Protein AF-A0A086JTG7-F1 (afdb_monomer)

Solvent-accessible surface area (backbone atoms only — not comparable to full-atom values): 36433 Å² total; per-residue (Å²): 134,82,84,85,88,71,62,67,66,54,52,52,53,52,57,54,49,62,58,49,62,59,42,75,80,42,77,40,38,69,36,23,27,42,53,63,54,64,74,43,79,42,69,66,64,71,34,28,75,41,59,69,34,26,29,51,53,18,59,78,34,79,70,22,32,24,32,29,22,28,72,93,74,23,34,16,34,27,10,25,84,63,18,76,82,29,63,42,84,30,88,63,20,37,18,35,51,37,64,76,70,81,84,90,61,68,58,41,73,36,23,30,42,54,62,54,66,72,42,79,44,72,83,54,84,39,86,49,61,70,52,39,31,51,53,16,59,74,31,92,69,29,40,24,34,28,24,34,68,97,64,19,28,29,35,25,9,23,66,63,15,66,77,28,62,39,84,29,64,65,18,36,17,33,50,34,64,70,79,88,62,82,62,88,84,80,67,64,84,58,62,41,72,33,21,32,40,52,61,53,65,75,45,77,45,77,80,52,61,38,87,44,58,59,52,34,49,43,41,20,70,73,38,88,73,32,37,20,35,32,21,34,68,92,58,15,26,24,35,24,11,28,84,61,16,75,83,28,61,40,86,33,84,70,22,36,16,32,60,56,70,61,72,94,77,83,78,79,75,89,77,76,79,82,84,87,81,88,87,83,90,81,83,86,80,82,80,94,72,86,85,86,86,89,82,80,90,77,93,76,86,84,77,76,81,84,77,68,58,61,37,76,35,22,32,44,83,45,46,69,74,46,78,35,45,22,64,47,44,61,61,34,38,53,50,18,59,72,37,84,72,31,40,25,34,28,22,30,68,59,69,25,38,19,33,27,11,26,85,69,14,75,79,59,67,40,86,31,88,57,16,40,19,32,44,34,76,58,92,66,81,70,58,78,94,54,44,79,85,72,89,75,70,83,82,81,80,84,85,87,86,85,85,86,85,83,89,86,91,83,76,79,84,72,81,78,76,79,74,90,84,51,63,52,96,66,47,39,77,36,22,31,49,56,47,72,70,57,36,42,40,75,31,95,40,46,39,53,25,29,48,54,19,54,32,18,62,72,30,43,20,32,25,22,29,70,88,73,34,33,18,40,26,13,57,51,64,56,50,80,40,85,33,86,58,17,35,17,32,53,38,67,56,94,83,81,73,86,87,76,80,95,71,80,92,66,75,55,39,75,35,24,33,66,38,64,76,60,77,44,76,45,83,28,94,42,53,68,53,29,25,52,54,22,56,73,34,93,68,32,44,30,32,25,23,32,68,89,76,30,41,19,35,26,16,59,60,69,82,47,70,44,85,38,96,55,18,36,16,35,49,29,62,63,86,69,72,73,81,49,91,53,44,41,74,4,34,45,26,21,39,72,54,45,78,44,75,80,38,92,42,56,68,54,36,28,50,52,20,56,70,41,50,91,45,35,53,20,32,28,23,35,66,89,76,22,33,24,38,28,16,52,42,73,80,46,75,47,81,39,90,61,26,35,18,34,46,28,62,67,78,77,81,131

Sequence (654 aa):
MKLECFGLAALSAALFAGKAEAVATNCFKADTDYFGYDVDKIFVGAATESAEKCQEACRNREDCFYFTYIPERKQCYLKDNQAPNGTVTNPLAISGPKFCYPTGTCFEYMTDYVGYDVQKIEDQSVSQADDCQRLCASNDQCFFWTFIPSKHNCYLKHNGATVGRTPHSEAISGPKSCTGGSPNDQGVPCYEPDTDYFGYDIKIFDNNLVGTAAECYGLCLSFAECKFWTWVPALRNCYLKSEYAPLGRVHAPGTISGPRDCNGSNLPPFVPPPPIYPPTHPHPPPSPYPPYPGHTSTTTPATPPAESCYKAHVDFPTGTLKQIVTDDAYACQKLCQAEAACFFFTYKADILECALKGSFAANAPIPRRHALSGSKYCADKMPPEFQPLHNHVPTPPLPPHHAIPPAYPGPNPMPVPPTPGLEPSCAELNVEYVSDILSVLGADSPKECQTLCKLTASCNFFTYRSDLYRCYLSKSKGTPSSRLNAVAGPKECPGEGSAVPPTASTCFLQNKMFVGTPLSSIEAKSAEQCQAKCAGDPQCYYFSFQVMSSNCHLFRQVNGAKEEGTCVSGPKTCADKPTDPCFKEGFYFGQVLKRHNAVASAKECQTLCATFPHSCVGFTYESASQKCFLMSQTDGLELSDGFVSGLRQCPATP

Secondary structure (DSSP, 8-state):
----SSHHHHHHHHHHHHHHHTTSSSS-EEEEEE-S-EEEEE-SSGGGS-HHHHHHHHHT-TT--EEEEEGGGTEEEEE-TTGGGGEEEEEEEEEEESS---TT-S-EEEEEE-S-EEEEE-SS---SHHHHHHHHHH-TT-SEEEEEGGGTEEEEE-TTGGGGEEEEEEEEEEES-------SS-SSTT-EEEEEE-S-EEEEE-SS---SHHHHHHHHHHSTT--EEEEETTTTEEEEE-TTGGGGEEEEEEEEEEES---SS------PPPP--------PPPPS------------PPPPPPPPSEEEEEE--S-EEEEEEESSHHHHHHHHHH-TT-SEEEEETTTTEEEEE-TTGGGS-EEEEEEEEEESS--SPPPGGGS--------PPPP-----------PPPPPPPPPTT-S-TT-EEEEEEES-EEEEEE-SSHHHHHHHHHHBTT--EEEEETTTTEEEEESS--EEEEEEEEEEEESS-TT-SS----------EEEEEE-S--SEEEE-SSHHHHHHHHHH-TT--EEEEETTT-EEEEESS-S-EEEEEEEEEEESS---S--STTEEESEEEEEEEEEESS---HHHHHHHHHHS-TT--EEEEETTTTEEEEEEEEEEEE--TTEEEEESSPPPP-

Structure (mmCIF, N/CA/C/O backbone):
data_AF-A0A086JTG7-F1
#
_entry.id   AF-A0A086JTG7-F1
#
loop_
_atom_site.group_PDB
_atom_site.id
_atom_site.type_symbol
_atom_site.label_atom_id
_atom_site.label_alt_id
_atom_site.label_comp_id
_atom_site.label_asym_id
_atom_site.label_entity_id
_atom_site.label_seq_id
_atom_site.pdbx_PDB_ins_code
_atom_site.Cartn_x
_atom_site.Cartn_y
_atom_site.Cartn_z
_atom_site.occupancy
_atom_site.B_iso_or_equiv
_atom_site.auth_seq_id
_atom_site.auth_comp_id
_atom_site.auth_asym_id
_atom_site.auth_atom_id
_atom_site.pdbx_PDB_model_num
ATOM 1 N N . MET A 1 1 ? 57.786 -18.667 -54.874 1.00 37.84 1 MET A N 1
ATOM 2 C CA . MET A 1 1 ? 57.128 -17.715 -53.949 1.00 37.84 1 MET A CA 1
ATOM 3 C C . MET A 1 1 ? 55.893 -17.211 -54.684 1.00 37.84 1 MET A C 1
ATOM 5 O O . MET A 1 1 ? 56.058 -16.562 -55.702 1.00 37.84 1 MET A O 1
ATOM 9 N N . LYS A 1 2 ? 54.732 -17.854 -54.471 1.00 32.88 2 LYS A N 1
ATOM 10 C CA . LYS A 1 2 ? 53.692 -17.443 -53.494 1.00 32.88 2 LYS A CA 1
ATOM 11 C C . LYS A 1 2 ? 53.252 -16.012 -53.820 1.00 32.88 2 LYS A C 1
ATOM 13 O O . LYS A 1 2 ? 53.974 -15.087 -53.480 1.00 32.88 2 LYS A O 1
ATOM 18 N N . LEU A 1 3 ? 52.280 -15.800 -54.707 1.00 37.78 3 LEU A N 1
ATOM 19 C CA . LEU A 1 3 ? 50.842 -16.081 -54.569 1.00 37.78 3 LEU A CA 1
ATOM 20 C C . LEU A 1 3 ? 50.267 -15.619 -53.217 1.00 37.78 3 LEU A C 1
ATOM 22 O O . LEU A 1 3 ? 50.627 -16.155 -52.173 1.00 37.78 3 LEU A O 1
ATOM 26 N N . GLU A 1 4 ? 49.339 -14.666 -53.345 1.00 42.69 4 GLU A N 1
ATOM 27 C CA . GLU A 1 4 ? 48.263 -14.268 -52.426 1.00 42.69 4 GLU A CA 1
ATOM 28 C C . GLU A 1 4 ? 48.563 -13.246 -51.320 1.00 42.69 4 GLU A C 1
ATOM 30 O O . GLU A 1 4 ? 48.846 -13.577 -50.175 1.00 42.69 4 GLU A O 1
ATOM 35 N N . CYS A 1 5 ? 48.354 -11.969 -51.664 1.00 38.88 5 CYS A N 1
ATOM 36 C CA . CYS A 1 5 ? 48.086 -10.886 -50.709 1.00 38.88 5 CYS A CA 1
ATOM 37 C C . CYS A 1 5 ? 46.713 -10.213 -50.951 1.00 38.88 5 CYS A C 1
ATOM 39 O O . CYS A 1 5 ? 46.447 -9.140 -50.421 1.00 38.88 5 CYS A O 1
ATOM 41 N N . PHE A 1 6 ? 45.829 -10.839 -51.744 1.00 42.09 6 PHE A N 1
ATOM 42 C CA . PHE A 1 6 ? 44.493 -10.316 -52.077 1.00 42.09 6 PHE A CA 1
ATOM 43 C C . PHE A 1 6 ? 43.354 -10.871 -51.191 1.00 42.09 6 PHE A C 1
ATOM 45 O O . PHE A 1 6 ? 42.209 -10.459 -51.348 1.00 42.09 6 PHE A O 1
ATOM 52 N N . GLY A 1 7 ? 43.641 -11.761 -50.230 1.00 44.78 7 GLY A N 1
ATOM 53 C CA . GLY A 1 7 ? 42.608 -12.448 -49.437 1.00 44.78 7 GLY A CA 1
ATOM 54 C C . GLY A 1 7 ? 42.025 -11.665 -48.248 1.00 44.78 7 GLY A C 1
ATOM 55 O O . GLY A 1 7 ? 40.842 -11.787 -47.960 1.00 44.78 7 GLY A O 1
ATOM 56 N N . LEU A 1 8 ? 42.804 -10.831 -47.550 1.00 46.94 8 LEU A N 1
ATOM 57 C CA . LEU A 1 8 ? 42.377 -10.281 -46.246 1.00 46.94 8 LEU A CA 1
ATOM 58 C C . LEU A 1 8 ? 41.438 -9.066 -46.342 1.00 46.94 8 LEU A C 1
ATOM 60 O O . LEU A 1 8 ? 40.514 -8.938 -45.541 1.00 46.94 8 LEU A O 1
ATOM 64 N N . ALA A 1 9 ? 41.625 -8.196 -47.338 1.00 41.91 9 ALA A N 1
ATOM 65 C CA . ALA A 1 9 ? 40.745 -7.042 -47.544 1.00 41.91 9 ALA A CA 1
ATOM 66 C C . ALA A 1 9 ? 39.380 -7.451 -48.130 1.00 41.91 9 ALA A C 1
ATOM 68 O O . ALA A 1 9 ? 38.354 -6.889 -47.753 1.00 41.91 9 ALA A O 1
ATOM 69 N N . ALA A 1 10 ? 39.359 -8.472 -48.996 1.00 40.94 10 ALA A N 1
ATOM 70 C CA . ALA A 1 10 ? 38.134 -9.016 -49.576 1.00 40.94 10 ALA A CA 1
ATOM 71 C C . ALA A 1 10 ? 37.287 -9.787 -48.544 1.00 40.94 10 ALA A C 1
ATOM 73 O O . ALA A 1 10 ? 36.065 -9.652 -48.552 1.00 40.94 10 ALA A O 1
ATOM 74 N N . LEU A 1 11 ? 37.916 -10.521 -47.610 1.00 44.88 11 LEU A N 1
ATOM 75 C CA . LEU A 1 11 ? 37.206 -11.163 -46.494 1.00 44.88 11 LEU A CA 1
ATOM 76 C C . LEU A 1 11 ? 36.562 -10.134 -45.552 1.00 44.88 11 LEU A C 1
ATOM 78 O O . LEU A 1 11 ? 35.406 -10.301 -45.177 1.00 44.88 11 LEU A O 1
ATOM 82 N N . SER A 1 12 ? 37.276 -9.053 -45.214 1.00 46.09 12 SER A N 1
ATOM 83 C CA . SER A 1 12 ? 36.746 -7.967 -44.375 1.00 46.09 12 SER A CA 1
ATOM 84 C C . SER A 1 12 ? 35.565 -7.251 -45.050 1.00 46.09 12 SER A C 1
ATOM 86 O O . SER A 1 12 ? 34.516 -7.072 -44.439 1.00 46.09 12 SER A O 1
ATOM 88 N N . ALA A 1 13 ? 35.665 -6.938 -46.346 1.00 42.41 13 ALA A N 1
ATOM 89 C CA . ALA A 1 13 ? 34.575 -6.311 -47.098 1.00 42.41 13 ALA A CA 1
ATOM 90 C C . ALA A 1 13 ? 33.328 -7.212 -47.240 1.00 42.41 13 ALA A C 1
ATOM 92 O O . ALA A 1 13 ? 32.208 -6.714 -47.145 1.00 42.41 13 ALA A O 1
ATOM 93 N N . ALA A 1 14 ? 33.498 -8.530 -47.399 1.00 45.56 14 ALA A N 1
ATOM 94 C CA . ALA A 1 14 ? 32.389 -9.490 -47.421 1.00 45.56 14 ALA A CA 1
ATOM 95 C C . ALA A 1 14 ? 31.710 -9.657 -46.042 1.00 45.56 14 ALA A C 1
ATOM 97 O O . ALA A 1 14 ? 30.491 -9.814 -45.973 1.00 45.56 14 ALA A O 1
ATOM 98 N N . LEU A 1 15 ? 32.478 -9.556 -44.946 1.00 46.78 15 LEU A N 1
ATOM 99 C CA . LEU A 1 15 ? 31.986 -9.558 -43.558 1.00 46.78 15 LEU A CA 1
ATOM 100 C C . LEU A 1 15 ? 31.110 -8.331 -43.243 1.00 46.78 15 LEU A C 1
ATOM 102 O O . LEU A 1 15 ? 30.081 -8.466 -42.581 1.00 46.78 15 LEU A O 1
ATOM 106 N N . PHE A 1 16 ? 31.474 -7.146 -43.749 1.00 45.12 16 PHE A N 1
ATOM 107 C CA . PHE A 1 16 ? 30.649 -5.938 -43.617 1.00 45.12 16 PHE A CA 1
ATOM 108 C C . PHE A 1 16 ? 29.432 -5.938 -44.554 1.00 45.12 16 PHE A C 1
ATOM 110 O O . PHE A 1 16 ? 28.397 -5.386 -44.186 1.00 45.12 16 PHE A O 1
ATOM 117 N N . ALA A 1 17 ? 29.516 -6.590 -45.719 1.00 44.03 17 ALA A N 1
ATOM 118 C CA . ALA A 1 17 ? 28.404 -6.691 -46.665 1.00 44.03 17 ALA A CA 1
ATOM 119 C C . ALA A 1 17 ? 27.244 -7.549 -46.118 1.00 44.03 17 ALA A C 1
ATOM 121 O O . ALA A 1 17 ? 26.114 -7.070 -46.076 1.00 44.03 17 ALA A O 1
ATOM 122 N N . GLY A 1 18 ? 27.516 -8.755 -45.598 1.00 47.50 18 GLY A N 1
ATOM 123 C CA . GLY A 1 18 ? 26.469 -9.636 -45.048 1.00 47.50 18 GLY A CA 1
ATOM 124 C C . GLY A 1 18 ? 25.838 -9.120 -43.745 1.00 47.50 18 GLY A C 1
ATOM 125 O O . GLY A 1 18 ? 24.658 -9.346 -43.482 1.00 47.50 18 GLY A O 1
ATOM 126 N N . LYS A 1 19 ? 26.606 -8.369 -42.941 1.00 48.97 19 LYS A N 1
ATOM 127 C CA . LYS A 1 19 ? 26.115 -7.704 -41.722 1.00 48.97 19 LYS A CA 1
ATOM 128 C C . LYS A 1 19 ? 25.241 -6.485 -42.034 1.00 48.97 19 LYS A C 1
ATOM 130 O O . LYS A 1 19 ? 24.288 -6.234 -41.308 1.00 48.97 19 LYS A O 1
ATOM 135 N N . ALA A 1 20 ? 25.534 -5.745 -43.105 1.00 45.44 20 ALA A N 1
ATOM 136 C CA . ALA A 1 20 ? 24.715 -4.617 -43.548 1.00 45.44 20 ALA A CA 1
ATOM 137 C C . ALA A 1 20 ? 23.408 -5.068 -44.231 1.00 45.44 20 ALA A C 1
ATOM 139 O O . ALA A 1 20 ? 22.374 -4.424 -44.062 1.00 45.44 20 ALA A O 1
ATOM 140 N N . GLU A 1 21 ? 23.433 -6.193 -44.951 1.00 41.84 21 GLU A N 1
ATOM 141 C CA . GLU A 1 21 ? 22.277 -6.720 -45.690 1.00 41.84 21 GLU A CA 1
ATOM 142 C C . GLU A 1 21 ? 21.167 -7.251 -44.757 1.00 41.84 21 GLU A C 1
ATOM 144 O O . GLU A 1 21 ? 19.990 -6.988 -44.996 1.00 41.84 21 GLU A O 1
ATOM 149 N N . ALA A 1 22 ? 21.531 -7.866 -43.621 1.00 48.25 22 ALA A N 1
ATOM 150 C CA . ALA A 1 22 ? 20.587 -8.312 -42.585 1.00 48.25 22 ALA A CA 1
ATOM 151 C C . ALA A 1 22 ? 19.967 -7.167 -41.749 1.00 48.25 22 ALA A C 1
ATOM 153 O O . ALA A 1 22 ? 18.933 -7.354 -41.111 1.00 48.25 22 ALA A O 1
ATOM 154 N N . VAL A 1 23 ? 20.591 -5.981 -41.724 1.00 52.53 23 VAL A N 1
ATOM 155 C CA . VAL A 1 23 ? 20.209 -4.842 -40.857 1.00 52.53 23 VAL A CA 1
ATOM 156 C C . VAL A 1 23 ? 19.354 -3.808 -41.596 1.00 52.53 23 VAL A C 1
ATOM 158 O O . VAL A 1 23 ? 18.564 -3.104 -40.977 1.00 52.53 23 VAL A O 1
ATOM 161 N N . ALA A 1 24 ? 19.476 -3.712 -42.922 1.00 47.22 24 ALA A N 1
ATOM 162 C CA . ALA A 1 24 ? 18.815 -2.665 -43.707 1.00 47.22 24 ALA A CA 1
ATOM 163 C C . ALA A 1 24 ? 17.337 -2.953 -44.052 1.00 47.22 24 ALA A C 1
ATOM 165 O O . ALA A 1 24 ? 16.629 -2.047 -44.488 1.00 47.22 24 ALA A O 1
ATOM 166 N N . THR A 1 25 ? 16.857 -4.186 -43.857 1.00 50.41 25 THR A N 1
ATOM 167 C CA . THR A 1 25 ? 15.466 -4.598 -44.153 1.00 50.41 25 THR A CA 1
ATOM 168 C C . THR A 1 25 ? 14.729 -5.223 -42.970 1.00 50.41 25 THR A C 1
ATOM 170 O O . THR A 1 25 ? 13.506 -5.341 -43.013 1.00 50.41 25 THR A O 1
ATOM 173 N N . ASN A 1 26 ? 15.440 -5.562 -41.893 1.00 66.25 26 ASN A N 1
ATOM 174 C CA . ASN A 1 26 ? 14.869 -6.202 -40.715 1.00 66.25 26 ASN A CA 1
ATOM 175 C C . ASN A 1 26 ? 15.007 -5.298 -39.491 1.00 66.25 26 ASN A C 1
ATOM 177 O O . ASN A 1 26 ? 15.947 -4.523 -39.357 1.00 66.25 26 ASN A O 1
ATOM 181 N N . CYS A 1 27 ? 14.082 -5.445 -38.549 1.00 83.62 27 CYS A N 1
ATOM 182 C CA . CYS A 1 27 ? 14.050 -4.750 -37.260 1.00 83.62 27 CYS A CA 1
ATOM 183 C C . CYS A 1 27 ? 15.211 -5.123 -36.302 1.00 83.62 27 CYS A C 1
ATOM 185 O O . CYS A 1 27 ? 15.101 -4.955 -35.084 1.00 83.62 27 CYS A O 1
ATOM 187 N N . PHE A 1 28 ? 16.288 -5.705 -36.828 1.00 91.19 28 PHE A N 1
ATOM 188 C CA . PHE A 1 28 ? 17.399 -6.258 -36.071 1.00 91.19 28 PHE A CA 1
ATOM 189 C C . PHE A 1 28 ? 18.374 -5.169 -35.645 1.00 91.19 28 PHE A C 1
ATOM 191 O O . PHE A 1 28 ? 18.626 -4.192 -36.348 1.00 91.19 28 PHE A O 1
ATOM 198 N N . LYS A 1 29 ? 18.954 -5.367 -34.467 1.00 88.06 29 LYS A N 1
ATOM 199 C CA . LYS A 1 29 ? 19.952 -4.493 -33.869 1.00 88.06 29 LYS A CA 1
ATOM 200 C C . LYS A 1 29 ? 21.317 -5.145 -34.024 1.00 88.06 29 LYS A C 1
ATOM 202 O O . LYS A 1 29 ? 21.628 -6.115 -33.333 1.00 88.06 29 LYS A O 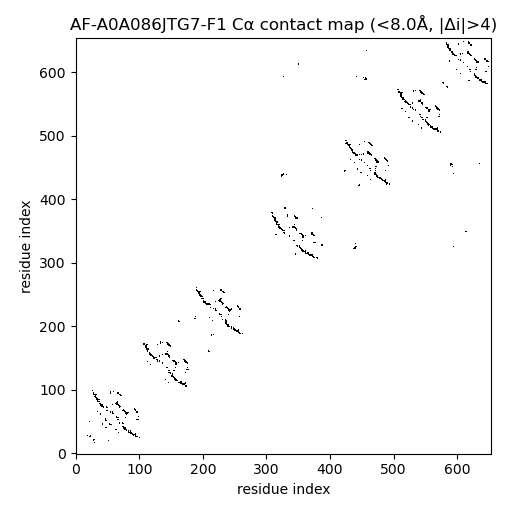1
ATOM 207 N N . ALA A 1 30 ? 22.122 -4.613 -34.937 1.00 87.62 30 ALA A N 1
ATOM 208 C CA . ALA A 1 30 ? 23.538 -4.948 -34.994 1.00 87.62 30 ALA A CA 1
ATOM 209 C C . ALA A 1 30 ? 24.270 -4.455 -33.742 1.00 87.62 30 ALA A C 1
ATOM 211 O O . ALA A 1 30 ? 23.799 -3.568 -33.027 1.00 87.62 30 ALA A O 1
ATOM 212 N N . ASP A 1 31 ? 25.433 -5.048 -33.493 1.00 89.62 31 ASP A N 1
ATOM 213 C CA . ASP A 1 31 ? 26.342 -4.698 -32.401 1.00 89.62 31 ASP A CA 1
ATOM 214 C C . ASP A 1 31 ? 25.707 -4.791 -31.007 1.00 89.62 31 ASP A C 1
ATOM 216 O O . ASP A 1 31 ? 26.150 -4.147 -30.055 1.00 89.62 31 ASP A O 1
ATOM 220 N N . THR A 1 32 ? 24.653 -5.595 -30.886 1.00 90.25 32 THR A N 1
ATOM 221 C CA . THR A 1 32 ? 23.805 -5.667 -29.699 1.00 90.25 32 THR A CA 1
ATOM 222 C C . THR A 1 32 ? 23.663 -7.113 -29.267 1.00 90.25 32 THR A C 1
ATOM 224 O O . THR A 1 32 ? 23.264 -7.957 -30.069 1.00 90.25 32 THR A O 1
ATOM 227 N N . ASP A 1 33 ? 23.940 -7.386 -27.996 1.00 90.81 33 ASP A N 1
ATOM 228 C CA . ASP A 1 33 ? 23.678 -8.665 -27.342 1.00 90.81 33 ASP A CA 1
ATOM 229 C C . ASP A 1 33 ? 22.700 -8.463 -26.184 1.00 90.81 33 ASP A C 1
ATOM 231 O O . ASP A 1 33 ? 22.922 -7.640 -25.298 1.00 90.81 33 ASP A O 1
ATOM 235 N N . TYR A 1 34 ? 21.613 -9.225 -26.178 1.00 91.62 34 TYR A N 1
ATOM 236 C CA . TYR A 1 34 ? 20.777 -9.389 -24.997 1.00 91.62 34 TYR A CA 1
ATOM 237 C C . TYR A 1 34 ? 21.418 -10.406 -24.044 1.00 91.62 34 TYR A C 1
ATOM 239 O O . TYR A 1 34 ? 21.106 -11.593 -24.070 1.00 91.62 34 TYR A O 1
ATOM 247 N N . PHE A 1 35 ? 22.345 -9.958 -23.203 1.00 87.56 35 PHE A N 1
ATOM 248 C CA . PHE A 1 35 ? 23.100 -10.831 -22.310 1.00 87.56 35 PHE A CA 1
ATOM 249 C C . PHE A 1 35 ? 22.200 -11.515 -21.267 1.00 87.56 35 PHE A C 1
ATOM 251 O O . PHE A 1 35 ? 21.444 -10.863 -20.546 1.00 87.56 35 PHE A O 1
ATOM 258 N N . GLY A 1 36 ? 22.320 -12.841 -21.148 1.00 87.75 36 GLY A N 1
ATOM 259 C CA . GLY A 1 36 ? 21.485 -13.655 -20.260 1.00 87.75 36 GLY A CA 1
ATOM 260 C C . GLY A 1 36 ? 20.098 -13.956 -20.837 1.00 87.75 36 GLY A C 1
ATOM 261 O O . GLY A 1 36 ? 19.908 -13.918 -22.054 1.00 87.75 36 GLY A O 1
ATOM 262 N N . TYR A 1 37 ? 19.155 -14.292 -19.946 1.00 89.94 37 TYR A N 1
ATOM 263 C CA . TYR A 1 37 ? 17.740 -14.558 -20.264 1.00 89.94 37 TYR A CA 1
ATOM 264 C C . TYR A 1 37 ? 17.521 -15.623 -21.351 1.00 89.94 37 TYR A C 1
ATOM 266 O O . TYR A 1 37 ? 16.542 -15.588 -22.090 1.00 89.94 37 TYR A O 1
ATOM 274 N N . ASP A 1 38 ? 18.471 -16.555 -21.473 1.00 91.81 38 ASP A N 1
ATOM 275 C CA . ASP A 1 38 ? 18.448 -17.610 -22.480 1.00 91.81 38 ASP A CA 1
ATOM 276 C C . ASP A 1 38 ? 17.389 -18.661 -22.122 1.00 91.81 38 ASP A C 1
ATOM 278 O O . ASP A 1 38 ? 17.525 -19.352 -21.111 1.00 91.81 38 ASP A O 1
ATOM 282 N N . VAL A 1 39 ? 16.385 -18.832 -22.980 1.00 92.06 39 VAL A N 1
ATOM 283 C CA . VAL A 1 39 ? 15.467 -19.983 -22.931 1.00 92.06 39 VAL A CA 1
ATOM 284 C C . VAL A 1 39 ? 16.018 -21.175 -23.710 1.00 92.06 39 VAL A C 1
ATOM 286 O O . VAL A 1 39 ? 15.667 -22.317 -23.418 1.00 92.06 39 VAL A O 1
ATOM 289 N N . ASP A 1 40 ? 16.901 -20.932 -24.687 1.00 94.44 40 ASP A N 1
ATOM 290 C CA . ASP A 1 40 ? 17.601 -21.988 -25.419 1.00 94.44 40 ASP A CA 1
ATOM 291 C C . ASP A 1 40 ? 18.896 -21.499 -26.082 1.00 94.44 40 ASP A C 1
ATOM 293 O O . ASP A 1 40 ? 19.074 -20.310 -26.361 1.00 94.44 40 ASP A O 1
ATOM 297 N N . LYS A 1 41 ? 19.802 -22.439 -26.367 1.00 94.62 41 LYS A N 1
ATOM 298 C CA . LYS A 1 41 ? 21.104 -22.200 -26.998 1.00 94.62 41 LYS A CA 1
ATOM 299 C C . LYS A 1 41 ? 21.321 -23.191 -28.133 1.00 94.62 41 LYS A C 1
ATOM 301 O O . LYS A 1 41 ? 21.628 -24.359 -27.904 1.00 94.62 41 LYS A O 1
ATOM 306 N N . ILE A 1 42 ? 21.212 -22.709 -29.365 1.00 93.25 42 ILE A N 1
ATOM 307 C CA . ILE A 1 42 ? 21.311 -23.520 -30.575 1.00 93.25 42 ILE A CA 1
ATOM 308 C C . ILE A 1 42 ? 22.653 -23.245 -31.257 1.00 93.25 42 ILE A C 1
ATOM 310 O O . ILE A 1 42 ? 22.920 -22.137 -31.724 1.00 93.25 42 ILE A O 1
ATOM 314 N N . PHE A 1 43 ? 23.510 -24.266 -31.312 1.00 93.69 43 PHE A N 1
ATOM 315 C CA . PHE A 1 43 ? 24.869 -24.177 -31.875 1.00 93.69 43 PHE A CA 1
ATOM 316 C C . PHE A 1 43 ? 25.075 -25.032 -33.134 1.00 93.69 43 PHE A C 1
ATOM 318 O O . PHE A 1 43 ? 26.151 -25.022 -33.726 1.00 93.69 43 PHE A O 1
ATOM 325 N N . VAL A 1 44 ? 24.042 -25.755 -33.570 1.00 87.56 44 VAL A N 1
ATOM 326 C CA . VAL A 1 44 ? 24.046 -26.586 -34.780 1.00 87.56 44 VAL A CA 1
ATOM 327 C C . VAL A 1 44 ? 22.690 -26.510 -35.486 1.00 87.56 44 VAL A C 1
ATOM 329 O O .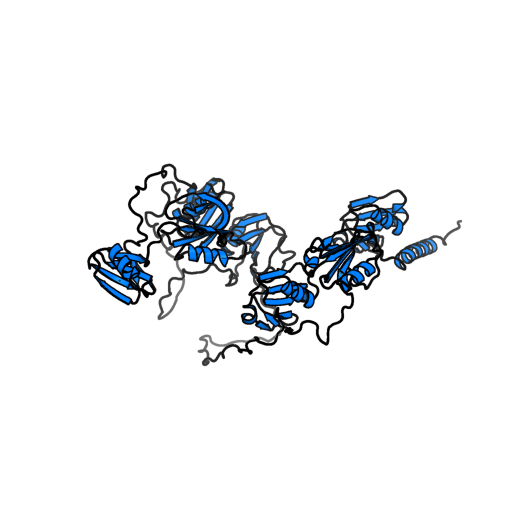 VAL A 1 44 ? 21.671 -26.261 -34.845 1.00 87.56 44 VAL A O 1
ATOM 332 N N . GLY A 1 45 ? 22.668 -26.770 -36.795 1.00 87.62 45 GLY A N 1
ATOM 333 C CA . GLY A 1 45 ? 21.443 -26.802 -37.602 1.00 87.62 45 GLY A CA 1
ATOM 334 C C . GLY A 1 45 ? 21.058 -25.452 -38.214 1.00 87.62 45 GLY A C 1
ATOM 335 O O . GLY A 1 45 ? 21.783 -24.472 -38.088 1.00 87.62 45 GLY A O 1
ATOM 336 N N . ALA A 1 46 ? 19.903 -25.408 -38.885 1.00 86.06 46 ALA A N 1
ATOM 337 C CA . ALA A 1 46 ? 19.495 -24.265 -39.710 1.00 86.06 46 ALA A CA 1
ATOM 338 C C . ALA A 1 46 ? 19.463 -22.929 -38.945 1.00 86.06 46 ALA A C 1
ATOM 340 O O . ALA A 1 46 ? 19.809 -21.892 -39.500 1.00 86.06 46 ALA A O 1
ATOM 341 N N . ALA A 1 47 ? 19.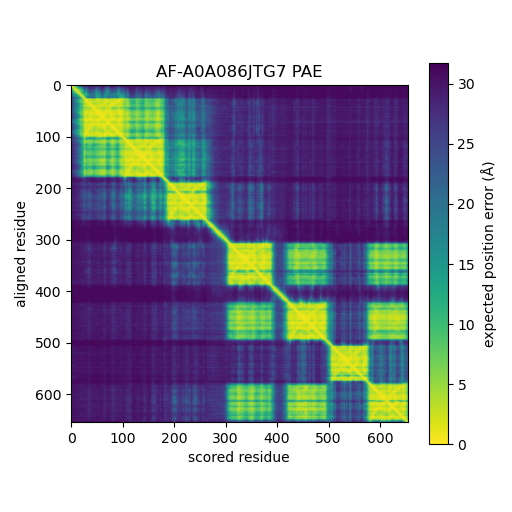123 -22.950 -37.650 1.00 86.69 47 ALA A N 1
ATOM 342 C CA . ALA A 1 47 ? 19.071 -21.761 -36.793 1.00 86.69 47 ALA A CA 1
ATOM 343 C C . ALA A 1 47 ? 20.422 -21.035 -36.638 1.00 86.69 47 ALA A C 1
ATOM 345 O O . ALA A 1 47 ? 20.448 -19.896 -36.177 1.00 86.69 47 ALA A O 1
ATOM 346 N N . THR A 1 48 ? 21.538 -21.675 -37.001 1.00 91.12 48 THR A N 1
ATOM 347 C CA . THR A 1 48 ? 22.886 -21.102 -36.891 1.00 91.12 48 THR A CA 1
ATOM 348 C C . THR A 1 48 ? 23.458 -20.582 -38.205 1.00 91.12 48 THR A C 1
ATOM 350 O O . THR A 1 48 ? 24.625 -20.196 -38.256 1.00 91.12 48 THR A O 1
ATOM 353 N N . GLU A 1 49 ? 22.650 -20.570 -39.266 1.00 89.06 49 GLU A N 1
ATOM 354 C CA . GLU A 1 49 ? 23.050 -20.094 -40.591 1.00 89.06 49 GLU A CA 1
ATOM 355 C C . GLU A 1 49 ? 22.950 -18.568 -40.710 1.00 89.06 49 GLU A C 1
ATOM 357 O O . GLU A 1 49 ? 23.796 -17.946 -41.353 1.00 89.06 49 GLU A O 1
ATOM 362 N N . SER A 1 50 ? 21.950 -17.950 -40.072 1.00 91.69 50 SER A N 1
ATOM 363 C CA . SER A 1 50 ? 21.740 -16.500 -40.120 1.00 91.69 50 SER A CA 1
ATOM 364 C C . SER A 1 50 ? 20.886 -15.978 -38.956 1.00 91.69 50 SER A C 1
ATOM 366 O O . SER A 1 50 ? 20.253 -16.750 -38.230 1.00 91.69 50 SER A O 1
ATOM 368 N N . ALA A 1 51 ? 20.833 -14.650 -38.796 1.00 91.31 51 ALA A N 1
ATOM 369 C CA . ALA A 1 51 ? 19.973 -13.997 -37.807 1.00 91.31 51 ALA A CA 1
ATOM 370 C C . ALA A 1 51 ? 18.485 -14.273 -38.086 1.00 91.31 51 ALA A C 1
ATOM 372 O O . ALA A 1 51 ? 17.712 -14.509 -37.163 1.00 91.31 51 ALA A O 1
ATOM 373 N N . GLU A 1 52 ? 18.092 -14.332 -39.358 1.00 92.94 52 GLU A N 1
ATOM 374 C CA . GLU A 1 52 ? 16.732 -14.642 -39.808 1.00 92.94 52 GLU A CA 1
ATOM 375 C C . GLU A 1 52 ? 16.339 -16.076 -39.448 1.00 92.94 52 GLU A C 1
ATOM 377 O O . GLU A 1 52 ? 15.206 -16.326 -39.031 1.00 92.94 52 GLU A O 1
ATOM 382 N N . LYS A 1 53 ? 17.280 -17.020 -39.563 1.00 94.12 53 LYS A N 1
ATOM 383 C CA . LYS A 1 53 ? 17.069 -18.408 -39.142 1.00 94.12 53 LYS A CA 1
ATOM 384 C C . LYS A 1 53 ? 17.031 -18.563 -37.629 1.00 94.12 53 LYS A C 1
ATOM 386 O O . LYS A 1 53 ? 16.242 -19.357 -37.119 1.00 94.12 53 LYS A O 1
ATOM 391 N N . CYS A 1 54 ? 17.811 -17.769 -36.903 1.00 94.81 54 CYS A N 1
ATOM 392 C CA . CYS A 1 54 ? 17.712 -17.703 -35.450 1.00 94.81 54 CYS A CA 1
ATOM 393 C C . CYS A 1 54 ? 16.358 -17.118 -35.001 1.00 94.81 54 CYS A C 1
ATOM 395 O O . CYS A 1 54 ? 15.707 -17.656 -34.106 1.00 94.81 54 CYS A O 1
ATOM 397 N N . GLN A 1 55 ? 15.862 -16.088 -35.693 1.00 94.81 55 GLN A N 1
ATOM 398 C CA . GLN A 1 55 ? 14.513 -15.561 -35.492 1.00 94.81 55 GLN A CA 1
ATOM 399 C C . GLN A 1 55 ? 13.431 -16.602 -35.828 1.00 94.81 55 GLN A C 1
ATOM 401 O O . GLN A 1 55 ? 12.444 -16.709 -35.109 1.00 94.81 55 GLN A O 1
ATOM 406 N N . GLU A 1 56 ? 13.601 -17.393 -36.892 1.00 93.38 56 GLU A N 1
ATOM 407 C CA . GLU A 1 56 ? 12.691 -18.494 -37.245 1.00 93.38 56 GLU A CA 1
ATOM 408 C C . GLU A 1 56 ? 12.628 -19.554 -36.139 1.00 93.38 56 GLU A C 1
ATOM 410 O O . GLU A 1 56 ? 11.544 -19.993 -35.761 1.00 93.38 56 GLU A O 1
ATOM 415 N N . ALA A 1 57 ? 13.772 -19.901 -35.547 1.00 93.75 57 ALA A N 1
ATOM 416 C CA . ALA A 1 57 ? 13.815 -20.780 -34.385 1.00 93.75 57 ALA A CA 1
ATOM 417 C C . ALA A 1 57 ? 13.095 -20.168 -33.170 1.00 93.75 57 ALA A C 1
ATOM 419 O O . ALA A 1 57 ? 12.361 -20.875 -32.481 1.00 93.75 57 ALA A O 1
ATOM 420 N N . CYS A 1 58 ? 13.226 -18.854 -32.953 1.00 94.50 58 CYS A N 1
ATOM 421 C CA . CYS A 1 58 ? 12.457 -18.141 -31.932 1.00 94.50 58 CYS A CA 1
ATOM 422 C C . CYS A 1 58 ? 10.947 -18.175 -32.212 1.00 94.50 58 CYS A C 1
ATOM 424 O O . CYS A 1 58 ? 10.151 -18.371 -31.296 1.00 94.50 58 CYS A O 1
ATOM 426 N N . ARG A 1 59 ? 10.531 -18.039 -33.480 1.00 91.75 59 ARG A N 1
ATOM 427 C CA . ARG A 1 59 ? 9.114 -18.112 -33.877 1.00 91.75 59 ARG A CA 1
ATOM 428 C C . ARG A 1 59 ? 8.468 -19.444 -33.507 1.00 91.75 59 ARG A C 1
ATOM 430 O O . ARG A 1 59 ? 7.316 -19.454 -33.094 1.00 91.75 59 ARG A O 1
ATOM 437 N N . ASN A 1 60 ? 9.228 -20.532 -33.587 1.00 90.50 60 ASN A N 1
ATOM 438 C CA . ASN A 1 60 ? 8.749 -21.884 -33.300 1.00 90.50 60 ASN A CA 1
ATOM 439 C C . ASN A 1 60 ? 8.669 -22.222 -31.800 1.00 90.50 60 ASN A C 1
ATOM 441 O O . ASN A 1 60 ? 8.322 -23.350 -31.455 1.00 90.50 60 ASN A O 1
ATOM 445 N N . ARG A 1 61 ? 8.990 -21.278 -30.905 1.00 89.69 61 ARG A N 1
ATOM 446 C CA . ARG A 1 61 ? 8.917 -21.459 -29.450 1.00 89.69 61 ARG A CA 1
ATOM 447 C C . ARG A 1 61 ? 7.964 -20.457 -28.806 1.00 89.69 61 ARG A C 1
ATOM 449 O O . ARG A 1 61 ? 8.032 -19.256 -29.065 1.00 89.69 61 ARG A O 1
ATOM 456 N N . GLU A 1 62 ? 7.085 -20.942 -27.934 1.00 86.00 62 GLU A N 1
ATOM 457 C CA . GLU A 1 62 ? 6.123 -20.091 -27.218 1.00 86.00 62 GLU A CA 1
ATOM 458 C C . GLU A 1 62 ? 6.795 -19.190 -26.172 1.00 86.00 62 GLU A C 1
ATOM 460 O O . GLU A 1 62 ? 6.374 -18.047 -25.996 1.00 86.00 62 GLU A O 1
ATOM 465 N N . ASP A 1 63 ? 7.862 -19.683 -25.538 1.00 89.94 63 ASP A N 1
ATOM 466 C CA . ASP A 1 63 ? 8.632 -19.014 -24.482 1.00 89.94 63 ASP A CA 1
ATOM 467 C C . ASP A 1 63 ? 9.732 -18.075 -25.009 1.00 89.94 63 ASP A C 1
ATOM 469 O O . ASP A 1 63 ? 10.377 -17.380 -24.225 1.00 89.94 63 ASP A O 1
ATOM 473 N N . CYS A 1 64 ? 9.932 -18.014 -26.330 1.00 94.25 64 CYS A N 1
ATOM 474 C CA . CYS A 1 64 ? 10.871 -17.089 -26.954 1.00 94.25 64 CYS A CA 1
ATOM 475 C C . CYS A 1 64 ? 10.187 -15.762 -27.309 1.00 94.25 64 CYS A C 1
ATOM 477 O O . CYS A 1 64 ? 9.110 -15.736 -27.899 1.00 94.25 64 CYS A O 1
ATOM 479 N N . PHE A 1 65 ? 10.834 -14.650 -26.972 1.00 92.88 65 PHE A N 1
ATOM 480 C CA . PHE A 1 65 ? 10.395 -13.286 -27.288 1.00 92.88 65 PHE A CA 1
ATOM 481 C C . PHE A 1 65 ? 11.467 -12.528 -28.074 1.00 92.88 65 PHE A C 1
ATOM 483 O O . PHE A 1 65 ? 11.148 -11.711 -28.940 1.00 92.88 65 PHE A O 1
ATOM 490 N N . TYR A 1 66 ? 12.739 -12.831 -27.816 1.00 94.25 66 TYR A N 1
ATOM 491 C CA . TYR A 1 66 ? 13.885 -12.203 -28.462 1.00 94.25 66 TYR A CA 1
ATOM 492 C C . TYR A 1 66 ? 14.953 -13.238 -28.799 1.00 94.25 66 TYR A C 1
ATOM 494 O O . TYR A 1 66 ? 14.967 -14.343 -28.262 1.00 94.25 66 TYR A O 1
ATOM 502 N N . PHE A 1 67 ? 15.887 -12.868 -29.665 1.00 95.88 67 PHE A N 1
ATOM 503 C CA . PHE A 1 67 ? 17.055 -13.680 -29.966 1.00 95.88 67 PHE A CA 1
ATOM 504 C C . PHE A 1 67 ? 18.326 -12.826 -30.010 1.00 95.88 67 PHE A C 1
ATOM 506 O O . PHE A 1 67 ? 18.264 -11.642 -30.343 1.00 95.88 67 PHE A O 1
ATOM 513 N N . THR A 1 68 ? 19.470 -13.451 -29.721 1.00 95.88 68 THR A N 1
ATOM 514 C CA . THR A 1 68 ? 20.800 -12.964 -30.118 1.00 95.88 68 THR A CA 1
ATOM 515 C C . THR A 1 68 ? 21.425 -13.996 -31.053 1.00 95.88 68 THR A C 1
ATOM 517 O O . THR A 1 68 ? 21.550 -15.165 -30.695 1.00 95.88 68 THR A O 1
ATOM 520 N N . TYR A 1 69 ? 21.883 -13.573 -32.225 1.00 96.50 69 TYR A N 1
ATOM 521 C CA . TYR A 1 69 ? 22.696 -14.373 -33.135 1.00 96.50 69 TYR A CA 1
ATOM 522 C C . TYR A 1 69 ? 24.131 -13.840 -33.182 1.00 96.50 69 TYR A C 1
ATOM 524 O O . TYR A 1 69 ? 24.349 -12.640 -33.337 1.00 96.50 69 TYR A O 1
ATOM 532 N N . ILE A 1 70 ? 25.115 -14.733 -33.069 1.00 93.25 70 ILE A N 1
ATOM 533 C CA . ILE A 1 70 ? 26.543 -14.419 -33.199 1.00 93.25 70 ILE A CA 1
ATOM 534 C C . ILE A 1 70 ? 27.066 -15.098 -34.475 1.00 93.25 70 ILE A C 1
ATOM 536 O O . ILE A 1 70 ? 27.366 -16.300 -34.434 1.00 93.25 70 ILE A O 1
ATOM 540 N N . PRO A 1 71 ? 27.205 -14.366 -35.602 1.00 88.50 71 PRO A N 1
ATOM 541 C CA . PRO A 1 71 ? 27.568 -14.947 -36.894 1.00 88.50 71 PRO A CA 1
ATOM 542 C C . PRO A 1 71 ? 28.922 -15.657 -36.887 1.00 88.50 71 PRO A C 1
ATOM 544 O O . PRO A 1 71 ? 29.039 -16.769 -37.396 1.00 88.50 71 PRO A O 1
ATOM 547 N N . GLU A 1 72 ? 29.937 -15.060 -36.255 1.00 86.25 72 GLU A N 1
ATOM 548 C CA . GLU A 1 72 ? 31.301 -15.612 -36.241 1.00 86.25 72 GLU A CA 1
ATOM 549 C C . GLU A 1 72 ? 31.384 -16.985 -35.578 1.00 86.25 72 GLU A C 1
ATOM 551 O O . GLU A 1 72 ? 32.215 -17.816 -35.940 1.00 86.25 72 GLU A O 1
ATOM 556 N N . ARG A 1 73 ? 30.513 -17.227 -34.596 1.00 87.19 73 ARG A N 1
ATOM 557 C CA . ARG A 1 73 ? 30.487 -18.473 -33.832 1.00 87.19 73 ARG A CA 1
ATOM 558 C C . ARG A 1 73 ? 29.393 -19.425 -34.296 1.00 87.19 73 ARG A C 1
ATOM 560 O O . ARG A 1 73 ? 29.351 -20.546 -33.799 1.00 87.19 73 ARG A O 1
ATOM 567 N N . LYS A 1 74 ? 28.523 -18.995 -35.220 1.00 90.88 74 LYS A N 1
ATOM 568 C CA . LYS A 1 74 ? 27.301 -19.713 -35.608 1.00 90.88 74 LYS A CA 1
ATOM 569 C C . LYS A 1 74 ? 26.486 -20.110 -34.373 1.00 90.88 74 LYS A C 1
ATOM 571 O O . LYS A 1 74 ? 26.154 -21.275 -34.170 1.00 90.88 74 LYS A O 1
ATOM 576 N N . GLN A 1 75 ? 26.226 -19.142 -33.496 1.00 95.25 75 GLN A N 1
ATOM 577 C CA . GLN A 1 75 ? 25.500 -19.373 -32.246 1.00 95.25 75 GLN A CA 1
ATOM 578 C C . GLN A 1 75 ? 24.200 -18.582 -32.242 1.00 95.25 75 GLN A C 1
ATOM 580 O O . GLN A 1 75 ? 24.218 -17.366 -32.416 1.00 95.25 75 GLN A O 1
ATOM 585 N N . CYS A 1 76 ? 23.090 -19.278 -32.022 1.00 96.69 76 CYS A N 1
ATOM 586 C CA . CYS A 1 76 ? 21.769 -18.698 -31.858 1.00 96.69 76 CYS A CA 1
ATOM 587 C C . CYS A 1 76 ? 21.316 -18.863 -30.405 1.00 96.69 76 CYS A C 1
ATOM 589 O O . CYS A 1 76 ? 21.274 -19.972 -29.876 1.00 96.69 76 CYS A O 1
ATOM 591 N N . TYR A 1 77 ? 20.986 -17.752 -29.761 1.00 96.88 77 TYR A N 1
ATOM 592 C CA . TYR A 1 77 ? 20.497 -17.696 -28.391 1.00 96.88 77 TYR A CA 1
ATOM 593 C C . TYR A 1 77 ? 19.048 -17.235 -28.423 1.00 96.88 77 TYR A C 1
ATOM 595 O O . TYR A 1 77 ? 18.775 -16.108 -28.836 1.00 96.88 77 TYR A O 1
ATOM 603 N N . LEU A 1 78 ? 18.132 -18.100 -28.002 1.00 96.81 78 LEU A N 1
ATOM 604 C CA . LEU A 1 78 ? 16.712 -17.787 -27.873 1.00 96.81 78 LEU A CA 1
ATOM 605 C C . LEU A 1 78 ? 16.450 -17.287 -26.461 1.00 96.81 78 LEU A C 1
ATOM 607 O O . LEU A 1 78 ? 16.999 -17.846 -25.512 1.00 96.81 78 LEU A O 1
ATOM 611 N N . LYS A 1 79 ? 15.639 -16.239 -26.312 1.00 93.44 79 LYS A N 1
ATOM 612 C CA . LYS A 1 79 ? 15.522 -15.508 -25.048 1.00 93.44 79 LYS A CA 1
ATOM 613 C C . LYS A 1 79 ? 14.090 -15.175 -24.668 1.00 93.44 79 LYS A C 1
ATOM 615 O O . LYS A 1 79 ? 13.241 -14.982 -25.541 1.00 93.44 79 LYS A O 1
ATOM 620 N N . ASP A 1 80 ? 13.853 -15.081 -23.363 1.00 92.19 80 ASP A N 1
ATOM 621 C CA . ASP A 1 80 ? 12.553 -14.722 -22.795 1.00 92.19 80 ASP A CA 1
ATOM 622 C C . ASP A 1 80 ? 12.232 -13.223 -22.960 1.00 92.19 80 ASP A C 1
ATOM 624 O O . ASP A 1 80 ? 12.980 -12.448 -23.560 1.00 92.19 80 ASP A O 1
ATOM 628 N N . ASN A 1 81 ? 11.085 -12.798 -22.432 1.00 87.44 81 ASN A N 1
ATOM 629 C CA . ASN A 1 81 ? 10.593 -11.424 -22.512 1.00 87.44 81 ASN A CA 1
ATOM 630 C C . ASN A 1 81 ? 11.442 -10.378 -21.760 1.00 87.44 81 ASN A C 1
ATOM 632 O O . ASN A 1 81 ? 11.267 -9.185 -22.009 1.00 87.44 81 ASN A O 1
ATOM 636 N N . GLN A 1 82 ? 12.337 -10.787 -20.857 1.00 87.12 82 GLN A N 1
ATOM 637 C CA . GLN A 1 82 ? 13.231 -9.906 -20.100 1.00 87.12 82 GLN A CA 1
ATOM 638 C C . GLN A 1 82 ? 14.550 -9.627 -20.831 1.00 87.12 82 GLN A C 1
ATOM 640 O O . GLN A 1 82 ? 15.322 -8.784 -20.376 1.00 87.12 82 GLN A O 1
ATOM 645 N N . ALA A 1 83 ? 14.806 -10.268 -21.977 1.00 86.06 83 ALA A N 1
ATOM 646 C CA . ALA A 1 83 ? 16.041 -10.123 -22.752 1.00 86.06 83 ALA A CA 1
ATOM 647 C C . ALA A 1 83 ? 16.514 -8.666 -22.981 1.00 86.06 83 ALA A C 1
ATOM 649 O O . ALA A 1 83 ? 17.715 -8.412 -22.834 1.00 86.06 83 ALA A O 1
ATOM 650 N N . PRO A 1 84 ? 15.637 -7.672 -23.251 1.00 87.25 84 PRO A N 1
ATOM 651 C CA . PRO A 1 84 ? 16.068 -6.282 -23.395 1.00 87.25 84 PRO A CA 1
ATOM 652 C C . PRO A 1 84 ? 16.722 -5.687 -22.134 1.00 87.25 84 PRO A C 1
ATOM 654 O O . PRO A 1 84 ? 17.547 -4.782 -22.262 1.00 87.25 84 PRO A O 1
ATOM 657 N N . ASN A 1 85 ? 16.439 -6.205 -20.932 1.00 83.62 85 ASN A N 1
ATOM 658 C CA . ASN A 1 85 ? 17.084 -5.765 -19.685 1.00 83.62 85 ASN A CA 1
ATOM 659 C C . ASN A 1 85 ? 18.571 -6.151 -19.628 1.00 83.62 85 ASN A C 1
ATOM 661 O O . ASN A 1 85 ? 19.334 -5.562 -18.867 1.00 83.62 85 ASN A O 1
ATOM 665 N N . GLY A 1 86 ? 18.984 -7.138 -20.426 1.00 82.06 86 GLY A N 1
ATOM 666 C CA . GLY A 1 86 ? 20.370 -7.576 -20.576 1.00 82.06 86 GLY A CA 1
ATOM 667 C C . GLY A 1 86 ? 21.114 -6.905 -21.729 1.00 82.06 86 GLY A C 1
ATOM 668 O O . GLY A 1 86 ? 22.170 -7.392 -22.116 1.00 82.06 86 GLY A O 1
ATOM 669 N N . THR A 1 87 ? 20.576 -5.838 -22.328 1.00 89.38 87 THR A N 1
ATOM 670 C CA . THR A 1 87 ? 21.181 -5.210 -23.513 1.00 89.38 87 THR A CA 1
ATOM 671 C C . THR A 1 87 ? 22.596 -4.702 -23.219 1.00 89.38 87 THR A C 1
ATOM 673 O O . THR A 1 87 ? 22.785 -3.769 -22.440 1.00 89.38 87 THR A O 1
ATOM 676 N N . VAL A 1 88 ? 23.585 -5.276 -23.901 1.00 88.56 88 VAL A N 1
ATOM 677 C CA . VAL A 1 88 ? 24.983 -4.839 -23.898 1.00 88.56 88 VAL A CA 1
ATOM 678 C C . VAL A 1 88 ? 25.488 -4.670 -25.328 1.00 88.56 88 VAL A C 1
ATOM 680 O O . VAL A 1 88 ? 25.042 -5.347 -26.257 1.00 88.56 88 VAL A O 1
ATOM 683 N N . THR A 1 89 ? 26.443 -3.764 -25.515 1.00 90.94 89 THR A N 1
ATOM 684 C CA . THR A 1 89 ? 27.097 -3.574 -26.812 1.00 90.94 89 THR A CA 1
ATOM 685 C C . THR A 1 89 ? 28.071 -4.720 -27.067 1.00 90.94 89 THR A C 1
ATOM 687 O O . THR A 1 89 ? 29.026 -4.911 -26.314 1.00 90.94 89 THR A O 1
ATOM 690 N N . ASN A 1 90 ? 27.857 -5.463 -28.148 1.00 86.06 90 ASN A N 1
ATOM 691 C CA . ASN A 1 90 ? 28.734 -6.539 -28.592 1.00 86.06 90 ASN A CA 1
ATOM 692 C C . ASN A 1 90 ? 28.861 -6.485 -30.123 1.00 86.06 90 ASN A C 1
ATOM 694 O O . ASN A 1 90 ? 27.925 -6.898 -30.805 1.00 86.06 90 ASN A O 1
ATOM 698 N N . PRO A 1 91 ? 30.012 -6.047 -30.675 1.00 87.00 91 PRO A N 1
ATOM 699 C CA . PRO A 1 91 ? 30.207 -5.871 -32.120 1.00 87.00 91 PRO A CA 1
ATOM 700 C C . PRO A 1 91 ? 30.007 -7.132 -32.977 1.00 87.00 91 PRO A C 1
ATOM 702 O O . PRO A 1 91 ? 29.944 -7.062 -34.206 1.00 87.00 91 PRO A O 1
ATOM 705 N N . LEU A 1 92 ? 29.958 -8.302 -32.340 1.00 87.75 92 LEU A N 1
ATOM 706 C CA . LEU A 1 92 ? 29.801 -9.597 -32.994 1.00 87.75 92 LEU A CA 1
ATOM 707 C C . LEU A 1 92 ? 28.358 -10.101 -32.975 1.00 87.75 92 LEU A C 1
ATOM 709 O O . LEU A 1 92 ? 28.083 -11.156 -33.537 1.00 87.75 92 LEU A O 1
ATOM 713 N N . ALA A 1 93 ? 27.450 -9.397 -32.304 1.00 91.88 93 ALA A N 1
ATOM 714 C CA . ALA A 1 93 ? 26.096 -9.859 -32.058 1.00 91.88 93 ALA A CA 1
ATOM 715 C C . ALA A 1 93 ? 25.066 -9.101 -32.904 1.00 91.88 93 ALA A C 1
ATOM 717 O O . ALA A 1 93 ? 25.182 -7.899 -33.152 1.00 91.88 93 ALA A O 1
ATOM 718 N N . ILE A 1 94 ? 24.043 -9.830 -33.340 1.00 94.38 94 ILE A N 1
ATOM 719 C CA . ILE A 1 94 ? 22.845 -9.313 -33.996 1.00 94.38 94 ILE A CA 1
ATOM 720 C C . ILE A 1 94 ? 21.664 -9.780 -33.158 1.00 94.38 94 ILE A C 1
ATOM 722 O O . ILE A 1 94 ? 21.410 -10.979 -33.068 1.00 94.38 94 ILE A O 1
ATOM 726 N N . SER A 1 95 ? 20.947 -8.847 -32.545 1.00 94.44 95 SER A N 1
ATOM 727 C CA . SER A 1 95 ? 19.785 -9.166 -31.716 1.00 94.44 95 SER A CA 1
ATOM 728 C C . SER A 1 95 ? 18.489 -8.705 -32.362 1.00 94.44 95 SER A C 1
ATOM 730 O O . SER A 1 95 ? 18.467 -7.722 -33.102 1.00 94.44 95 SER A O 1
ATOM 732 N N . GLY A 1 96 ? 17.383 -9.377 -32.064 1.00 91.19 96 GLY A N 1
ATOM 733 C CA . GLY A 1 96 ? 16.089 -8.987 -32.605 1.00 91.19 96 GLY A CA 1
ATOM 734 C C . GLY A 1 96 ? 14.896 -9.596 -31.872 1.00 91.19 96 GLY A C 1
ATOM 735 O O . GLY A 1 96 ? 15.053 -10.522 -31.077 1.00 91.19 96 GLY A O 1
ATOM 736 N N . PRO A 1 97 ? 13.690 -9.061 -32.113 1.00 91.25 97 PRO A N 1
ATOM 737 C CA . PRO A 1 97 ? 12.440 -9.629 -31.615 1.00 91.25 97 PRO A CA 1
ATOM 738 C C . PRO A 1 97 ? 12.020 -10.889 -32.393 1.00 91.25 97 PRO A C 1
ATOM 740 O O . PRO A 1 97 ? 12.387 -11.062 -33.560 1.00 91.25 97 PRO A O 1
ATOM 743 N N . LYS A 1 98 ? 11.173 -11.730 -31.779 1.00 91.44 98 LYS A N 1
ATOM 744 C CA . LYS A 1 98 ? 10.542 -12.915 -32.404 1.00 91.44 98 LYS A CA 1
ATOM 745 C C . LYS A 1 98 ? 9.848 -12.587 -33.733 1.00 91.44 98 LYS A C 1
ATOM 747 O O . LYS A 1 98 ? 9.953 -13.349 -34.694 1.00 91.44 98 LYS A O 1
ATOM 752 N N . PHE A 1 99 ? 9.215 -11.418 -33.816 1.00 86.38 99 PHE A N 1
ATOM 753 C CA . PHE A 1 99 ? 8.622 -10.883 -35.041 1.00 86.38 99 PHE A CA 1
ATOM 754 C C . PHE A 1 99 ? 9.068 -9.440 -35.260 1.00 86.38 99 PHE A C 1
ATOM 756 O O . PHE A 1 99 ? 9.191 -8.674 -34.305 1.00 86.38 99 PHE A O 1
ATOM 763 N N . CYS A 1 100 ? 9.292 -9.069 -36.520 1.00 85.00 100 CYS A N 1
ATOM 764 C CA . CYS A 1 100 ? 9.522 -7.679 -36.881 1.00 85.00 100 CYS A CA 1
ATOM 765 C C . CYS A 1 100 ? 8.201 -6.955 -37.081 1.00 85.00 100 CYS A C 1
ATOM 767 O O . CYS A 1 100 ? 7.339 -7.419 -37.822 1.00 85.00 100 CYS A O 1
ATOM 769 N N . TYR A 1 101 ? 8.085 -5.800 -36.438 1.00 76.94 101 TYR A N 1
ATOM 770 C CA . TYR A 1 101 ? 6.890 -4.977 -36.482 1.00 76.94 101 TYR A CA 1
ATOM 771 C C . TYR A 1 101 ? 7.203 -3.600 -37.075 1.00 76.94 101 TYR A C 1
ATOM 773 O O . TYR A 1 101 ? 8.331 -3.118 -36.915 1.00 76.94 101 TYR A O 1
ATOM 781 N N . PRO A 1 102 ? 6.235 -2.953 -37.748 1.00 71.00 102 PRO A N 1
ATOM 782 C CA . PRO A 1 102 ? 6.406 -1.599 -38.258 1.00 71.00 102 PRO A CA 1
ATOM 783 C C . PRO A 1 1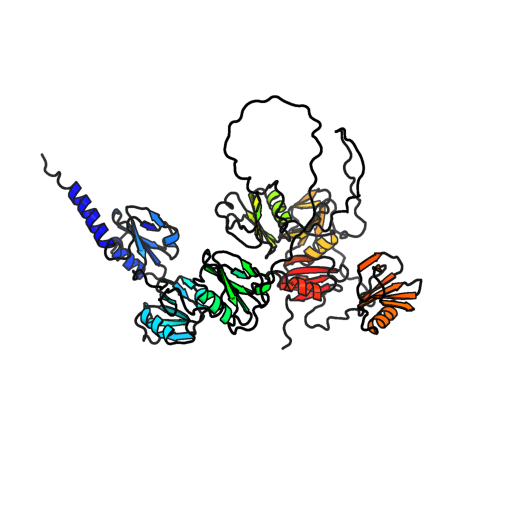02 ? 6.760 -0.625 -37.128 1.00 71.00 102 PRO A C 1
ATOM 785 O O . PRO A 1 102 ? 6.096 -0.577 -36.091 1.00 71.00 102 PRO A O 1
ATOM 788 N N . THR A 1 103 ? 7.810 0.169 -37.321 1.00 58.62 103 THR A N 1
ATOM 789 C CA . THR A 1 103 ? 8.185 1.227 -36.380 1.00 58.62 103 THR A CA 1
ATOM 790 C C . THR A 1 103 ? 7.256 2.433 -36.559 1.00 58.62 103 THR A C 1
ATOM 792 O O . THR A 1 103 ? 6.906 2.800 -37.677 1.00 58.62 103 THR A O 1
ATOM 795 N N . GLY A 1 104 ? 6.830 3.055 -35.454 1.00 57.56 104 GLY A N 1
ATOM 796 C CA . GLY A 1 104 ? 5.971 4.250 -35.484 1.00 57.56 104 GLY A CA 1
ATOM 797 C C . GLY A 1 104 ? 4.463 4.004 -35.338 1.00 57.56 104 GLY A C 1
ATOM 798 O O . GLY A 1 104 ? 3.695 4.959 -35.402 1.00 57.56 104 GLY A O 1
ATOM 799 N N . THR A 1 105 ? 4.021 2.765 -35.099 1.00 68.50 105 THR A N 1
ATOM 800 C CA . THR A 1 105 ? 2.632 2.475 -34.693 1.00 68.50 105 THR A CA 1
ATOM 801 C C . THR A 1 105 ? 2.427 2.726 -33.198 1.00 68.50 105 THR A C 1
ATOM 803 O O . THR A 1 105 ? 3.354 2.539 -32.414 1.00 68.50 105 THR A O 1
ATOM 806 N N . CYS A 1 106 ? 1.200 3.045 -32.777 1.00 78.44 106 CYS A N 1
ATOM 807 C CA . CYS A 1 106 ? 0.843 3.173 -31.357 1.00 78.44 106 CYS A CA 1
ATOM 808 C C . CYS A 1 106 ? 0.605 1.826 -30.641 1.00 78.44 106 CYS A C 1
ATOM 810 O O . CYS A 1 106 ? 0.113 1.804 -29.512 1.00 78.44 106 CYS A O 1
ATOM 812 N N . PHE A 1 107 ? 0.870 0.711 -31.322 1.00 86.50 107 PHE A N 1
ATOM 813 C CA . PHE A 1 107 ? 0.613 -0.632 -30.819 1.00 86.50 107 PHE A CA 1
ATOM 814 C C . PHE A 1 107 ? 1.719 -1.093 -29.871 1.00 86.50 107 PHE A C 1
ATOM 816 O O . PHE A 1 107 ? 2.897 -0.777 -30.039 1.00 86.50 107 PHE A O 1
ATOM 823 N N . GLU A 1 108 ? 1.319 -1.890 -28.893 1.00 84.94 108 GLU A N 1
ATOM 824 C CA . GLU A 1 108 ? 2.184 -2.614 -27.980 1.00 84.94 108 GLU A CA 1
ATOM 825 C C . GLU A 1 108 ? 2.292 -4.063 -28.446 1.00 84.94 108 GLU A C 1
ATOM 827 O O . GLU A 1 108 ? 1.345 -4.844 -28.354 1.00 84.94 108 GLU A O 1
ATOM 832 N N . TYR A 1 109 ? 3.464 -4.416 -28.958 1.00 84.75 109 TYR A N 1
ATOM 833 C CA . TYR A 1 109 ? 3.756 -5.763 -29.421 1.00 84.75 109 TYR A CA 1
ATOM 834 C C . TYR A 1 109 ? 4.284 -6.643 -28.290 1.00 84.75 109 TYR A C 1
ATOM 836 O O . TYR A 1 109 ? 4.997 -6.174 -27.405 1.00 84.75 109 TYR A O 1
ATOM 844 N N . MET A 1 110 ? 3.989 -7.937 -28.383 1.00 84.81 110 MET A N 1
ATOM 845 C CA . MET A 1 110 ? 4.275 -8.957 -27.372 1.00 84.81 110 MET A CA 1
ATOM 846 C C . MET A 1 110 ? 3.585 -8.722 -26.017 1.00 84.81 110 MET A C 1
ATOM 848 O O . MET A 1 110 ? 4.087 -9.142 -24.968 1.00 84.81 110 MET A O 1
ATOM 852 N N . THR A 1 111 ? 2.425 -8.067 -26.045 1.00 87.06 111 THR A N 1
ATOM 853 C CA . THR A 1 111 ? 1.672 -7.668 -24.853 1.00 87.06 111 THR A CA 1
ATOM 854 C C . THR A 1 111 ? 0.201 -8.014 -25.029 1.00 87.06 111 THR A C 1
ATOM 856 O O . THR A 1 111 ? -0.423 -7.593 -26.003 1.00 87.06 111 THR A O 1
ATOM 859 N N . ASP A 1 112 ? -0.363 -8.746 -24.073 1.00 90.38 112 ASP A N 1
ATOM 860 C CA . ASP A 1 112 ? -1.798 -9.009 -23.941 1.00 90.38 112 ASP A CA 1
ATOM 861 C C . ASP A 1 112 ? -2.382 -8.132 -22.831 1.00 90.38 112 ASP A C 1
ATOM 863 O O . ASP A 1 112 ? -1.795 -8.008 -21.758 1.00 90.38 112 ASP A O 1
ATOM 867 N N . TYR A 1 113 ? -3.535 -7.516 -23.066 1.00 90.38 113 TYR A N 1
ATOM 868 C CA . TYR A 1 113 ? -4.298 -6.818 -22.037 1.00 90.38 113 TYR A CA 1
ATOM 869 C C . TYR A 1 113 ? -5.329 -7.785 -21.435 1.00 90.38 113 TYR A C 1
ATOM 871 O O . TYR A 1 113 ? -6.499 -7.774 -21.802 1.00 90.38 113 TYR A O 1
ATOM 879 N N . VAL A 1 114 ? -4.922 -8.652 -20.514 1.00 83.69 114 VAL A N 1
ATOM 880 C CA . VAL A 1 114 ? -5.764 -9.732 -19.976 1.00 83.69 114 VAL A CA 1
ATOM 881 C C . VAL A 1 114 ? -7.004 -9.193 -19.255 1.00 83.69 114 VAL A C 1
ATOM 883 O O . VAL A 1 114 ? -6.935 -8.289 -18.422 1.00 83.69 114 VAL A O 1
ATOM 886 N N . GLY A 1 115 ? -8.153 -9.810 -19.537 1.00 84.06 115 GLY A N 1
ATOM 887 C CA . GLY A 1 115 ? -9.437 -9.444 -18.945 1.00 84.06 115 GLY A CA 1
ATOM 888 C C . GLY A 1 115 ? -10.047 -8.185 -19.561 1.00 84.06 115 GLY A C 1
ATOM 889 O O . GLY A 1 115 ? -9.651 -7.737 -20.636 1.00 84.06 115 GLY A O 1
ATOM 890 N N . TYR A 1 116 ? -11.054 -7.637 -18.872 1.00 82.00 116 TYR A N 1
ATOM 891 C CA . TYR A 1 116 ? -11.759 -6.413 -19.275 1.00 82.00 116 TYR A CA 1
ATOM 892 C C . TYR A 1 116 ? -12.392 -6.470 -20.676 1.00 82.00 116 TYR A C 1
ATOM 894 O O . TYR A 1 116 ? -12.617 -5.434 -21.306 1.00 82.00 116 TYR A O 1
ATOM 902 N N . ASP A 1 117 ? -12.696 -7.685 -21.138 1.00 87.56 117 ASP A N 1
ATOM 903 C CA . ASP A 1 117 ? -13.266 -7.959 -22.451 1.00 87.56 117 ASP A CA 1
ATOM 904 C C . ASP A 1 117 ? -14.707 -7.444 -22.534 1.00 87.56 117 ASP A C 1
ATOM 906 O O . ASP A 1 117 ? -15.595 -7.895 -21.814 1.00 87.56 117 ASP A O 1
ATOM 910 N N . VAL A 1 118 ? -14.928 -6.510 -23.451 1.00 86.94 118 VAL A N 1
ATOM 911 C CA . VAL A 1 118 ? -16.245 -6.032 -23.887 1.00 86.94 118 VAL A CA 1
ATOM 912 C C . VAL A 1 118 ? -16.814 -6.987 -24.929 1.00 86.94 118 VAL A C 1
ATOM 914 O O . VAL A 1 118 ? -18.004 -7.286 -24.924 1.00 86.94 118 VAL A O 1
ATOM 917 N N . GLN A 1 119 ? -15.960 -7.481 -25.826 1.00 94.12 119 GLN A N 1
ATOM 918 C CA . GLN A 1 119 ? -16.350 -8.413 -26.875 1.00 94.12 119 GLN A CA 1
ATOM 919 C C . GLN A 1 119 ? -15.164 -9.290 -27.272 1.00 94.12 119 GLN A C 1
ATOM 921 O O . GLN A 1 119 ? -14.052 -8.796 -27.455 1.00 94.12 119 GLN A O 1
ATOM 926 N N . LYS A 1 120 ? -15.417 -10.590 -27.442 1.00 95.75 120 LYS A N 1
ATOM 927 C CA . LYS A 1 120 ? -14.445 -11.563 -27.952 1.00 95.75 120 LYS A CA 1
ATOM 928 C C . LYS A 1 120 ? -14.852 -11.976 -29.360 1.00 95.75 120 LYS A C 1
ATOM 930 O O . LYS A 1 120 ? -15.974 -12.436 -29.554 1.00 95.75 120 LYS A O 1
ATOM 935 N N . ILE A 1 121 ? -13.965 -11.775 -30.325 1.00 95.81 121 ILE A N 1
ATOM 936 C CA . ILE A 1 121 ? -14.163 -12.105 -31.736 1.00 95.81 121 ILE A CA 1
ATOM 937 C C . ILE A 1 121 ? -13.161 -13.212 -32.065 1.00 95.81 121 ILE A C 1
ATOM 939 O O . ILE A 1 121 ? -11.964 -12.958 -32.171 1.00 95.81 121 ILE A O 1
ATOM 943 N N . GLU A 1 122 ? -13.652 -14.448 -32.134 1.00 95.81 122 GLU A N 1
ATOM 944 C CA . GLU A 1 122 ? -12.849 -15.681 -32.264 1.00 95.81 122 GLU A CA 1
ATOM 945 C C . GLU A 1 122 ? -13.323 -16.545 -33.451 1.00 95.81 122 GLU A C 1
ATOM 947 O O . GLU A 1 122 ? -13.080 -17.747 -33.516 1.00 95.81 122 GLU A O 1
ATOM 952 N N . ASP A 1 123 ? -14.038 -15.935 -34.396 1.00 91.56 123 ASP A N 1
ATOM 953 C CA . ASP A 1 123 ? -14.608 -16.563 -35.596 1.00 91.56 123 ASP A CA 1
ATOM 954 C C . ASP A 1 123 ? -13.653 -16.538 -36.804 1.00 91.56 123 ASP A C 1
ATOM 956 O O . ASP A 1 123 ? -14.047 -16.868 -37.921 1.00 91.56 123 ASP A O 1
ATOM 960 N N . GLN A 1 124 ? -12.395 -16.152 -36.571 1.00 88.69 124 GLN A N 1
ATOM 961 C CA . GLN A 1 124 ? -11.351 -15.959 -37.579 1.00 88.69 124 GLN A CA 1
ATOM 962 C C . GLN A 1 124 ? -11.641 -14.837 -38.593 1.00 88.69 124 GLN A C 1
ATOM 964 O O . GLN A 1 124 ? -10.965 -14.746 -39.617 1.00 88.69 124 GLN A O 1
ATOM 969 N N . SER A 1 125 ? -12.600 -13.940 -38.320 1.00 89.12 125 SER A N 1
ATOM 970 C CA . SER A 1 125 ? -12.933 -12.838 -39.233 1.00 89.12 125 SER A CA 1
ATOM 971 C C . SER A 1 125 ? -11.895 -11.709 -39.249 1.00 89.12 125 SER A C 1
ATOM 973 O O . SER A 1 125 ? -11.966 -10.824 -40.102 1.00 89.12 125 SER A O 1
ATOM 975 N N . VAL A 1 126 ? -10.972 -11.679 -38.281 1.00 92.81 126 VAL A N 1
ATOM 976 C CA . VAL A 1 126 ? -10.016 -10.582 -38.078 1.00 92.81 126 VAL A CA 1
ATOM 977 C C . VAL A 1 126 ? -8.635 -11.001 -38.570 1.00 92.81 126 VAL A C 1
ATOM 979 O O . VAL A 1 126 ? -7.977 -11.860 -37.986 1.00 92.81 126 VAL A O 1
ATOM 982 N N . SER A 1 127 ? -8.176 -10.389 -39.661 1.00 88.12 127 SER A N 1
ATOM 983 C CA . SER A 1 127 ? -6.943 -10.814 -40.329 1.00 88.12 127 SER A CA 1
ATOM 984 C C . SER A 1 127 ? -5.691 -10.149 -39.759 1.00 88.12 127 SER A C 1
ATOM 986 O O . SER A 1 127 ? -4.622 -10.758 -39.756 1.00 88.12 127 SER A O 1
ATOM 988 N N . GLN A 1 128 ? -5.817 -8.913 -39.268 1.00 89.44 128 GLN A N 1
ATOM 989 C CA . GLN A 1 128 ? -4.694 -8.084 -38.833 1.00 89.44 128 GLN A CA 1
ATOM 990 C C . GLN A 1 128 ? -5.052 -7.220 -37.616 1.00 89.44 128 GLN A C 1
ATOM 992 O O . GLN A 1 128 ? -6.219 -6.937 -37.345 1.00 89.44 128 GLN A O 1
ATOM 997 N N . ALA A 1 129 ? -4.027 -6.746 -36.904 1.00 89.50 129 ALA A N 1
ATOM 998 C CA . ALA A 1 129 ? -4.184 -5.896 -35.723 1.00 89.50 129 ALA A CA 1
ATOM 999 C C . ALA A 1 129 ? -4.964 -4.599 -36.026 1.00 89.50 129 ALA A C 1
ATOM 1001 O O . ALA A 1 129 ? -5.829 -4.200 -35.248 1.00 89.50 129 ALA A O 1
ATOM 1002 N N . ASP A 1 130 ? -4.748 -3.996 -37.199 1.00 89.12 130 ASP A N 1
ATOM 1003 C CA . ASP A 1 130 ? -5.493 -2.815 -37.653 1.00 89.12 130 ASP A CA 1
ATOM 1004 C C . ASP A 1 130 ? -6.997 -3.082 -37.811 1.00 89.12 130 ASP A C 1
ATOM 1006 O O . ASP A 1 130 ? -7.820 -2.192 -37.587 1.00 89.12 130 ASP A O 1
ATOM 1010 N N . ASP A 1 131 ? -7.385 -4.304 -38.186 1.00 92.75 131 ASP A N 1
ATOM 1011 C CA . ASP A 1 131 ? -8.793 -4.702 -38.273 1.00 92.75 131 ASP A CA 1
ATOM 1012 C C . ASP A 1 131 ? -9.418 -4.719 -36.872 1.00 92.75 131 ASP A C 1
ATOM 1014 O O . ASP A 1 131 ? -10.523 -4.211 -36.674 1.00 92.75 131 ASP A O 1
ATOM 1018 N N . CYS A 1 132 ? -8.673 -5.224 -35.883 1.00 94.31 132 CYS A N 1
ATOM 1019 C CA . CYS A 1 132 ? -9.079 -5.228 -34.480 1.00 94.31 132 CYS A CA 1
ATOM 1020 C C . CYS A 1 132 ? -9.202 -3.801 -33.917 1.00 94.31 132 CYS A C 1
ATOM 1022 O O . CYS A 1 132 ? -10.176 -3.489 -33.227 1.00 94.31 132 CYS A O 1
ATOM 1024 N N . GLN A 1 133 ? -8.299 -2.888 -34.298 1.00 93.62 133 GLN A N 1
ATOM 1025 C CA . GLN A 1 133 ? -8.431 -1.469 -33.965 1.00 93.62 133 GLN A CA 1
ATOM 1026 C C . GLN A 1 133 ? -9.692 -0.843 -34.575 1.00 93.62 133 GLN A C 1
ATOM 1028 O O . GLN A 1 133 ? -10.391 -0.111 -33.880 1.00 93.62 133 GLN A O 1
ATOM 1033 N N . ARG A 1 134 ? -10.034 -1.138 -35.839 1.00 92.25 134 ARG A N 1
ATOM 1034 C CA . ARG A 1 134 ? -11.262 -0.613 -36.478 1.00 92.25 134 ARG A CA 1
ATOM 1035 C C . ARG A 1 134 ? -12.538 -1.149 -35.832 1.00 92.25 134 ARG A C 1
ATOM 1037 O O . ARG A 1 134 ? -13.512 -0.407 -35.682 1.00 92.25 134 ARG A O 1
ATOM 1044 N N . LEU A 1 135 ? -12.527 -2.412 -35.417 1.00 93.69 135 LEU A N 1
ATOM 1045 C CA . LEU A 1 135 ? -13.616 -3.015 -34.648 1.00 93.69 135 LEU A CA 1
ATOM 1046 C C . LEU A 1 135 ? -13.756 -2.343 -33.278 1.00 93.69 135 LEU A C 1
ATOM 1048 O O . LEU A 1 135 ? -14.865 -1.992 -32.883 1.00 93.69 135 LEU A O 1
ATOM 1052 N N . CYS A 1 136 ? -12.638 -2.057 -32.604 1.00 92.44 136 CYS A N 1
ATOM 1053 C CA . CYS A 1 136 ? -12.648 -1.268 -31.376 1.00 92.44 136 CYS A CA 1
ATOM 1054 C C . CYS A 1 136 ? -13.163 0.156 -31.612 1.00 92.44 136 CYS A C 1
ATOM 1056 O O . CYS A 1 136 ? -13.991 0.646 -30.851 1.00 92.44 136 CYS A O 1
ATOM 1058 N N . ALA A 1 137 ? -12.725 0.813 -32.688 1.00 87.75 137 ALA A N 1
ATOM 1059 C CA . ALA A 1 137 ? -13.156 2.156 -33.063 1.00 87.75 137 ALA A CA 1
ATOM 1060 C C . ALA A 1 137 ? -14.676 2.245 -33.265 1.00 87.75 137 ALA A C 1
ATOM 1062 O O . ALA A 1 137 ? -15.282 3.233 -32.861 1.00 87.75 137 ALA A O 1
ATOM 1063 N N . SER A 1 138 ? -15.278 1.190 -33.819 1.00 90.19 138 SER A N 1
ATOM 1064 C CA . SER A 1 138 ? -16.719 1.091 -34.089 1.00 90.19 138 SER A CA 1
ATOM 1065 C C . SER A 1 138 ? -17.555 0.679 -32.871 1.00 90.19 138 SER A C 1
ATOM 1067 O O . SER A 1 138 ? -18.780 0.725 -32.931 1.00 90.19 138 SER A O 1
ATOM 1069 N N . ASN A 1 139 ? -16.919 0.248 -31.778 1.00 85.19 139 ASN A N 1
ATOM 1070 C CA . ASN A 1 139 ? -17.593 -0.184 -30.558 1.00 85.19 139 ASN A CA 1
ATOM 1071 C C . ASN A 1 139 ? -17.459 0.901 -29.478 1.00 85.19 139 ASN A C 1
ATOM 1073 O O . ASN A 1 139 ? -16.359 1.202 -29.009 1.00 85.19 139 ASN A O 1
ATOM 1077 N N . ASP A 1 140 ? -18.576 1.495 -29.059 1.00 80.69 140 ASP A N 1
ATOM 1078 C CA . ASP A 1 140 ? -18.595 2.612 -28.101 1.00 80.69 140 ASP A CA 1
ATOM 1079 C C . ASP A 1 140 ? -18.061 2.244 -26.712 1.00 80.69 140 ASP A C 1
ATOM 1081 O O . ASP A 1 140 ? -17.526 3.096 -26.005 1.00 80.69 140 ASP A O 1
ATOM 1085 N N . GLN A 1 141 ? -18.147 0.969 -26.332 1.00 76.12 141 GLN A N 1
ATOM 1086 C CA . GLN A 1 141 ? -17.640 0.465 -25.056 1.00 76.12 141 GLN A CA 1
ATOM 1087 C C . GLN A 1 141 ? -16.168 0.034 -25.133 1.00 76.12 141 GLN A C 1
ATOM 1089 O O . GLN A 1 141 ? -15.552 -0.222 -24.096 1.00 76.12 141 GLN A O 1
ATOM 1094 N N . CYS A 1 142 ? -15.584 -0.019 -26.334 1.00 84.44 142 CYS A N 1
ATOM 1095 C CA . CYS A 1 142 ? -14.185 -0.363 -26.539 1.00 84.44 142 CYS A CA 1
ATOM 1096 C C . CYS A 1 142 ? -13.279 0.869 -26.455 1.00 84.44 142 CYS A C 1
ATOM 1098 O O . CYS A 1 142 ? -13.527 1.897 -27.088 1.00 84.44 142 CYS A O 1
ATOM 1100 N N . PHE A 1 143 ? -12.201 0.733 -25.687 1.00 83.56 143 PHE A N 1
ATOM 1101 C CA . PHE A 1 143 ? -11.152 1.742 -25.503 1.00 83.56 143 PHE A CA 1
ATOM 1102 C C . PHE A 1 143 ? -9.767 1.189 -25.838 1.00 83.56 143 PHE A C 1
ATOM 1104 O O . PHE A 1 143 ? -8.886 1.936 -26.262 1.00 83.56 143 PHE A O 1
ATOM 1111 N N . PHE A 1 144 ? -9.596 -0.120 -25.680 1.00 90.06 144 PHE A N 1
ATOM 1112 C CA . PHE A 1 144 ? -8.378 -0.846 -25.989 1.00 90.06 144 PHE A CA 1
ATOM 1113 C C . PHE A 1 144 ? -8.726 -2.182 -26.615 1.00 90.06 144 PHE A C 1
ATOM 1115 O O . PHE A 1 144 ? -9.850 -2.661 -26.500 1.00 90.06 144 PHE A O 1
ATOM 1122 N N . TRP A 1 145 ? -7.757 -2.817 -27.243 1.00 94.69 145 TRP A N 1
ATOM 1123 C CA . TRP A 1 145 ? -7.950 -4.123 -27.845 1.00 94.69 145 TRP A CA 1
ATOM 1124 C C . TRP A 1 145 ? -6.669 -4.942 -27.763 1.00 94.69 145 TRP A C 1
ATOM 1126 O O . TRP A 1 145 ? -5.579 -4.385 -27.630 1.00 94.69 145 TRP A O 1
ATOM 1136 N N . THR A 1 146 ? -6.821 -6.260 -27.859 1.00 96.06 146 THR A N 1
ATOM 1137 C CA . THR A 1 146 ? -5.717 -7.202 -28.055 1.00 96.06 146 THR A CA 1
ATOM 1138 C C . THR A 1 146 ? -6.043 -8.125 -29.217 1.00 96.06 146 THR A C 1
ATOM 1140 O O . THR A 1 146 ? -7.111 -8.731 -29.255 1.00 96.06 146 THR A O 1
ATOM 1143 N N . PHE A 1 147 ? -5.107 -8.252 -30.148 1.00 95.75 147 PHE A N 1
ATOM 1144 C CA . PHE A 1 147 ? -5.157 -9.148 -31.290 1.00 95.75 147 PHE A CA 1
ATOM 1145 C C . PHE A 1 147 ? -4.109 -10.256 -31.142 1.00 95.75 147 PHE A C 1
ATOM 1147 O O . PHE A 1 147 ? -2.949 -9.980 -30.832 1.00 95.75 147 PHE A O 1
ATOM 1154 N N . ILE A 1 148 ? -4.514 -11.505 -31.383 1.00 93.81 148 ILE A N 1
ATOM 1155 C CA . ILE A 1 148 ? -3.636 -12.681 -31.394 1.00 93.81 148 ILE A CA 1
ATOM 1156 C C . ILE A 1 148 ? -3.544 -13.210 -32.836 1.00 93.81 148 ILE A C 1
ATOM 1158 O O . ILE A 1 148 ? -4.487 -13.866 -33.293 1.00 93.81 148 ILE A O 1
ATOM 1162 N N . PRO A 1 149 ? -2.427 -12.967 -33.552 1.00 89.38 149 PRO A N 1
ATOM 1163 C CA . PRO A 1 149 ? -2.299 -13.273 -34.977 1.00 89.38 149 PRO A CA 1
ATOM 1164 C C . PRO A 1 149 ? -2.507 -14.746 -35.333 1.00 89.38 149 PRO A C 1
ATOM 1166 O O . PRO A 1 149 ? -3.231 -15.040 -36.276 1.00 89.38 149 PRO A O 1
ATOM 1169 N N . SER A 1 150 ? -1.931 -15.677 -34.567 1.00 87.25 150 SER A N 1
ATOM 1170 C CA . SER A 1 150 ? -2.004 -17.121 -34.851 1.00 87.25 150 SER A CA 1
ATOM 1171 C C . SER A 1 150 ? -3.420 -17.693 -34.801 1.00 87.25 150 SER A C 1
ATOM 1173 O O . SER A 1 150 ? -3.705 -18.688 -35.465 1.00 87.25 150 SER A O 1
ATOM 1175 N N . LYS A 1 151 ? -4.310 -17.071 -34.021 1.00 89.62 151 LYS A N 1
ATOM 1176 C CA . LYS A 1 151 ? -5.699 -17.513 -33.843 1.00 89.62 151 LYS A CA 1
ATOM 1177 C C . LYS A 1 151 ? -6.710 -16.661 -34.601 1.00 89.62 151 LYS A C 1
ATOM 1179 O O . LYS A 1 151 ? -7.873 -17.039 -34.648 1.00 89.62 151 LYS A O 1
ATOM 1184 N N . HIS A 1 152 ? -6.291 -15.525 -35.165 1.00 91.75 152 HIS A N 1
ATOM 1185 C CA . HIS A 1 152 ? -7.202 -14.500 -35.681 1.00 91.75 152 HIS A CA 1
ATOM 1186 C C . HIS A 1 152 ? -8.208 -14.001 -34.623 1.00 91.75 152 HIS A C 1
ATOM 1188 O O . HIS A 1 152 ? -9.308 -13.559 -34.954 1.00 91.75 152 HIS A O 1
ATOM 1194 N N . ASN A 1 153 ? -7.821 -14.058 -33.340 1.00 96.00 153 ASN A N 1
ATOM 1195 C CA . ASN A 1 153 ? -8.672 -13.627 -32.233 1.00 96.00 153 ASN A CA 1
ATOM 1196 C C . ASN A 1 153 ? -8.483 -12.132 -31.977 1.00 96.00 153 ASN A C 1
ATOM 1198 O O . ASN A 1 153 ? -7.354 -11.660 -31.825 1.00 96.00 153 ASN A O 1
ATOM 1202 N N . CYS A 1 154 ? -9.590 -11.405 -31.861 1.00 97.19 154 CYS A N 1
ATOM 1203 C CA . CYS A 1 154 ? -9.629 -10.001 -31.481 1.00 97.19 154 CYS A CA 1
ATOM 1204 C C . CYS A 1 154 ? -10.482 -9.822 -30.226 1.00 97.19 154 CYS A C 1
ATOM 1206 O O . CYS A 1 154 ? -11.668 -10.151 -30.194 1.00 97.19 154 CYS A O 1
ATOM 1208 N N . TYR A 1 155 ? -9.874 -9.273 -29.184 1.00 97.06 155 TYR A N 1
ATOM 1209 C CA . TYR A 1 155 ? -10.523 -8.985 -27.916 1.00 97.06 155 TYR A CA 1
ATOM 1210 C C . TYR A 1 155 ? -10.674 -7.475 -27.782 1.00 97.06 155 TYR A C 1
ATOM 1212 O O . TYR A 1 155 ? -9.684 -6.764 -27.611 1.00 97.06 155 TYR A O 1
ATOM 1220 N N . LEU A 1 156 ? -11.908 -6.987 -27.871 1.00 95.62 156 LEU A N 1
ATOM 1221 C CA . LEU A 1 156 ? -12.259 -5.594 -27.616 1.00 95.62 156 LEU A CA 1
ATOM 1222 C C . LEU A 1 156 ? -12.422 -5.400 -26.116 1.00 95.62 156 LEU A C 1
ATOM 1224 O O . LEU A 1 156 ? -13.101 -6.195 -25.468 1.00 95.62 156 LEU A O 1
ATOM 1228 N N . LYS A 1 157 ? -11.818 -4.356 -25.557 1.00 85.94 157 LYS A N 1
ATOM 1229 C CA . LYS A 1 157 ? -11.673 -4.194 -24.111 1.00 85.94 157 LYS A CA 1
ATOM 1230 C C . LYS A 1 157 ? -12.052 -2.793 -23.662 1.00 85.94 157 LYS A C 1
ATOM 1232 O O . LYS A 1 157 ? -11.863 -1.805 -24.378 1.00 85.94 157 LYS A O 1
ATOM 1237 N N . HIS A 1 158 ? -12.589 -2.706 -22.451 1.00 82.00 158 HIS A N 1
ATOM 1238 C CA . HIS A 1 158 ? -12.992 -1.425 -21.885 1.00 82.00 158 HIS A CA 1
ATOM 1239 C C . HIS A 1 158 ? -11.766 -0.629 -21.400 1.00 82.00 158 HIS A C 1
ATOM 1241 O O . HIS A 1 158 ? -10.632 -1.101 -21.430 1.00 82.00 158 HIS A O 1
ATOM 1247 N N . ASN A 1 159 ? -11.981 0.596 -20.920 1.00 71.19 159 ASN A N 1
ATOM 1248 C CA . ASN A 1 159 ? -10.926 1.528 -20.492 1.00 71.19 159 ASN A CA 1
ATOM 1249 C C . ASN A 1 159 ? -9.963 1.050 -19.374 1.00 71.19 159 ASN A C 1
ATOM 1251 O O . ASN A 1 159 ? -8.944 1.697 -19.155 1.00 71.19 159 ASN A O 1
ATOM 1255 N N . GLY A 1 160 ? -10.238 -0.064 -18.689 1.00 60.88 160 GLY A N 1
ATOM 1256 C CA . GLY A 1 160 ? -9.368 -0.666 -17.671 1.00 60.88 160 GLY A CA 1
ATOM 1257 C C . GLY A 1 160 ? -8.378 -1.699 -18.216 1.00 60.88 160 GLY A C 1
ATOM 1258 O O . GLY A 1 160 ? -7.555 -2.201 -17.458 1.00 60.88 160 GLY A O 1
ATOM 1259 N N . ALA A 1 161 ? -8.426 -2.010 -19.517 1.00 73.69 161 ALA A N 1
ATOM 1260 C CA . ALA A 1 161 ? -7.606 -3.047 -20.155 1.00 73.69 161 ALA A CA 1
ATOM 1261 C C . ALA A 1 161 ? -6.097 -2.885 -19.915 1.00 73.69 161 ALA A C 1
ATOM 1263 O O . ALA A 1 161 ? -5.363 -3.859 -19.777 1.00 73.69 161 ALA A O 1
ATOM 1264 N N . THR A 1 162 ? -5.647 -1.640 -19.791 1.00 70.19 162 THR A N 1
ATOM 1265 C CA . THR A 1 162 ? -4.267 -1.245 -19.496 1.00 70.19 162 THR A CA 1
ATOM 1266 C C . THR A 1 162 ? -3.713 -1.819 -18.193 1.00 70.19 162 THR A C 1
ATOM 1268 O O . THR A 1 162 ? -2.494 -1.933 -18.058 1.00 70.19 162 THR A O 1
ATOM 1271 N N . VAL A 1 163 ? -4.588 -2.196 -17.254 1.00 64.62 163 VAL A N 1
ATOM 1272 C CA . VAL A 1 163 ? -4.260 -2.857 -15.980 1.00 64.62 163 VAL A CA 1
ATOM 1273 C C . VAL A 1 163 ? -3.906 -4.330 -16.187 1.00 64.62 163 VAL A C 1
ATOM 1275 O O . VAL A 1 163 ? -3.089 -4.872 -15.451 1.00 64.62 163 VAL A O 1
ATOM 1278 N N . GLY A 1 164 ? -4.493 -4.968 -17.201 1.00 71.81 164 GLY A N 1
ATOM 1279 C CA . GLY A 1 164 ? -4.279 -6.373 -17.546 1.00 71.81 164 GLY A CA 1
ATOM 1280 C C . GLY A 1 164 ? -3.052 -6.633 -18.417 1.00 71.81 164 GLY A C 1
ATOM 1281 O O . GLY A 1 164 ? -2.885 -7.748 -18.898 1.00 71.81 164 GLY A O 1
ATOM 1282 N N . ARG A 1 165 ? -2.207 -5.625 -18.662 1.00 81.06 165 ARG A N 1
ATOM 1283 C CA . ARG A 1 165 ? -0.988 -5.755 -19.470 1.00 81.06 165 ARG A CA 1
ATOM 1284 C C . ARG A 1 165 ? -0.091 -6.873 -18.938 1.00 81.06 165 ARG A C 1
ATOM 1286 O O . ARG A 1 165 ? 0.502 -6.752 -17.870 1.00 81.06 165 ARG A O 1
ATOM 1293 N N . THR A 1 166 ? 0.045 -7.935 -19.716 1.00 82.12 166 THR A N 1
ATOM 1294 C CA . THR A 1 166 ? 0.924 -9.069 -19.446 1.00 82.12 166 THR A CA 1
ATOM 1295 C C . THR A 1 166 ? 1.744 -9.410 -20.690 1.00 82.12 166 THR A C 1
ATOM 1297 O O . THR A 1 166 ? 1.285 -9.193 -21.814 1.00 82.12 166 THR A O 1
ATOM 1300 N N . PRO A 1 167 ? 2.969 -9.928 -20.527 1.00 82.75 167 PRO A N 1
ATOM 1301 C CA . PRO A 1 167 ? 3.779 -10.372 -21.654 1.00 82.75 167 PRO A CA 1
ATOM 1302 C C . PRO A 1 167 ? 3.153 -11.584 -22.349 1.00 82.75 167 PRO A C 1
ATOM 1304 O O . PRO A 1 167 ? 2.836 -12.577 -21.698 1.00 82.75 167 PRO A O 1
ATOM 1307 N N . HIS A 1 168 ? 3.037 -11.535 -23.673 1.00 89.69 168 HIS A N 1
ATOM 1308 C CA . HIS A 1 168 ? 2.545 -12.649 -24.482 1.00 89.69 168 HIS A CA 1
ATOM 1309 C C . HIS A 1 168 ? 3.246 -12.645 -25.844 1.00 89.69 168 HIS A C 1
ATOM 1311 O O . HIS A 1 168 ? 3.160 -11.658 -26.564 1.00 89.69 168 HIS A O 1
ATOM 1317 N N . SER A 1 169 ? 3.922 -13.735 -26.226 1.00 83.38 169 SER A N 1
ATOM 1318 C CA . SER A 1 169 ? 4.940 -13.735 -27.299 1.00 83.38 169 SER A CA 1
ATOM 1319 C C . SER A 1 169 ? 4.436 -13.388 -28.707 1.00 83.38 169 SER A C 1
ATOM 1321 O O . SER A 1 169 ? 5.242 -13.090 -29.589 1.00 83.38 169 SER A O 1
ATOM 1323 N N . GLU A 1 170 ? 3.118 -13.372 -28.912 1.00 86.81 170 GLU A N 1
ATOM 1324 C CA . GLU A 1 170 ? 2.479 -13.031 -30.192 1.00 86.81 170 GLU A CA 1
ATOM 1325 C C . GLU A 1 170 ? 1.414 -11.931 -30.089 1.00 86.81 170 GLU A C 1
ATOM 1327 O O . GLU A 1 170 ? 0.873 -11.515 -31.108 1.00 86.81 170 GLU A O 1
ATOM 1332 N N . ALA A 1 171 ? 1.066 -11.472 -28.881 1.00 91.31 171 ALA A N 1
ATOM 1333 C CA . ALA A 1 171 ? -0.070 -10.565 -28.723 1.00 91.31 171 ALA A CA 1
ATOM 1334 C C . ALA A 1 171 ? 0.281 -9.151 -29.182 1.00 91.31 171 ALA A C 1
ATOM 1336 O O . ALA A 1 171 ? 1.374 -8.651 -28.912 1.00 91.31 171 ALA A O 1
ATOM 1337 N N . ILE A 1 172 ? -0.667 -8.501 -29.847 1.00 91.88 172 ILE A N 1
ATOM 1338 C CA . ILE A 1 172 ? -0.563 -7.108 -30.270 1.00 91.88 172 ILE A CA 1
ATOM 1339 C C . ILE A 1 172 ? -1.716 -6.369 -29.618 1.00 91.88 172 ILE A C 1
ATOM 1341 O O . ILE A 1 172 ? -2.873 -6.653 -29.916 1.00 91.88 172 ILE A O 1
ATOM 1345 N N . SER A 1 173 ? -1.415 -5.441 -28.722 1.00 93.31 173 SER A N 1
ATOM 1346 C CA . SER A 1 173 ? -2.428 -4.635 -28.050 1.00 93.31 173 SER A CA 1
ATOM 1347 C C . SER A 1 173 ? -2.344 -3.181 -28.475 1.00 93.31 173 SER A C 1
ATOM 1349 O O . SER A 1 173 ? -1.304 -2.710 -28.929 1.00 93.31 173 SER A O 1
ATOM 1351 N N . GLY A 1 174 ? -3.432 -2.439 -28.328 1.00 87.00 174 GLY A N 1
ATOM 1352 C CA . GLY A 1 174 ? -3.412 -1.028 -28.676 1.00 87.00 174 GLY A CA 1
ATOM 1353 C C . GLY A 1 174 ? -4.635 -0.253 -28.211 1.00 87.00 174 GLY A C 1
ATOM 1354 O O . GLY A 1 174 ? -5.640 -0.837 -27.795 1.00 87.00 174 GLY A O 1
ATOM 1355 N N . PRO A 1 175 ? -4.560 1.084 -28.268 1.00 84.38 175 PRO A N 1
ATOM 1356 C CA . PRO A 1 175 ? -5.698 1.954 -28.022 1.00 84.38 175 PRO A CA 1
ATOM 1357 C C . PRO A 1 175 ? -6.679 1.934 -29.200 1.00 84.38 175 PRO A C 1
ATOM 1359 O O . PRO A 1 175 ? -6.334 1.584 -30.335 1.00 84.38 175 PRO A O 1
ATOM 1362 N N . LYS A 1 176 ? -7.905 2.398 -28.940 1.00 86.62 176 LYS A N 1
ATOM 1363 C CA . LYS A 1 176 ? -8.970 2.588 -29.939 1.00 86.62 176 LYS A CA 1
ATOM 1364 C C . LYS A 1 176 ? -8.523 3.365 -31.190 1.00 86.62 176 LYS A C 1
ATOM 1366 O O . LYS A 1 176 ? -9.018 3.084 -32.274 1.00 86.62 176 LYS A O 1
ATOM 1371 N N . SER A 1 177 ? -7.590 4.315 -31.061 1.00 83.00 177 SER A N 1
ATOM 1372 C CA . SER A 1 177 ? -7.014 5.082 -32.179 1.00 83.00 177 SER A CA 1
ATOM 1373 C C . SER A 1 177 ? -5.528 5.380 -31.956 1.00 83.00 177 SER A C 1
ATOM 1375 O O . SER A 1 177 ? -5.120 5.664 -30.831 1.00 83.00 177 SER A O 1
ATOM 1377 N N . CYS A 1 178 ? -4.732 5.366 -33.033 1.00 71.00 178 CYS A N 1
ATOM 1378 C CA . CYS A 1 178 ? -3.302 5.702 -33.021 1.00 71.00 178 CYS A CA 1
ATOM 1379 C C . CYS A 1 178 ? -2.961 7.179 -33.214 1.00 71.00 178 CYS A C 1
ATOM 1381 O O . CYS A 1 178 ? -1.783 7.536 -33.198 1.00 71.00 178 CYS A O 1
ATOM 1383 N N . THR A 1 179 ? -3.949 8.055 -33.382 1.00 65.38 179 THR A N 1
ATOM 1384 C CA . THR A 1 179 ? -3.703 9.497 -33.435 1.00 65.38 179 THR A CA 1
ATOM 1385 C C . THR A 1 179 ? -3.323 10.014 -32.048 1.00 65.38 179 THR A C 1
ATOM 1387 O O . THR A 1 179 ? -4.170 10.478 -31.289 1.00 65.38 179 THR A O 1
ATOM 1390 N N . GLY A 1 180 ? -2.032 9.959 -31.725 1.00 53.34 180 GLY A N 1
ATOM 1391 C CA . GLY A 1 180 ? -1.427 10.830 -30.727 1.00 53.34 180 GLY A CA 1
ATOM 1392 C C . GLY A 1 180 ? -1.428 12.263 -31.251 1.00 53.34 180 GLY A C 1
ATOM 1393 O O . GLY A 1 180 ? -0.438 12.730 -31.799 1.00 53.34 180 GLY A O 1
ATOM 1394 N N . GLY A 1 181 ? -2.558 12.950 -31.124 1.00 33.75 181 GLY A N 1
ATOM 1395 C CA . GLY A 1 181 ? -2.626 14.400 -31.204 1.00 33.75 181 GLY A CA 1
ATOM 1396 C C . GLY A 1 181 ? -2.965 14.934 -29.823 1.00 33.75 181 GLY A C 1
ATOM 1397 O O . GLY A 1 181 ? -3.920 14.470 -29.206 1.00 33.75 181 GLY A O 1
ATOM 1398 N N . SER A 1 182 ? -2.205 15.921 -29.347 1.00 36.69 182 SER A N 1
ATOM 1399 C CA . SER A 1 182 ? -2.743 16.909 -28.413 1.00 36.69 182 SER A CA 1
ATOM 1400 C C . SER A 1 182 ? -4.149 17.304 -28.887 1.00 36.69 182 SER A C 1
ATOM 1402 O O . SER A 1 182 ? -4.267 17.755 -30.031 1.00 36.69 182 SER A O 1
ATOM 1404 N N . PRO A 1 183 ? -5.210 17.171 -28.075 1.00 33.44 183 PRO A N 1
ATOM 1405 C CA . PRO A 1 183 ? -6.409 17.933 -28.322 1.00 33.44 183 PRO A CA 1
ATOM 1406 C C . PRO A 1 183 ? -6.083 19.359 -27.884 1.00 33.44 183 PRO A C 1
ATOM 1408 O O . PRO A 1 183 ? -6.443 19.782 -26.789 1.00 33.44 183 PRO A O 1
ATOM 1411 N N . ASN A 1 184 ? -5.427 20.133 -28.749 1.00 45.81 184 ASN A N 1
ATOM 1412 C CA . ASN A 1 184 ? -5.886 21.508 -28.807 1.00 45.81 184 ASN A CA 1
ATOM 1413 C C . ASN A 1 184 ? -7.288 21.415 -29.405 1.00 45.81 184 ASN A C 1
ATOM 1415 O O . ASN A 1 184 ? -7.437 21.232 -30.610 1.00 45.81 184 ASN A O 1
ATOM 1419 N N . ASP A 1 185 ? -8.255 21.493 -28.487 1.00 42.72 185 ASP A N 1
ATOM 1420 C CA . ASP A 1 185 ? -9.697 21.667 -28.671 1.00 42.72 185 ASP A CA 1
ATOM 1421 C C . ASP A 1 185 ? -10.587 20.412 -28.456 1.00 42.72 185 ASP A C 1
ATOM 1423 O O . ASP A 1 185 ? -11.188 19.901 -29.393 1.00 42.72 185 ASP A O 1
ATOM 1427 N N . GLN A 1 186 ? -10.720 19.997 -27.171 1.00 45.94 186 GLN A N 1
ATOM 1428 C CA . GLN A 1 186 ? -11.882 19.301 -26.528 1.00 45.94 186 GLN A CA 1
ATOM 1429 C C . GLN A 1 186 ? -11.703 17.851 -25.991 1.00 45.94 186 GLN A C 1
ATOM 1431 O O . GLN A 1 186 ? -12.577 17.008 -26.175 1.00 45.94 186 GLN A O 1
ATOM 1436 N N . GLY A 1 187 ? -10.616 17.538 -25.262 1.00 49.84 187 GLY A N 1
ATOM 1437 C CA . GLY A 1 187 ? -10.292 16.148 -24.855 1.00 49.84 187 GLY A CA 1
ATOM 1438 C C . GLY A 1 187 ? -10.430 15.708 -23.383 1.00 49.84 187 GLY A C 1
ATOM 1439 O O . GLY A 1 187 ? -10.348 14.514 -23.122 1.00 49.84 187 GLY A O 1
ATOM 1440 N N . VAL A 1 188 ? -10.642 16.616 -22.428 1.00 49.34 188 VAL A N 1
ATOM 1441 C CA . VAL A 1 188 ? -11.310 16.363 -21.132 1.00 49.34 188 VAL A CA 1
ATOM 1442 C C . VAL A 1 188 ? -12.094 17.656 -20.873 1.00 49.34 188 VAL A C 1
ATOM 1444 O O . VAL A 1 188 ? -11.481 18.721 -20.921 1.00 49.34 188 VAL A O 1
ATOM 1447 N N . PRO A 1 189 ? -13.423 17.653 -20.676 1.00 55.28 189 PRO A N 1
ATOM 1448 C CA . PRO A 1 189 ? -14.186 18.901 -20.777 1.00 55.28 189 PRO A CA 1
ATOM 1449 C C . PRO A 1 189 ? -13.971 19.924 -19.637 1.00 55.28 189 PRO A C 1
ATOM 1451 O O . PRO A 1 189 ? -14.701 20.910 -19.584 1.00 55.28 189 PRO A O 1
ATOM 1454 N N . CYS A 1 190 ? -13.005 19.724 -18.724 1.00 68.38 190 CYS A N 1
ATOM 1455 C CA . CYS A 1 190 ? -12.817 20.572 -17.540 1.00 68.38 190 CYS A CA 1
ATOM 1456 C C . CYS A 1 190 ? -11.553 20.257 -16.688 1.00 68.38 190 CYS A C 1
ATOM 1458 O O . CYS A 1 190 ? -11.657 20.106 -15.473 1.00 68.38 190 CYS A O 1
ATOM 1460 N N . TYR A 1 191 ? -10.359 20.116 -17.278 1.00 78.12 191 TYR A N 1
ATOM 1461 C CA . TYR A 1 191 ? -9.130 19.796 -16.521 1.00 78.12 191 TYR A CA 1
ATOM 1462 C C . TYR A 1 191 ? -8.260 21.015 -16.202 1.00 78.12 191 TYR A C 1
ATOM 1464 O O . TYR A 1 191 ? -8.340 22.065 -16.837 1.00 78.12 191 TYR A O 1
ATOM 1472 N N . GLU A 1 192 ? -7.383 20.831 -15.225 1.00 77.38 192 GLU A N 1
ATOM 1473 C CA . GLU A 1 192 ? -6.476 21.825 -14.687 1.00 77.38 192 GLU A CA 1
ATOM 1474 C C . GLU A 1 192 ? -5.020 21.374 -14.901 1.00 77.38 192 GLU A C 1
ATOM 1476 O O . GLU A 1 192 ? -4.572 20.408 -14.270 1.00 77.38 192 GLU A O 1
ATOM 1481 N N . PRO A 1 193 ? -4.268 22.029 -15.805 1.00 77.00 193 PRO A N 1
ATOM 1482 C CA . PRO A 1 193 ? -2.846 21.763 -15.978 1.00 77.00 193 PRO A CA 1
ATOM 1483 C C . PRO A 1 193 ? -2.030 22.321 -14.806 1.00 77.00 193 PRO A C 1
ATOM 1485 O O . PRO A 1 193 ? -2.473 23.213 -14.077 1.00 77.00 193 PRO A O 1
ATOM 1488 N N . ASP A 1 194 ? -0.826 21.781 -14.633 1.00 75.06 194 ASP A N 1
ATOM 1489 C CA . ASP A 1 194 ? 0.134 22.120 -13.579 1.00 75.06 194 ASP A CA 1
ATOM 1490 C C . ASP A 1 194 ? -0.485 22.146 -12.178 1.00 75.06 194 ASP A C 1
ATOM 1492 O O . ASP A 1 194 ? -0.145 22.976 -11.327 1.00 75.06 194 ASP A O 1
ATOM 1496 N N . THR A 1 195 ? -1.447 21.259 -11.956 1.00 75.06 195 THR A N 1
ATOM 1497 C CA . THR A 1 195 ? -2.235 21.199 -10.735 1.00 75.06 195 THR A CA 1
ATOM 1498 C C . THR A 1 195 ? -2.323 19.754 -10.288 1.00 75.06 195 THR A C 1
ATOM 1500 O O . THR A 1 195 ? -2.744 18.893 -11.060 1.00 75.06 195 THR A O 1
ATOM 1503 N N . ASP A 1 196 ? -1.983 19.511 -9.026 1.00 79.50 196 ASP A N 1
ATOM 1504 C CA . ASP A 1 196 ? -2.259 18.258 -8.333 1.00 79.50 196 ASP A CA 1
ATOM 1505 C C . ASP A 1 196 ? -3.364 18.494 -7.305 1.00 79.50 196 ASP A C 1
ATOM 1507 O O . ASP A 1 196 ? -3.265 19.382 -6.456 1.00 79.50 196 ASP A O 1
ATOM 1511 N N . TYR A 1 197 ? -4.416 17.685 -7.348 1.00 77.38 197 TYR A N 1
ATOM 1512 C CA . TYR A 1 197 ? -5.299 17.521 -6.202 1.00 77.38 197 TYR A CA 1
ATOM 1513 C C . TYR A 1 197 ? -4.635 16.595 -5.172 1.00 77.38 197 TYR A C 1
ATOM 1515 O O . TYR A 1 197 ? -4.905 15.397 -5.111 1.00 77.38 197 TYR A O 1
ATOM 1523 N N . PHE A 1 198 ? -3.731 17.143 -4.365 1.00 58.50 198 PHE A N 1
ATOM 1524 C CA . PHE A 1 198 ? -2.900 16.393 -3.431 1.00 58.50 198 PHE A CA 1
ATOM 1525 C C . PHE A 1 198 ? -3.731 15.604 -2.405 1.00 58.50 198 PHE A C 1
ATOM 1527 O O . PHE A 1 198 ? -4.529 16.158 -1.647 1.00 58.50 198 PHE A O 1
ATOM 1534 N N . GLY A 1 199 ? -3.503 14.291 -2.341 1.00 61.31 199 GLY A N 1
ATOM 1535 C CA . GLY A 1 199 ? -4.209 13.388 -1.431 1.00 61.31 199 GLY A CA 1
ATOM 1536 C C . GLY A 1 199 ? -5.609 12.997 -1.913 1.00 61.31 199 GLY A C 1
ATOM 1537 O O . GLY A 1 199 ? -5.913 13.056 -3.105 1.00 61.31 199 GLY A O 1
ATOM 1538 N N . TYR A 1 200 ? -6.441 12.542 -0.969 1.00 64.06 200 TYR A N 1
ATOM 1539 C CA . TYR A 1 200 ? -7.816 12.066 -1.201 1.00 64.06 200 TYR A CA 1
ATOM 1540 C C . TYR A 1 200 ? -7.941 10.953 -2.257 1.00 64.06 200 TYR A C 1
ATOM 1542 O O . TYR A 1 200 ? -9.011 10.767 -2.842 1.00 64.06 200 TYR A O 1
ATOM 1550 N N . ASP A 1 201 ? -6.848 10.217 -2.467 1.00 68.44 201 ASP A N 1
ATOM 1551 C CA . ASP A 1 201 ? -6.718 9.099 -3.394 1.00 68.44 201 ASP A CA 1
ATOM 1552 C C . ASP A 1 201 ? -7.569 7.912 -2.938 1.00 68.44 201 ASP A C 1
ATOM 1554 O O . ASP A 1 201 ? -7.395 7.393 -1.839 1.00 68.44 201 ASP A O 1
ATOM 1558 N N . ILE A 1 202 ? -8.475 7.463 -3.799 1.00 68.94 202 ILE A N 1
ATOM 1559 C CA . ILE A 1 202 ? -9.273 6.248 -3.595 1.00 68.94 202 ILE A CA 1
ATOM 1560 C C . ILE A 1 202 ? -8.691 5.054 -4.352 1.00 68.94 202 ILE A C 1
ATOM 1562 O O . ILE A 1 202 ? -8.893 3.909 -3.957 1.00 68.94 202 ILE A O 1
ATOM 1566 N 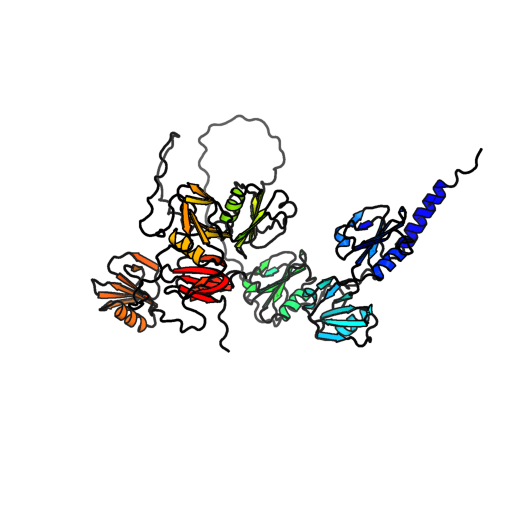N . LYS A 1 203 ? -7.968 5.305 -5.450 1.00 66.06 203 LYS A N 1
ATOM 1567 C CA . LYS A 1 203 ? -7.300 4.265 -6.230 1.00 66.06 203 LYS A CA 1
ATOM 1568 C C . LYS A 1 203 ? -6.117 4.844 -6.985 1.00 66.06 203 LYS A C 1
ATOM 1570 O O . LYS A 1 203 ? -6.244 5.864 -7.651 1.00 66.06 203 LYS A O 1
ATOM 1575 N N . ILE A 1 204 ? -4.981 4.166 -6.899 1.00 71.88 204 ILE A N 1
ATOM 1576 C CA . ILE A 1 204 ? -3.729 4.596 -7.514 1.00 71.88 204 ILE A CA 1
ATOM 1577 C C . ILE A 1 204 ? -3.320 3.554 -8.553 1.00 71.88 204 ILE A C 1
ATOM 1579 O O . ILE A 1 204 ? -3.345 2.356 -8.283 1.00 71.88 204 ILE A O 1
ATOM 1583 N N . PHE A 1 205 ? -2.970 4.027 -9.743 1.00 65.62 205 PHE A N 1
ATOM 1584 C CA . PHE A 1 205 ? -2.390 3.253 -10.830 1.00 65.62 205 PHE A CA 1
ATOM 1585 C C . PHE A 1 205 ? -0.977 3.787 -11.069 1.00 65.62 205 PHE A C 1
ATOM 1587 O O . PHE A 1 205 ? -0.796 4.778 -11.774 1.00 65.62 205 PHE A O 1
ATOM 1594 N N . ASP A 1 206 ? 0.011 3.160 -10.432 1.00 67.19 206 ASP A N 1
ATOM 1595 C CA . ASP A 1 206 ? 1.424 3.566 -10.406 1.00 67.19 206 ASP A CA 1
ATOM 1596 C C . ASP A 1 206 ? 2.362 2.577 -11.120 1.00 67.19 206 ASP A C 1
ATOM 1598 O O . ASP A 1 206 ? 3.576 2.573 -10.937 1.00 67.19 206 ASP A O 1
ATOM 1602 N N . ASN A 1 207 ? 1.791 1.733 -11.975 1.00 52.28 207 ASN A N 1
ATOM 1603 C CA . ASN A 1 207 ? 2.496 0.717 -12.751 1.00 52.28 207 ASN A CA 1
ATOM 1604 C C . ASN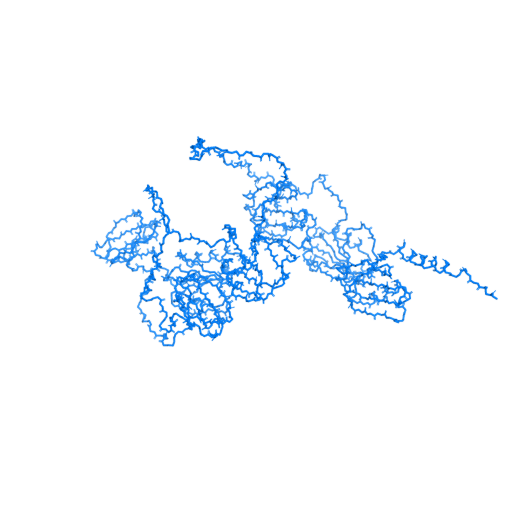 A 1 207 ? 3.225 1.277 -13.994 1.00 52.28 207 ASN A C 1
ATOM 1606 O O . ASN A 1 207 ? 3.700 0.498 -14.817 1.00 52.28 207 ASN A O 1
ATOM 1610 N N . ASN A 1 208 ? 3.318 2.603 -14.153 1.00 54.38 208 ASN A N 1
ATOM 1611 C CA . ASN A 1 208 ? 3.794 3.307 -15.355 1.00 54.38 208 ASN A CA 1
ATOM 1612 C C . ASN A 1 208 ? 2.970 3.031 -16.634 1.00 54.38 208 ASN A C 1
ATOM 1614 O O . ASN A 1 208 ? 3.430 3.300 -17.748 1.00 54.38 208 ASN A O 1
ATOM 1618 N N . LEU A 1 209 ? 1.759 2.477 -16.506 1.00 53.47 209 LEU A N 1
ATOM 1619 C CA . LEU A 1 209 ? 0.974 1.995 -17.647 1.00 53.47 209 LEU A CA 1
ATOM 1620 C C . LEU A 1 209 ? -0.096 2.991 -18.125 1.00 53.47 209 LEU A C 1
ATOM 1622 O O . LEU A 1 209 ? -0.689 2.761 -19.181 1.00 53.47 209 LEU A O 1
ATOM 1626 N N . VAL A 1 210 ? -0.334 4.097 -17.406 1.00 65.81 210 VAL A N 1
ATOM 1627 C CA . VAL A 1 210 ? -1.327 5.118 -17.786 1.00 65.81 210 VAL A CA 1
ATOM 1628 C C . VAL A 1 210 ? -0.640 6.225 -18.583 1.00 65.81 210 VAL A C 1
ATOM 1630 O O . VAL A 1 210 ? -0.032 7.145 -18.037 1.00 65.81 210 VAL A O 1
ATOM 1633 N N . GLY A 1 211 ? -0.675 6.094 -19.908 1.00 59.97 211 GLY A N 1
ATOM 1634 C CA . GLY A 1 211 ? 0.093 6.903 -20.852 1.00 59.97 211 GLY A CA 1
ATOM 1635 C C . GLY A 1 211 ? -0.397 8.327 -21.050 1.00 59.97 211 GLY A C 1
ATOM 1636 O O . GLY A 1 211 ? 0.389 9.159 -21.498 1.00 59.97 211 GLY A O 1
ATOM 1637 N N . THR A 1 212 ? -1.651 8.626 -20.710 1.00 73.56 212 THR A N 1
ATOM 1638 C CA . THR A 1 212 ? -2.239 9.953 -20.926 1.00 73.56 212 THR A CA 1
ATOM 1639 C C . THR A 1 212 ? -3.211 10.355 -19.814 1.00 73.56 212 THR A C 1
ATOM 1641 O O . THR A 1 212 ? -3.807 9.515 -19.138 1.00 73.56 212 THR A O 1
ATOM 1644 N N . ALA A 1 213 ? -3.434 11.663 -19.659 1.00 71.50 213 ALA A N 1
ATOM 1645 C CA . ALA A 1 213 ? -4.472 12.199 -18.775 1.00 71.50 213 ALA A CA 1
ATOM 1646 C C . ALA A 1 213 ? -5.878 11.693 -19.146 1.00 71.50 213 ALA A C 1
ATOM 1648 O O . ALA A 1 213 ? -6.681 11.414 -18.263 1.00 71.50 213 ALA A O 1
ATOM 1649 N N . ALA A 1 214 ? -6.159 11.514 -20.442 1.00 70.06 214 ALA A N 1
ATOM 1650 C CA . ALA A 1 214 ? -7.431 10.979 -20.928 1.00 70.06 214 ALA A CA 1
ATOM 1651 C C . ALA A 1 214 ? -7.661 9.524 -20.480 1.00 70.06 214 ALA A C 1
ATOM 1653 O O . ALA A 1 214 ? -8.778 9.156 -20.121 1.00 70.06 214 ALA A O 1
ATOM 1654 N N . GLU A 1 215 ? -6.607 8.706 -20.429 1.00 69.44 215 GLU A N 1
ATOM 1655 C CA . GLU A 1 215 ? -6.683 7.359 -19.855 1.00 69.44 215 GLU A CA 1
ATOM 1656 C C . GLU A 1 215 ? -6.966 7.407 -18.353 1.00 69.44 215 GLU A C 1
ATOM 1658 O O . GLU A 1 215 ? -7.795 6.645 -17.860 1.00 69.44 215 GLU A O 1
ATOM 1663 N N . CYS A 1 216 ? -6.336 8.337 -17.629 1.00 78.44 216 CYS A N 1
ATOM 1664 C CA . CYS A 1 216 ? -6.597 8.520 -16.204 1.00 78.44 216 CYS A CA 1
ATOM 1665 C C . CYS A 1 216 ? -8.034 8.984 -15.922 1.00 78.44 216 CYS A C 1
ATOM 1667 O O . CYS A 1 216 ? -8.704 8.472 -15.024 1.00 78.44 216 CYS A O 1
ATOM 1669 N N . TYR A 1 217 ? -8.544 9.897 -16.746 1.00 79.25 217 TYR A N 1
ATOM 1670 C CA . TYR A 1 217 ? -9.937 10.319 -16.728 1.00 79.25 217 TYR A CA 1
ATOM 1671 C C . TYR A 1 217 ? -10.896 9.155 -17.018 1.00 79.25 217 TYR A C 1
ATOM 1673 O O . TYR A 1 217 ? -11.864 8.947 -16.286 1.00 79.25 217 TYR A O 1
ATOM 1681 N N . GLY A 1 218 ? -10.599 8.345 -18.039 1.00 67.75 218 GLY A N 1
ATOM 1682 C CA . GLY A 1 218 ? -11.352 7.132 -18.347 1.00 67.75 218 GLY A CA 1
ATOM 1683 C C . GLY A 1 218 ? -11.387 6.173 -17.158 1.00 67.75 218 GLY A C 1
ATOM 1684 O O . GLY A 1 218 ? -12.461 5.713 -16.768 1.00 67.75 218 GLY A O 1
ATOM 1685 N N . LEU A 1 219 ? -10.241 5.940 -16.513 1.00 74.06 219 LEU A N 1
ATOM 1686 C CA . LEU A 1 219 ? -10.188 5.173 -15.272 1.00 74.06 219 LEU A CA 1
ATOM 1687 C C . LEU A 1 219 ? -11.118 5.796 -14.231 1.00 74.06 219 LEU A C 1
ATOM 1689 O O . LEU A 1 219 ? -11.968 5.079 -13.718 1.00 74.06 219 LEU A O 1
ATOM 1693 N N . CYS A 1 220 ? -11.083 7.112 -14.004 1.00 79.56 220 CYS A N 1
ATOM 1694 C CA . CYS A 1 220 ? -12.023 7.763 -13.090 1.00 79.56 220 CYS A CA 1
ATOM 1695 C C . CYS A 1 220 ? -13.479 7.423 -13.431 1.00 79.56 220 CYS A C 1
ATOM 1697 O O . CYS A 1 220 ? -14.183 6.902 -12.569 1.00 79.56 220 CYS A O 1
ATOM 1699 N N . LEU A 1 221 ? -13.902 7.573 -14.691 1.00 72.81 221 LEU A N 1
ATOM 1700 C CA . LEU A 1 221 ? -15.252 7.214 -15.150 1.00 72.81 221 LEU A CA 1
ATOM 1701 C C . LEU A 1 221 ? -15.628 5.746 -14.882 1.00 72.81 221 LEU A C 1
ATOM 1703 O O . LEU A 1 221 ? -16.796 5.451 -14.639 1.00 72.81 221 LEU A O 1
ATOM 1707 N N . SER A 1 222 ? -14.670 4.821 -14.864 1.00 63.91 222 SER A N 1
ATOM 1708 C CA . SER A 1 222 ? -14.942 3.404 -14.575 1.00 63.91 222 SER A CA 1
ATOM 1709 C C . SER A 1 222 ? -15.135 3.076 -13.085 1.00 63.91 222 SER A C 1
ATOM 1711 O O . SER A 1 222 ? -15.748 2.060 -12.768 1.00 63.91 222 SER A O 1
ATOM 1713 N N . PHE A 1 223 ? -14.680 3.931 -12.160 1.00 63.81 223 PHE A N 1
ATOM 1714 C CA . PHE A 1 223 ? -14.844 3.728 -10.711 1.00 63.81 223 PHE A CA 1
ATOM 1715 C C . PHE A 1 223 ? -15.928 4.647 -10.166 1.00 63.81 223 PHE A C 1
ATOM 1717 O O . PHE A 1 223 ? -15.687 5.840 -10.062 1.00 63.81 223 PHE A O 1
ATOM 1724 N N . ALA A 1 224 ? -17.099 4.130 -9.780 1.00 73.38 224 ALA A N 1
ATOM 1725 C CA . ALA A 1 224 ? -18.242 4.941 -9.320 1.00 73.38 224 ALA A CA 1
ATOM 1726 C C . ALA A 1 224 ? -17.911 5.920 -8.165 1.00 73.38 224 ALA A C 1
ATOM 1728 O O . ALA A 1 224 ? -18.488 7.010 -8.065 1.00 73.38 224 ALA A O 1
ATOM 1729 N N . GLU A 1 225 ? -16.946 5.539 -7.327 1.00 73.38 225 GLU A N 1
ATOM 1730 C CA . GLU A 1 225 ? -16.440 6.303 -6.181 1.00 73.38 225 GLU A CA 1
ATOM 1731 C C . GLU A 1 225 ? -15.513 7.465 -6.586 1.00 73.38 225 GLU A C 1
ATOM 1733 O O . GLU A 1 225 ? -15.314 8.390 -5.801 1.00 73.38 225 GLU A O 1
ATOM 1738 N N . CYS A 1 226 ? -14.971 7.466 -7.811 1.00 82.31 226 CYS A N 1
ATOM 1739 C CA . CYS A 1 226 ? -14.068 8.514 -8.287 1.00 82.31 226 CYS A CA 1
ATOM 1740 C C . CYS A 1 226 ? -14.839 9.781 -8.627 1.00 82.31 226 CYS A C 1
ATOM 1742 O O . CYS A 1 226 ? -15.728 9.751 -9.473 1.00 82.31 226 CYS A O 1
ATOM 1744 N N . LYS A 1 227 ? -14.487 10.899 -7.995 1.00 84.38 227 LYS A N 1
ATOM 1745 C CA . LYS A 1 227 ? -15.074 12.224 -8.250 1.00 84.38 227 LYS A CA 1
ATOM 1746 C C . LYS A 1 227 ? -14.070 13.202 -8.846 1.00 84.38 227 LYS A C 1
ATOM 1748 O O . LYS A 1 227 ? -14.487 14.141 -9.514 1.00 84.38 227 LYS A O 1
ATOM 1753 N N . PHE A 1 228 ? -12.777 12.947 -8.666 1.00 86.00 228 PHE A N 1
ATOM 1754 C CA . PHE A 1 228 ? -11.677 13.735 -9.214 1.00 86.00 228 PHE A CA 1
ATOM 1755 C C . PHE A 1 228 ? -10.492 12.829 -9.545 1.00 86.00 228 PHE A C 1
ATOM 1757 O O . PHE A 1 228 ? -10.436 11.689 -9.095 1.00 86.00 228 PHE A O 1
ATOM 1764 N N . TRP A 1 229 ? -9.532 13.316 -10.317 1.00 90.69 229 TRP A N 1
ATOM 1765 C CA . TRP A 1 229 ? -8.348 12.556 -10.697 1.00 90.69 229 TRP A CA 1
ATOM 1766 C C . TRP A 1 229 ? -7.131 13.476 -10.858 1.00 90.69 229 TRP A C 1
ATOM 1768 O O . TRP A 1 229 ? -7.297 14.641 -11.206 1.00 90.69 229 TRP A O 1
ATOM 1778 N N . THR A 1 230 ? -5.929 12.943 -10.613 1.00 88.44 230 THR A N 1
ATOM 1779 C CA . THR A 1 230 ? -4.639 13.542 -11.007 1.00 88.44 230 THR A CA 1
ATOM 1780 C C . THR A 1 230 ? -3.890 12.541 -11.879 1.00 88.44 230 THR A C 1
ATOM 1782 O O . THR A 1 230 ? -3.794 11.364 -11.544 1.00 88.44 230 THR A O 1
ATOM 1785 N N . TRP A 1 231 ? -3.288 13.004 -12.964 1.00 89.56 231 TRP A N 1
ATOM 1786 C CA . TRP A 1 231 ? -2.339 12.263 -13.778 1.00 89.56 231 TRP A CA 1
ATOM 1787 C C . TRP A 1 231 ? -0.968 12.940 -13.755 1.00 89.56 231 TRP A C 1
ATOM 1789 O O . TRP A 1 231 ? -0.855 14.161 -13.891 1.00 89.56 231 TRP A O 1
ATOM 1799 N N . VAL A 1 232 ? 0.082 12.135 -13.596 1.00 80.88 232 VAL A N 1
ATOM 1800 C CA . VAL A 1 232 ? 1.471 12.600 -13.539 1.00 80.88 232 VAL A CA 1
ATOM 1801 C C . VAL A 1 232 ? 2.223 12.100 -14.780 1.00 80.88 232 VAL A C 1
ATOM 1803 O O . VAL A 1 232 ? 2.693 10.959 -14.772 1.00 80.88 232 VAL A O 1
ATOM 1806 N N . PRO A 1 233 ? 2.368 12.926 -15.838 1.00 68.75 233 PRO A N 1
ATOM 1807 C CA . PRO A 1 233 ? 3.006 12.542 -17.096 1.00 68.75 233 PRO A CA 1
ATOM 1808 C C . PRO A 1 233 ? 4.395 11.927 -16.946 1.00 68.75 233 PRO A C 1
ATOM 1810 O O . PRO A 1 233 ? 4.682 10.911 -17.573 1.00 68.75 233 PRO A O 1
ATOM 1813 N N . ALA A 1 234 ? 5.243 12.507 -16.090 1.00 64.19 234 ALA A N 1
ATOM 1814 C CA . ALA A 1 234 ? 6.623 12.054 -15.900 1.00 64.19 234 ALA A CA 1
ATOM 1815 C C . ALA A 1 234 ? 6.720 10.611 -15.379 1.00 64.19 234 ALA A C 1
ATOM 1817 O O . ALA A 1 234 ? 7.694 9.919 -15.660 1.00 64.19 234 ALA A O 1
ATOM 1818 N N . LEU A 1 235 ? 5.708 10.169 -14.628 1.00 59.69 235 LEU A N 1
ATOM 1819 C CA . LEU A 1 235 ? 5.650 8.838 -14.027 1.00 59.69 235 LEU A CA 1
ATOM 1820 C C . LEU A 1 235 ? 4.631 7.929 -14.721 1.00 59.69 235 LEU A C 1
ATOM 1822 O O . LEU A 1 235 ? 4.588 6.745 -14.434 1.00 59.69 235 LEU A O 1
ATOM 1826 N N . ARG A 1 236 ? 3.798 8.455 -15.630 1.00 69.44 236 ARG A N 1
ATOM 1827 C CA . ARG A 1 236 ? 2.652 7.730 -16.213 1.00 69.44 236 ARG A CA 1
ATOM 1828 C C . ARG A 1 236 ? 1.724 7.135 -15.142 1.00 69.44 236 ARG A C 1
ATOM 1830 O O . ARG A 1 236 ? 1.131 6.071 -15.334 1.00 69.44 236 ARG A O 1
ATOM 1837 N N . ASN A 1 237 ? 1.601 7.849 -14.022 1.00 80.06 237 ASN A N 1
ATOM 1838 C CA . ASN A 1 237 ? 0.786 7.450 -12.880 1.00 80.06 237 ASN A CA 1
ATOM 1839 C C . ASN A 1 237 ? -0.569 8.148 -12.920 1.00 80.06 237 ASN A C 1
ATOM 1841 O O . ASN A 1 237 ? -0.651 9.345 -13.203 1.00 80.06 237 ASN A O 1
ATOM 1845 N N . CYS A 1 238 ? -1.622 7.412 -12.578 1.00 83.19 238 CYS A N 1
ATOM 1846 C CA . CYS A 1 238 ? -2.970 7.937 -12.431 1.00 83.19 238 CYS A CA 1
ATOM 1847 C C . CYS A 1 238 ? -3.483 7.757 -11.007 1.00 83.19 238 CYS A C 1
ATOM 1849 O O . CYS A 1 238 ? -3.393 6.683 -10.420 1.00 83.19 238 CYS A O 1
ATOM 1851 N N . TYR A 1 239 ? -4.076 8.814 -10.481 1.00 87.94 239 TYR A N 1
ATOM 1852 C CA . TYR A 1 239 ? -4.583 8.907 -9.129 1.00 87.94 239 TYR A CA 1
ATOM 1853 C C . TYR A 1 239 ? -6.068 9.231 -9.209 1.00 87.94 239 TYR A C 1
ATOM 1855 O O . TYR A 1 239 ? -6.438 10.342 -9.575 1.00 87.94 239 TYR A O 1
ATOM 1863 N N . LEU A 1 240 ? -6.924 8.264 -8.895 1.00 86.94 240 LEU A N 1
ATOM 1864 C CA . LEU A 1 240 ? -8.362 8.468 -8.764 1.00 86.94 240 LEU A CA 1
ATOM 1865 C C . LEU A 1 240 ? -8.665 8.930 -7.352 1.00 86.94 240 LEU A C 1
ATOM 1867 O O . LEU A 1 240 ? -8.131 8.374 -6.393 1.00 86.94 240 LEU A 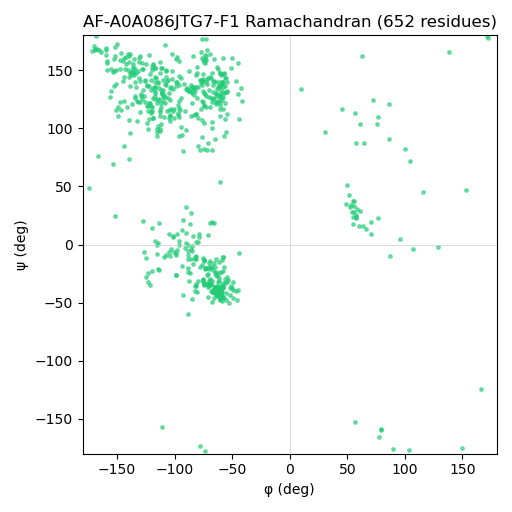O 1
ATOM 1871 N N . LYS A 1 241 ? -9.542 9.917 -7.216 1.00 80.00 241 LYS A N 1
ATOM 1872 C CA . LYS A 1 241 ? -9.741 10.652 -5.971 1.00 80.00 241 LYS A CA 1
ATOM 1873 C C . LYS A 1 241 ? -11.217 10.819 -5.637 1.00 80.00 241 LYS A C 1
ATOM 1875 O O . LYS A 1 241 ? -12.083 10.859 -6.514 1.00 80.00 241 LYS A O 1
ATOM 1880 N N . SER A 1 242 ? -11.487 10.901 -4.341 1.00 73.19 242 SER A N 1
ATOM 1881 C CA . SER A 1 242 ? -12.821 11.134 -3.776 1.00 73.19 242 SER A CA 1
ATOM 1882 C C . SER A 1 242 ? -13.286 12.580 -3.979 1.00 73.19 242 SER A C 1
ATOM 1884 O O . SER A 1 242 ? -12.544 13.421 -4.482 1.00 73.19 242 SER A O 1
ATOM 1886 N N . GLU A 1 243 ? -14.513 12.891 -3.555 1.00 75.56 243 GLU A N 1
ATOM 1887 C CA . GLU A 1 243 ? -15.117 14.234 -3.631 1.00 75.56 243 GLU A CA 1
ATOM 1888 C C . GLU A 1 243 ? -14.323 15.344 -2.923 1.00 75.56 243 GLU A C 1
ATOM 1890 O O . GLU A 1 243 ? -14.496 16.518 -3.238 1.00 75.56 243 GLU A O 1
ATOM 1895 N N . TYR A 1 244 ? -13.422 14.987 -2.006 1.00 67.06 244 TYR A N 1
ATOM 1896 C CA . TYR A 1 244 ? -12.626 15.935 -1.226 1.00 67.06 244 TYR A CA 1
ATOM 1897 C C . TYR A 1 244 ? -11.352 16.423 -1.932 1.00 67.06 244 TYR A C 1
ATOM 1899 O O . TYR A 1 244 ? -10.684 17.322 -1.424 1.00 67.06 244 TYR A O 1
ATOM 1907 N N . ALA A 1 245 ? -11.017 15.875 -3.105 1.00 73.69 245 ALA A N 1
ATOM 1908 C CA . ALA A 1 245 ? -9.788 16.189 -3.837 1.00 73.69 245 ALA A CA 1
ATOM 1909 C C . ALA A 1 245 ? -9.504 17.697 -4.047 1.00 73.69 245 ALA A C 1
ATOM 1911 O O . ALA A 1 245 ? -8.346 18.095 -3.893 1.00 73.69 245 ALA A O 1
ATOM 1912 N N . PRO A 1 246 ? -10.502 18.573 -4.303 1.00 75.94 246 PRO A N 1
ATOM 1913 C CA . PRO A 1 246 ? -10.259 20.011 -4.446 1.00 75.94 246 PRO A CA 1
ATOM 1914 C C . PRO A 1 246 ? -9.641 20.680 -3.211 1.00 75.94 246 PRO A C 1
ATOM 1916 O O . PRO A 1 246 ? -8.973 21.701 -3.350 1.00 75.94 246 PRO A O 1
ATOM 1919 N N . LEU A 1 247 ? -9.810 20.112 -2.008 1.00 57.53 247 LEU A N 1
ATOM 1920 C CA . LEU A 1 247 ? -9.190 20.630 -0.780 1.00 57.53 247 LEU A CA 1
ATOM 1921 C C . LEU A 1 247 ? -7.660 20.494 -0.791 1.00 57.53 247 LEU A C 1
ATOM 1923 O O . LEU A 1 247 ? -6.976 21.200 -0.056 1.00 57.53 247 LEU A O 1
ATOM 1927 N N . GLY A 1 248 ? -7.129 19.582 -1.610 1.00 59.62 248 GLY A N 1
ATOM 1928 C CA . GLY A 1 248 ? -5.699 19.345 -1.796 1.00 59.62 248 GLY A CA 1
ATOM 1929 C C . GLY A 1 248 ? -5.105 20.040 -3.018 1.00 59.62 248 GLY A C 1
ATOM 1930 O O . GLY A 1 248 ? -3.976 19.747 -3.389 1.00 59.62 248 GLY A O 1
ATOM 1931 N N . ARG A 1 249 ? -5.849 20.924 -3.687 1.00 71.75 249 ARG A N 1
ATOM 1932 C CA . ARG A 1 249 ? -5.418 21.579 -4.926 1.00 71.75 249 ARG A CA 1
ATOM 1933 C C . ARG A 1 249 ? -4.145 22.413 -4.718 1.00 71.75 249 ARG A C 1
ATOM 1935 O O . ARG A 1 249 ? -4.190 23.476 -4.102 1.00 71.75 249 ARG A O 1
ATOM 1942 N N . VAL A 1 250 ? -3.025 21.966 -5.283 1.00 67.69 250 VAL A N 1
ATOM 1943 C CA . VAL A 1 250 ? -1.721 22.645 -5.243 1.00 67.69 250 VAL A CA 1
ATOM 1944 C C . VAL A 1 250 ? -1.145 22.817 -6.646 1.00 67.69 250 VAL A C 1
ATOM 1946 O O . VAL A 1 250 ? -1.407 22.017 -7.542 1.00 67.69 250 VAL A O 1
ATOM 1949 N N . HIS A 1 251 ? -0.344 23.866 -6.840 1.00 71.12 251 HIS A N 1
ATOM 1950 C CA . HIS A 1 251 ? 0.387 24.061 -8.090 1.00 71.12 251 HIS A CA 1
ATOM 1951 C C . HIS A 1 251 ? 1.559 23.076 -8.163 1.00 71.12 251 HIS A C 1
ATOM 1953 O O . HIS A 1 251 ? 2.449 23.098 -7.312 1.00 71.12 251 HIS A O 1
ATOM 1959 N N . ALA A 1 252 ? 1.547 22.218 -9.176 1.00 65.81 252 ALA A N 1
ATOM 1960 C CA . ALA A 1 252 ? 2.521 21.159 -9.388 1.00 65.81 252 ALA A CA 1
ATOM 1961 C C . ALA A 1 252 ? 2.865 21.087 -10.887 1.00 65.81 252 ALA A C 1
ATOM 1963 O O . ALA A 1 252 ? 2.131 20.459 -11.655 1.00 65.81 252 ALA A O 1
ATOM 1964 N N . PRO A 1 253 ? 3.960 21.739 -11.321 1.00 70.12 253 PRO A N 1
ATOM 1965 C CA . PRO A 1 253 ? 4.351 21.789 -12.727 1.00 70.12 253 PRO A CA 1
ATOM 1966 C C . PRO A 1 253 ? 4.479 20.399 -13.354 1.00 70.12 253 PRO A C 1
ATOM 1968 O O . PRO A 1 253 ? 5.116 19.507 -12.792 1.00 70.12 253 PRO A O 1
ATOM 1971 N N . GLY A 1 254 ? 3.885 20.219 -14.531 1.00 67.56 254 GLY A N 1
ATOM 1972 C CA . GLY A 1 254 ? 3.895 18.959 -15.263 1.00 67.56 254 GLY A CA 1
ATOM 1973 C C . GLY A 1 254 ? 2.932 17.907 -14.715 1.00 67.56 254 GLY A C 1
ATOM 1974 O O . GLY A 1 254 ? 3.166 16.730 -14.955 1.00 67.56 254 GLY A O 1
ATOM 1975 N N . THR A 1 255 ? 1.878 18.291 -13.992 1.00 76.62 255 THR A N 1
ATOM 1976 C CA . THR A 1 255 ? 0.775 17.401 -13.570 1.00 76.62 255 THR A CA 1
ATOM 1977 C C . THR A 1 255 ? -0.554 17.875 -14.154 1.00 76.62 255 THR A C 1
ATOM 1979 O O . THR A 1 255 ? -0.689 19.040 -14.517 1.00 76.62 255 THR A O 1
ATOM 1982 N N . ILE A 1 256 ? -1.528 16.978 -14.315 1.00 85.75 256 ILE A N 1
ATOM 1983 C CA . ILE A 1 256 ? -2.841 17.310 -14.886 1.00 85.75 256 ILE A CA 1
ATOM 1984 C C . ILE A 1 256 ? -3.925 16.721 -13.992 1.00 85.75 256 ILE A C 1
ATOM 1986 O O . ILE A 1 256 ? -3.945 15.510 -13.803 1.00 85.75 256 ILE A O 1
ATOM 1990 N N . SER A 1 257 ? -4.842 17.543 -13.489 1.00 88.56 257 SER A N 1
ATOM 1991 C CA . SER A 1 257 ? -5.957 17.086 -12.649 1.00 88.56 257 SER A CA 1
ATOM 1992 C C . SER A 1 257 ? -7.313 17.461 -13.231 1.00 88.56 257 SER A C 1
ATOM 1994 O O . SER A 1 257 ? -7.403 18.339 -14.080 1.00 88.56 257 SER A O 1
ATOM 1996 N N . GLY A 1 258 ? -8.393 16.835 -12.778 1.00 84.19 258 GLY A N 1
ATOM 1997 C CA . GLY A 1 258 ? -9.743 17.241 -13.170 1.00 84.19 258 GLY A CA 1
ATOM 1998 C C . GLY A 1 258 ? -10.842 16.524 -12.389 1.00 84.19 258 GLY A C 1
ATOM 1999 O O . GLY A 1 258 ? -10.571 15.543 -11.695 1.00 84.19 258 GLY A O 1
ATOM 2000 N N . PRO A 1 259 ? -12.093 17.002 -12.453 1.00 81.06 259 PRO A N 1
ATOM 2001 C CA . PRO A 1 259 ? -13.238 16.291 -11.910 1.00 81.06 259 PRO A CA 1
ATOM 2002 C C . PRO A 1 259 ? -13.669 15.146 -12.838 1.00 81.06 259 PRO A C 1
ATOM 2004 O O . PRO A 1 259 ? -13.269 15.048 -14.002 1.00 81.06 259 PRO A O 1
ATOM 2007 N N . ARG A 1 260 ? -14.500 14.257 -12.297 1.00 80.62 260 ARG A N 1
ATOM 2008 C CA . ARG A 1 260 ? -15.141 13.151 -13.018 1.00 80.62 260 ARG A CA 1
ATOM 2009 C C . ARG A 1 260 ? -16.218 13.647 -13.991 1.00 80.62 260 ARG A C 1
ATOM 2011 O O . ARG A 1 260 ? -16.271 13.195 -15.133 1.00 80.62 260 ARG A O 1
ATOM 2018 N N . ASP A 1 261 ? -17.067 14.566 -13.539 1.00 74.25 261 ASP A N 1
ATOM 2019 C CA . ASP A 1 261 ? -18.202 15.083 -14.304 1.00 74.25 261 ASP A CA 1
ATOM 2020 C C . ASP A 1 261 ? -17.952 16.551 -14.668 1.00 74.25 261 ASP A C 1
ATOM 2022 O O . ASP A 1 261 ? -17.771 17.394 -13.793 1.00 74.25 261 ASP A O 1
ATOM 2026 N N . CYS A 1 262 ? -17.959 16.868 -15.964 1.00 65.06 262 CYS A N 1
ATOM 2027 C CA . CYS A 1 262 ? -17.661 18.215 -16.467 1.00 65.06 262 CYS A CA 1
ATOM 2028 C C . CYS A 1 262 ? -18.888 19.120 -16.665 1.00 65.06 262 CYS A C 1
ATOM 2030 O O . CYS A 1 262 ? -18.824 20.099 -17.407 1.00 65.06 262 CYS A O 1
ATOM 2032 N N . ASN A 1 263 ? -20.012 18.833 -16.005 1.00 58.16 263 ASN A N 1
ATOM 2033 C CA . ASN A 1 263 ? -21.144 19.759 -16.003 1.00 58.16 263 ASN A CA 1
ATOM 2034 C C . ASN A 1 263 ? -20.825 20.919 -15.053 1.00 58.16 263 ASN A C 1
ATOM 2036 O O . ASN A 1 263 ? -20.786 20.729 -13.842 1.00 58.16 263 ASN A O 1
ATOM 2040 N N . GLY A 1 264 ? -20.547 22.094 -15.629 1.00 50.31 264 GLY A N 1
ATOM 2041 C CA . GLY A 1 264 ? -19.953 23.291 -15.015 1.00 50.31 264 GLY A CA 1
ATOM 2042 C C . GLY A 1 264 ? -20.702 23.961 -13.855 1.00 50.31 264 GLY A C 1
ATOM 2043 O O . GLY A 1 264 ? -20.918 25.168 -13.870 1.00 50.31 264 GLY A O 1
ATOM 2044 N N . SER A 1 265 ? -21.039 23.222 -12.807 1.00 41.00 265 SER A N 1
ATOM 2045 C CA . SER A 1 265 ? -21.610 23.744 -11.570 1.00 41.00 265 SER A CA 1
ATOM 2046 C C . SER A 1 265 ? -21.063 22.945 -10.389 1.00 41.00 265 SER A C 1
ATOM 2048 O O . SER A 1 265 ? -21.685 21.960 -10.004 1.00 41.00 265 SER A O 1
ATOM 2050 N N . ASN A 1 266 ? -19.875 23.332 -9.894 1.00 43.41 266 ASN A N 1
ATOM 2051 C CA . ASN A 1 266 ? -19.354 23.173 -8.513 1.00 43.41 266 ASN A CA 1
ATOM 2052 C C . ASN A 1 266 ? -17.809 23.118 -8.445 1.00 43.41 266 ASN A C 1
ATOM 2054 O O . ASN A 1 266 ? -17.243 22.291 -7.736 1.00 43.41 266 ASN A O 1
ATOM 2058 N N . LEU A 1 267 ? -17.099 24.022 -9.129 1.00 45.81 267 LEU A N 1
ATOM 2059 C CA . LEU A 1 267 ? -15.754 24.384 -8.668 1.00 45.81 267 LEU A CA 1
ATOM 2060 C C . LEU A 1 267 ? -15.926 25.500 -7.625 1.00 45.81 267 LEU A C 1
ATOM 2062 O O . LEU A 1 267 ? -16.360 26.592 -8.003 1.00 45.81 267 LEU A O 1
ATOM 2066 N N . PRO A 1 268 ? -15.670 25.267 -6.321 1.00 35.91 268 PRO A N 1
ATOM 2067 C CA . PRO A 1 268 ? -15.622 26.368 -5.369 1.00 35.91 268 PRO A CA 1
ATOM 2068 C C . PRO A 1 268 ? -14.509 27.346 -5.794 1.00 35.91 268 PRO A C 1
ATOM 2070 O O . PRO A 1 268 ? -13.432 26.904 -6.204 1.00 35.91 268 PRO A O 1
ATOM 2073 N N . PRO A 1 269 ? -14.755 28.669 -5.755 1.00 39.78 269 PRO A N 1
ATOM 2074 C CA . PRO A 1 269 ? -13.785 29.660 -6.204 1.00 39.78 269 PRO A CA 1
ATOM 2075 C C . PRO A 1 269 ? -12.502 29.610 -5.368 1.00 39.78 269 PRO A C 1
ATOM 2077 O O . PRO A 1 269 ? -12.525 29.266 -4.187 1.00 39.78 269 PRO A O 1
ATOM 2080 N N . PHE A 1 270 ? -11.393 29.987 -6.010 1.00 34.62 270 PHE A N 1
ATOM 2081 C CA . PHE A 1 270 ? -10.048 30.099 -5.443 1.00 34.62 270 PHE A CA 1
ATOM 2082 C C . PHE A 1 270 ? -10.098 30.781 -4.065 1.00 34.62 270 PHE A C 1
ATOM 2084 O O . PHE A 1 270 ? -10.345 31.983 -3.980 1.00 34.62 270 PHE A O 1
ATOM 2091 N N . VAL A 1 271 ? -9.871 30.028 -2.986 1.00 33.19 271 VAL A N 1
ATOM 2092 C CA . VAL A 1 271 ? -9.625 30.616 -1.665 1.00 33.19 271 VAL A CA 1
ATOM 2093 C C . VAL A 1 271 ? -8.108 30.721 -1.525 1.00 33.19 271 VAL A C 1
ATOM 2095 O O . VAL A 1 271 ? -7.456 29.699 -1.303 1.00 33.19 271 VAL A O 1
ATOM 2098 N N . PRO A 1 272 ? -7.500 31.906 -1.724 1.00 35.25 272 PRO A N 1
ATOM 2099 C CA . PRO A 1 272 ? -6.085 32.071 -1.437 1.00 35.25 272 PRO A CA 1
ATOM 2100 C C . PRO A 1 272 ? -5.826 31.786 0.053 1.00 35.25 272 PRO A C 1
ATOM 2102 O O . PRO A 1 272 ? -6.696 32.055 0.889 1.00 35.25 272 PRO A O 1
ATOM 2105 N N . PRO A 1 273 ? -4.647 31.242 0.404 1.00 38.16 273 PRO A N 1
ATOM 2106 C CA . PRO A 1 273 ? -4.302 30.965 1.793 1.00 38.16 273 PRO A CA 1
ATOM 2107 C C . PRO A 1 273 ? -4.375 32.247 2.644 1.00 38.16 273 PRO A C 1
ATOM 2109 O O . PRO A 1 273 ? -4.105 33.339 2.131 1.00 38.16 273 PRO A O 1
ATOM 2112 N N . PRO A 1 274 ? -4.742 32.139 3.936 1.00 31.55 274 PRO A N 1
ATOM 2113 C CA . PRO A 1 274 ? -4.900 33.299 4.803 1.00 31.55 274 PRO A CA 1
ATOM 2114 C C . PRO A 1 274 ? -3.587 34.095 4.919 1.00 31.55 274 PRO A C 1
ATOM 2116 O O . PRO A 1 274 ? -2.501 33.506 4.909 1.00 31.55 274 PRO A O 1
ATOM 2119 N N . PRO A 1 275 ? -3.669 35.434 5.036 1.00 30.94 275 PRO A N 1
ATOM 2120 C CA . PRO A 1 275 ? -2.499 36.297 5.073 1.00 30.94 275 PRO A CA 1
ATOM 2121 C C . PRO A 1 275 ? -1.682 36.037 6.340 1.00 30.94 275 PRO A C 1
ATOM 2123 O O . PRO A 1 275 ? -2.183 36.140 7.458 1.00 30.94 275 PRO A O 1
ATOM 2126 N N . ILE A 1 276 ? -0.396 35.750 6.158 1.00 46.41 276 ILE A N 1
ATOM 2127 C CA . ILE A 1 276 ? 0.589 35.779 7.237 1.00 46.41 276 ILE A CA 1
ATOM 2128 C C . ILE A 1 276 ? 0.996 37.242 7.420 1.00 46.41 276 ILE A C 1
ATOM 2130 O O . ILE A 1 276 ? 1.660 37.781 6.539 1.00 46.41 276 ILE A O 1
ATOM 2134 N N . TYR A 1 277 ? 0.648 37.881 8.542 1.00 27.14 277 TYR A N 1
ATOM 2135 C CA . TYR A 1 277 ? 1.357 39.086 8.998 1.00 27.14 277 TYR A CA 1
ATOM 2136 C C . TYR A 1 277 ? 1.640 39.074 10.527 1.00 27.14 277 TYR A C 1
ATOM 2138 O O . TYR A 1 277 ? 0.872 38.472 11.277 1.00 27.14 277 TYR A O 1
ATOM 2146 N N . PRO A 1 278 ? 2.763 39.695 10.966 1.00 55.09 278 PRO A N 1
ATOM 2147 C CA . PRO A 1 278 ? 3.589 39.399 12.150 1.00 55.09 278 PRO A CA 1
ATOM 2148 C C . PRO A 1 278 ? 3.486 40.497 13.243 1.00 55.09 278 PRO A C 1
ATOM 2150 O O . PRO A 1 278 ? 2.497 41.229 13.243 1.00 55.09 278 PRO A O 1
ATOM 2153 N N . PRO A 1 279 ? 4.474 40.671 14.164 1.00 37.00 279 PRO A N 1
ATOM 2154 C CA . PRO A 1 279 ? 5.420 41.784 13.934 1.00 37.00 279 PRO A CA 1
ATOM 2155 C C . PRO A 1 279 ? 6.879 41.656 14.469 1.00 37.00 279 PRO A C 1
ATOM 2157 O O . PRO A 1 279 ? 7.151 41.113 15.534 1.00 37.00 279 PRO A O 1
ATOM 2160 N N . THR A 1 280 ? 7.775 42.326 13.720 1.00 35.06 280 THR A N 1
ATOM 2161 C CA . THR A 1 280 ? 8.946 43.157 14.119 1.00 35.06 280 THR A CA 1
ATOM 2162 C C . THR A 1 280 ? 10.241 42.555 14.698 1.00 35.06 280 THR A C 1
ATOM 2164 O O . THR A 1 280 ? 10.267 41.949 15.763 1.00 35.06 280 THR A O 1
ATOM 2167 N N . HIS A 1 281 ? 11.352 42.887 14.019 1.00 44.56 281 HIS A N 1
ATOM 2168 C CA . HIS A 1 281 ? 12.742 42.842 14.501 1.00 44.56 281 HIS A CA 1
ATOM 2169 C C . HIS A 1 281 ? 12.936 43.558 15.852 1.00 44.56 281 HIS A C 1
ATOM 2171 O O . HIS A 1 281 ? 12.293 44.580 16.099 1.00 44.56 281 HIS A O 1
ATOM 2177 N N . PRO A 1 282 ? 13.927 43.122 16.654 1.00 37.34 282 PRO A N 1
ATOM 2178 C CA . PRO A 1 282 ? 15.046 44.025 16.936 1.00 37.34 282 PRO A CA 1
ATOM 2179 C C . PRO A 1 282 ? 16.439 43.359 16.949 1.00 37.34 282 PRO A C 1
ATOM 2181 O O . PRO A 1 282 ? 16.601 42.146 17.036 1.00 37.34 282 PRO A O 1
ATOM 2184 N N . HIS A 1 283 ? 17.435 44.234 16.826 1.00 33.34 283 HIS A N 1
ATOM 2185 C CA . HIS A 1 283 ? 18.888 44.055 16.749 1.00 33.34 283 HIS A CA 1
ATOM 2186 C C . HIS A 1 283 ? 19.547 43.076 17.753 1.00 33.34 283 HIS A C 1
ATOM 2188 O O . HIS A 1 283 ? 19.049 42.908 18.866 1.00 33.34 283 HIS A O 1
ATOM 2194 N N . PRO A 1 284 ? 20.732 42.512 17.421 1.00 33.78 284 PRO A N 1
ATOM 2195 C CA . PRO A 1 284 ? 21.534 41.724 18.359 1.00 33.78 284 PRO A CA 1
ATOM 2196 C C . PRO A 1 284 ? 22.307 42.617 19.360 1.00 33.78 284 PRO A C 1
ATOM 2198 O O . PRO A 1 284 ? 22.837 43.655 18.953 1.00 33.78 284 PRO A O 1
ATOM 2201 N N . PRO A 1 285 ? 22.434 42.233 20.648 1.00 30.88 285 PRO A N 1
ATOM 2202 C CA . PRO A 1 285 ? 23.362 42.871 21.585 1.00 30.88 285 PRO A CA 1
ATOM 2203 C C . PRO A 1 285 ? 24.832 42.484 21.293 1.00 30.88 285 PRO A C 1
ATOM 2205 O O . PRO A 1 285 ? 25.088 41.450 20.671 1.00 30.88 285 PRO A O 1
ATOM 2208 N N . PRO A 1 286 ? 25.810 43.312 21.714 1.00 31.91 286 PRO A N 1
ATOM 2209 C CA . PRO A 1 286 ? 27.203 43.218 21.282 1.00 31.91 286 PRO A CA 1
ATOM 2210 C C . PRO A 1 286 ? 27.941 42.004 21.867 1.00 31.91 286 PRO A C 1
ATOM 2212 O O . PRO A 1 286 ? 27.780 41.649 23.034 1.00 31.91 286 PRO A O 1
ATOM 2215 N N . SER A 1 287 ? 28.797 41.405 21.037 1.00 31.92 287 SER A N 1
ATOM 2216 C CA . SER A 1 287 ? 29.781 40.382 21.413 1.00 31.92 287 SER A CA 1
ATOM 2217 C C . SER A 1 287 ? 30.739 40.896 22.504 1.00 31.92 287 SER A C 1
ATOM 2219 O O . SER A 1 287 ? 31.251 42.008 22.358 1.00 31.92 287 SER A O 1
ATOM 2221 N N . PRO A 1 288 ? 31.050 40.114 23.559 1.00 29.44 288 PRO A N 1
ATOM 2222 C CA . PRO A 1 288 ? 31.995 40.514 24.600 1.00 29.44 288 PRO A CA 1
ATOM 2223 C C . PRO A 1 288 ? 33.465 40.183 24.275 1.00 29.44 288 PRO A C 1
ATOM 2225 O O . PRO A 1 288 ? 34.289 40.176 25.187 1.00 29.44 288 PRO A O 1
ATOM 2228 N N . TYR A 1 289 ? 33.835 39.920 23.016 1.00 29.58 289 TYR A N 1
ATOM 2229 C CA . TYR A 1 289 ? 35.230 39.614 22.668 1.00 29.58 289 TYR A CA 1
ATOM 2230 C C . TYR A 1 289 ? 35.920 40.749 21.876 1.00 29.58 289 TYR A C 1
ATOM 2232 O O . TYR A 1 289 ? 35.366 41.211 20.876 1.00 29.58 289 TYR A O 1
ATOM 2240 N N . PRO A 1 290 ? 37.116 41.207 22.312 1.00 31.28 290 PRO A N 1
ATOM 2241 C CA . PRO A 1 290 ? 37.892 42.281 21.678 1.00 31.28 290 PRO A CA 1
ATOM 2242 C C . PRO A 1 290 ? 38.536 41.868 20.329 1.00 31.28 290 PRO A C 1
ATOM 2244 O O . PRO A 1 290 ? 38.553 40.681 20.000 1.00 31.28 290 PRO A O 1
ATOM 2247 N N . PRO A 1 291 ? 39.058 42.828 19.525 1.00 31.28 291 PRO A N 1
ATOM 2248 C CA . PRO A 1 291 ? 39.289 42.660 18.086 1.00 31.28 291 PRO A CA 1
ATOM 2249 C C . PRO A 1 291 ? 40.717 42.245 17.667 1.00 31.28 291 PRO A C 1
ATOM 2251 O O . PRO A 1 291 ? 41.682 42.801 18.181 1.00 31.28 291 PRO A O 1
ATOM 2254 N N . TYR A 1 292 ? 40.768 41.427 16.593 1.00 29.86 292 TYR A N 1
ATOM 2255 C CA . TYR A 1 292 ? 41.758 41.332 15.480 1.00 29.86 292 TYR A CA 1
ATOM 2256 C C . TYR A 1 292 ? 43.233 40.948 15.782 1.00 29.86 292 TYR A C 1
ATOM 2258 O O . TYR A 1 292 ? 43.644 41.038 16.933 1.00 29.86 292 TYR A O 1
ATOM 2266 N N . PRO A 1 293 ? 44.063 40.505 14.790 1.00 36.16 293 PRO A N 1
ATOM 2267 C CA . PRO A 1 293 ? 43.974 40.618 13.314 1.00 36.16 293 PRO A CA 1
ATOM 2268 C C . PRO A 1 293 ? 43.930 39.248 12.587 1.00 36.16 293 PRO A C 1
ATOM 2270 O O . PRO A 1 293 ? 44.376 38.241 13.109 1.00 36.16 293 PRO A O 1
ATOM 2273 N N . GLY A 1 294 ? 43.342 39.062 11.405 1.00 30.88 294 GLY A N 1
ATOM 2274 C CA . GLY A 1 294 ? 43.376 39.893 10.209 1.00 30.88 294 GLY A CA 1
ATOM 2275 C C . GLY A 1 294 ? 44.382 39.299 9.222 1.00 30.88 294 GLY A C 1
ATOM 2276 O O . GLY A 1 294 ? 45.501 39.780 9.183 1.00 30.88 294 GLY A O 1
ATOM 2277 N N . HIS A 1 295 ? 43.996 38.288 8.431 1.00 30.25 295 HIS A N 1
ATOM 2278 C CA . HIS A 1 295 ? 44.678 37.966 7.172 1.00 30.25 295 HIS A CA 1
ATOM 2279 C C . HIS A 1 295 ? 43.721 37.364 6.128 1.00 30.25 295 HIS A C 1
ATOM 2281 O O . HIS A 1 295 ? 43.240 36.244 6.251 1.00 30.25 295 HIS A O 1
ATOM 2287 N N . THR A 1 296 ? 43.500 38.191 5.102 1.00 27.34 296 THR A N 1
ATOM 2288 C CA . THR A 1 296 ? 43.359 37.890 3.667 1.00 27.34 296 THR A CA 1
ATOM 2289 C C . THR A 1 296 ? 42.296 36.903 3.187 1.00 27.34 296 THR A C 1
ATOM 2291 O O . THR A 1 296 ? 42.408 35.690 3.321 1.00 27.34 296 THR A O 1
ATOM 2294 N N . SER A 1 297 ? 41.336 37.481 2.462 1.00 34.28 297 SER A N 1
ATOM 2295 C CA . SER A 1 297 ? 40.442 36.846 1.501 1.00 34.28 297 SER A CA 1
ATOM 2296 C C . SER A 1 297 ? 41.142 35.839 0.589 1.00 34.28 297 SER A C 1
ATOM 2298 O O . SER A 1 297 ? 42.138 36.154 -0.062 1.00 34.28 297 SER A O 1
ATOM 2300 N N . THR A 1 298 ? 40.527 34.674 0.417 1.00 26.48 298 THR A N 1
ATOM 2301 C CA . THR A 1 298 ? 40.486 34.010 -0.888 1.00 26.48 298 THR A CA 1
ATOM 2302 C C . THR A 1 298 ? 39.207 33.188 -0.976 1.00 26.48 298 THR A C 1
ATOM 2304 O O . THR A 1 298 ? 38.952 32.275 -0.197 1.00 26.48 298 THR A O 1
ATOM 2307 N N . THR A 1 299 ? 38.360 33.602 -1.905 1.00 38.72 299 THR A N 1
ATOM 2308 C CA . THR A 1 299 ? 37.095 32.995 -2.303 1.00 38.72 299 THR A CA 1
ATOM 2309 C C . THR A 1 299 ? 37.305 31.564 -2.797 1.00 38.72 299 THR A C 1
ATOM 2311 O O . THR A 1 299 ? 38.076 31.338 -3.725 1.00 38.72 299 THR A O 1
ATOM 2314 N N . THR A 1 300 ? 36.565 30.607 -2.234 1.00 30.27 300 THR A N 1
ATOM 2315 C CA . THR A 1 300 ? 36.284 29.302 -2.857 1.00 30.27 300 THR A CA 1
ATOM 2316 C C . THR A 1 300 ? 34.795 28.957 -2.694 1.00 30.27 300 THR A C 1
ATOM 2318 O O . THR A 1 300 ? 34.176 29.413 -1.729 1.00 30.27 300 THR A O 1
ATOM 2321 N N . PRO A 1 301 ? 34.176 28.244 -3.657 1.00 38.53 301 PRO A N 1
ATOM 2322 C CA . PRO A 1 301 ? 32.723 28.091 -3.746 1.00 38.53 301 PRO A CA 1
ATOM 2323 C C . PRO A 1 301 ? 32.184 27.166 -2.652 1.00 38.53 301 PRO A C 1
ATOM 2325 O O . PRO A 1 301 ? 32.786 26.137 -2.352 1.00 38.53 301 PRO A O 1
ATOM 2328 N N . ALA A 1 302 ? 31.035 27.530 -2.081 1.00 33.06 302 ALA A N 1
ATOM 2329 C CA . ALA A 1 302 ? 30.359 26.770 -1.040 1.00 33.06 302 ALA A CA 1
ATOM 2330 C C . ALA A 1 302 ? 29.947 25.369 -1.524 1.00 33.06 302 ALA A C 1
ATOM 2332 O O . ALA A 1 302 ? 29.209 25.213 -2.497 1.00 33.06 302 ALA A O 1
ATOM 2333 N N . THR A 1 303 ? 30.410 24.361 -0.792 1.00 35.53 303 THR A N 1
ATOM 2334 C CA . THR A 1 303 ? 29.914 22.983 -0.790 1.00 35.53 303 THR A CA 1
ATOM 2335 C C . THR A 1 303 ? 28.407 22.967 -0.468 1.00 35.53 303 THR A C 1
ATOM 2337 O O . THR A 1 303 ? 27.993 23.685 0.448 1.00 35.53 303 THR A O 1
ATOM 2340 N N . PRO A 1 304 ? 27.569 22.177 -1.169 1.00 38.34 304 PRO A N 1
ATOM 2341 C CA . PRO A 1 304 ? 26.151 22.040 -0.830 1.00 38.34 304 PRO A CA 1
ATOM 2342 C C . PRO A 1 304 ? 25.970 21.406 0.565 1.00 38.34 304 PRO A C 1
ATOM 2344 O O . PRO A 1 304 ? 26.854 20.671 1.017 1.00 38.34 304 PRO A O 1
ATOM 2347 N N . PRO A 1 305 ? 24.858 21.688 1.275 1.00 45.31 305 PRO A N 1
ATOM 2348 C CA . PRO A 1 305 ? 24.623 21.151 2.613 1.00 45.31 305 PRO A CA 1
ATOM 2349 C C . PRO A 1 305 ? 24.574 19.620 2.567 1.00 45.31 305 PRO A C 1
ATOM 2351 O O . PRO A 1 305 ? 23.964 19.041 1.670 1.00 45.31 305 PRO A O 1
ATOM 2354 N N . ALA A 1 306 ? 25.236 18.970 3.528 1.00 52.59 306 ALA A N 1
ATOM 2355 C CA . ALA A 1 306 ? 25.272 17.517 3.633 1.00 52.59 306 ALA A CA 1
ATOM 2356 C C . ALA A 1 306 ? 23.843 16.953 3.720 1.00 52.59 306 ALA A C 1
ATOM 2358 O O . ALA A 1 306 ? 23.077 17.324 4.611 1.00 52.59 306 ALA A O 1
ATOM 2359 N N . GLU A 1 307 ? 23.476 16.078 2.782 1.00 68.62 307 GLU A N 1
ATOM 2360 C CA . GLU A 1 307 ? 22.184 15.398 2.811 1.00 68.62 307 GLU A CA 1
ATOM 2361 C C . GLU A 1 307 ? 22.078 14.488 4.039 1.00 68.62 307 GLU A C 1
ATOM 2363 O O . GLU A 1 307 ? 23.024 13.770 4.367 1.00 68.62 307 GLU A O 1
ATOM 2368 N N . SER A 1 308 ? 20.903 14.463 4.674 1.00 82.94 308 SER A N 1
ATOM 2369 C CA . SER A 1 308 ? 20.666 13.599 5.831 1.00 82.94 308 SER A CA 1
ATOM 2370 C C . SER A 1 308 ? 20.840 12.109 5.498 1.00 82.94 308 SER A C 1
ATOM 2372 O O . SER A 1 308 ? 20.513 11.661 4.389 1.00 82.94 308 SER A O 1
ATOM 2374 N N . CYS A 1 309 ? 21.312 11.326 6.478 1.00 86.06 309 CYS A N 1
ATOM 2375 C CA . CYS A 1 309 ? 21.363 9.863 6.409 1.00 86.06 309 CYS A CA 1
ATOM 2376 C C . CYS A 1 309 ? 19.982 9.195 6.445 1.00 86.06 309 CYS A C 1
ATOM 2378 O O . CYS A 1 309 ? 19.877 8.021 6.083 1.00 86.06 309 CYS A O 1
ATOM 2380 N N . TYR A 1 310 ? 18.925 9.925 6.814 1.00 91.19 310 TYR A N 1
ATOM 2381 C CA . TYR A 1 310 ? 17.551 9.493 6.583 1.00 91.19 310 TYR A CA 1
ATOM 2382 C C . TYR A 1 310 ? 17.046 9.965 5.224 1.00 91.19 310 TYR A C 1
ATOM 2384 O O . TYR A 1 310 ? 17.183 11.129 4.852 1.00 91.19 310 TYR A O 1
ATOM 2392 N N . LYS A 1 311 ? 16.398 9.053 4.504 1.00 88.50 311 LYS A N 1
ATOM 2393 C CA . LYS A 1 311 ? 15.766 9.298 3.212 1.00 88.50 311 LYS A CA 1
ATOM 2394 C C . LYS A 1 311 ? 14.259 9.096 3.364 1.00 88.50 311 LYS A C 1
ATOM 2396 O O . LYS A 1 311 ? 13.768 7.964 3.361 1.00 88.50 311 LYS A O 1
ATOM 2401 N N . ALA A 1 312 ? 13.542 10.201 3.567 1.00 84.69 312 ALA A N 1
ATOM 2402 C CA . ALA A 1 312 ? 12.082 10.215 3.601 1.00 84.69 312 ALA A CA 1
ATOM 2403 C C . ALA A 1 312 ? 11.516 9.926 2.209 1.00 84.69 312 ALA A C 1
ATOM 2405 O O . ALA A 1 312 ? 12.064 10.365 1.201 1.00 84.69 312 ALA A O 1
ATOM 2406 N N . HIS A 1 313 ? 10.410 9.194 2.173 1.00 80.44 313 HIS A N 1
ATOM 2407 C CA . HIS A 1 313 ? 9.720 8.752 0.963 1.00 80.44 313 HIS A CA 1
ATOM 2408 C C . HIS A 1 313 ? 10.580 7.910 0.017 1.00 80.44 313 HIS A C 1
ATOM 2410 O O . HIS A 1 313 ? 10.383 7.927 -1.197 1.00 80.44 313 HIS A O 1
ATOM 2416 N N . VAL A 1 314 ? 11.532 7.163 0.575 1.00 82.25 314 VAL A N 1
ATOM 2417 C CA . VAL A 1 314 ? 12.456 6.315 -0.175 1.00 82.25 314 VAL A CA 1
ATOM 2418 C C . VAL A 1 314 ? 12.431 4.904 0.396 1.00 82.25 314 VAL A C 1
ATOM 2420 O O . VAL A 1 314 ? 12.541 4.716 1.608 1.00 82.25 314 VAL A O 1
ATOM 2423 N N . ASP A 1 315 ? 12.321 3.916 -0.485 1.00 81.75 315 ASP A N 1
ATOM 2424 C CA . ASP A 1 315 ? 12.481 2.489 -0.203 1.00 81.75 315 ASP A CA 1
ATOM 2425 C C . ASP A 1 315 ? 13.792 1.997 -0.827 1.00 81.75 315 ASP A C 1
ATOM 2427 O O . ASP A 1 315 ? 14.148 2.373 -1.944 1.00 81.75 315 ASP A O 1
ATOM 2431 N N . PHE A 1 316 ? 14.527 1.167 -0.097 1.00 86.25 316 PHE A N 1
ATOM 2432 C CA . PHE A 1 316 ? 15.673 0.430 -0.614 1.00 86.25 316 PHE A CA 1
ATOM 2433 C C . PHE A 1 316 ? 15.187 -0.970 -1.006 1.00 86.25 316 PHE A C 1
ATOM 2435 O O . PHE A 1 316 ? 15.137 -1.847 -0.151 1.00 86.25 316 PHE A O 1
ATOM 2442 N N . PRO A 1 317 ? 14.804 -1.244 -2.261 1.00 76.00 317 PRO A N 1
ATOM 2443 C CA . PRO A 1 317 ? 14.009 -2.431 -2.584 1.00 76.00 317 PRO A CA 1
ATOM 2444 C C . PRO A 1 317 ? 14.782 -3.754 -2.454 1.00 76.00 317 PRO A C 1
ATOM 2446 O O . PRO A 1 317 ? 14.174 -4.814 -2.324 1.00 76.00 317 PRO A O 1
ATOM 2449 N N . THR A 1 318 ? 16.115 -3.719 -2.457 1.00 78.44 318 THR A N 1
ATOM 2450 C CA . THR A 1 318 ? 16.973 -4.911 -2.496 1.00 78.44 318 THR A CA 1
ATOM 2451 C C . THR A 1 318 ? 17.680 -5.176 -1.164 1.00 78.44 318 THR A C 1
ATOM 2453 O O . THR A 1 318 ? 17.628 -4.384 -0.222 1.00 78.44 318 THR A O 1
ATOM 2456 N N . GLY A 1 319 ? 18.342 -6.333 -1.065 1.00 78.25 319 GLY A N 1
ATOM 2457 C CA . GLY A 1 319 ? 19.218 -6.654 0.065 1.00 78.25 319 GLY A CA 1
ATOM 2458 C C . GLY A 1 319 ? 18.496 -6.904 1.390 1.00 78.25 319 GLY A C 1
ATOM 2459 O O . GLY A 1 319 ? 19.127 -6.803 2.438 1.00 78.25 319 GLY A O 1
ATOM 2460 N N . THR A 1 320 ? 17.197 -7.207 1.364 1.00 88.06 320 THR A N 1
ATOM 2461 C CA . THR A 1 320 ? 16.403 -7.525 2.557 1.00 88.06 320 THR A CA 1
ATOM 2462 C C . THR A 1 320 ? 16.914 -8.797 3.234 1.00 88.06 320 THR A C 1
ATOM 2464 O O . THR A 1 320 ? 16.955 -9.860 2.624 1.00 88.06 320 THR A O 1
ATOM 2467 N N . LEU A 1 321 ? 17.286 -8.671 4.506 1.00 83.56 321 LEU A N 1
ATOM 2468 C CA . LEU A 1 321 ? 17.713 -9.760 5.387 1.00 83.56 321 LEU A CA 1
ATOM 2469 C C . LEU A 1 321 ? 16.532 -10.309 6.184 1.00 83.56 321 LEU A C 1
ATOM 2471 O O . LEU A 1 321 ? 16.387 -11.517 6.343 1.00 83.56 321 LEU A O 1
ATOM 2475 N N . LYS A 1 322 ? 15.698 -9.403 6.704 1.00 84.94 322 LYS A N 1
ATOM 2476 C CA . LYS A 1 322 ? 14.554 -9.737 7.551 1.00 84.94 322 LYS A CA 1
ATOM 2477 C C . LYS A 1 322 ? 13.454 -8.694 7.387 1.00 84.94 322 LYS A C 1
ATOM 2479 O O . LYS A 1 322 ? 13.747 -7.501 7.342 1.00 84.94 322 LYS A O 1
ATOM 2484 N N . GLN A 1 323 ? 12.206 -9.147 7.317 1.00 83.38 323 GLN A N 1
ATOM 2485 C CA . GLN A 1 323 ? 11.010 -8.304 7.382 1.00 83.38 323 GLN A CA 1
ATOM 2486 C C . GLN A 1 323 ? 10.287 -8.574 8.698 1.00 83.38 323 GLN A C 1
ATOM 2488 O O . GLN A 1 323 ? 10.100 -9.729 9.078 1.00 83.38 323 GLN A O 1
ATOM 2493 N N . ILE A 1 324 ? 9.950 -7.509 9.419 1.00 83.06 324 ILE A N 1
ATOM 2494 C CA . ILE A 1 324 ? 9.368 -7.544 10.764 1.00 83.06 324 ILE A CA 1
ATOM 2495 C C . ILE A 1 324 ? 8.291 -6.465 10.831 1.00 83.06 324 ILE A C 1
ATOM 2497 O O . ILE A 1 324 ? 8.470 -5.392 10.261 1.00 83.06 324 ILE A O 1
ATOM 2501 N N . VAL A 1 325 ? 7.198 -6.706 11.549 1.00 81.62 325 VAL A N 1
ATOM 2502 C CA . VAL A 1 325 ? 6.201 -5.661 11.815 1.00 81.62 325 VAL A CA 1
ATOM 2503 C C . VAL A 1 325 ? 6.674 -4.775 12.973 1.00 81.62 325 VAL A C 1
ATOM 2505 O O . VAL A 1 325 ? 7.006 -5.277 14.053 1.00 81.62 325 VAL A O 1
ATOM 2508 N N . THR A 1 326 ? 6.715 -3.459 12.747 1.00 81.19 326 THR A N 1
ATOM 2509 C CA . THR A 1 326 ? 6.983 -2.445 13.777 1.00 81.19 326 THR A CA 1
ATOM 2510 C C . THR A 1 326 ? 6.005 -1.279 13.673 1.00 81.19 326 THR A C 1
ATOM 2512 O O . THR A 1 326 ? 5.685 -0.792 12.595 1.00 81.19 326 THR A O 1
ATOM 2515 N N . ASP A 1 327 ? 5.543 -0.767 14.802 1.00 77.00 327 ASP A N 1
ATOM 2516 C CA . ASP A 1 327 ? 4.571 0.336 14.844 1.00 77.00 327 ASP A CA 1
ATOM 2517 C C . ASP A 1 327 ? 5.152 1.725 14.502 1.00 77.00 327 ASP A C 1
ATOM 2519 O O . ASP A 1 327 ? 4.381 2.652 14.236 1.00 77.00 327 ASP A O 1
ATOM 2523 N N . ASP A 1 328 ? 6.484 1.869 14.472 1.00 82.88 328 ASP A N 1
ATOM 2524 C CA . ASP A 1 328 ? 7.187 3.065 14.000 1.00 82.88 328 ASP A CA 1
ATOM 2525 C C . ASP A 1 328 ? 8.595 2.785 13.427 1.00 82.88 328 ASP A C 1
ATOM 2527 O O . ASP A 1 328 ? 9.155 1.684 13.535 1.00 82.88 328 ASP A O 1
ATOM 2531 N N . ALA A 1 329 ? 9.178 3.817 12.804 1.00 86.94 329 ALA A N 1
ATOM 2532 C CA . ALA A 1 329 ? 10.497 3.764 12.176 1.00 86.94 329 ALA A CA 1
ATOM 2533 C C . ALA A 1 329 ? 11.652 3.701 13.187 1.00 86.94 329 ALA A C 1
ATOM 2535 O O . ALA A 1 329 ? 12.724 3.172 12.882 1.00 86.94 329 ALA A O 1
ATOM 2536 N N . TYR A 1 330 ? 11.440 4.220 14.399 1.00 84.75 330 TYR A N 1
ATOM 2537 C CA . TYR A 1 330 ? 12.441 4.213 15.461 1.00 84.75 330 TYR A CA 1
ATOM 2538 C C . TYR A 1 330 ? 12.741 2.787 15.927 1.00 84.75 330 TYR A C 1
ATOM 2540 O O . TYR A 1 330 ? 13.906 2.391 16.018 1.00 84.75 330 TYR A O 1
ATOM 2548 N N . ALA A 1 331 ? 11.699 1.979 16.145 1.00 83.12 331 ALA A N 1
ATOM 2549 C CA . ALA A 1 331 ? 11.860 0.556 16.421 1.00 83.12 331 ALA A CA 1
ATOM 2550 C C . ALA A 1 331 ? 12.579 -0.159 15.280 1.00 83.12 331 ALA A C 1
ATOM 2552 O O . ALA A 1 331 ? 13.475 -0.966 15.537 1.00 83.12 331 ALA A O 1
ATOM 2553 N N . CYS A 1 332 ? 12.250 0.182 14.033 1.00 89.44 332 CYS A N 1
ATOM 2554 C CA . CYS A 1 332 ? 12.902 -0.416 12.876 1.00 89.44 332 CYS A CA 1
ATOM 2555 C C . CYS A 1 332 ? 14.419 -0.157 12.858 1.00 89.44 332 CYS A C 1
ATOM 2557 O O . CYS A 1 332 ? 15.216 -1.085 12.693 1.00 89.44 332 CYS A O 1
ATOM 2559 N N . GLN A 1 333 ? 14.848 1.077 13.141 1.00 89.75 333 GLN A N 1
ATOM 2560 C CA . GLN A 1 333 ? 16.271 1.392 13.261 1.00 89.75 333 GLN A CA 1
ATOM 2561 C C . GLN A 1 333 ? 16.934 0.638 14.424 1.00 89.75 333 GLN A C 1
ATOM 2563 O O . GLN A 1 333 ? 18.046 0.131 14.269 1.00 89.75 333 GLN A O 1
ATOM 2568 N N . LYS A 1 334 ? 16.274 0.526 15.585 1.00 81.12 334 LYS A N 1
ATOM 2569 C CA . LYS A 1 334 ? 16.810 -0.221 16.739 1.00 81.12 334 LYS A CA 1
ATOM 2570 C C . LYS A 1 334 ? 16.997 -1.704 16.446 1.00 81.12 334 LYS A C 1
ATOM 2572 O O . LYS A 1 334 ? 18.005 -2.274 16.862 1.00 81.12 334 LYS A O 1
ATOM 2577 N N . LEU A 1 335 ? 16.086 -2.307 15.691 1.00 84.19 335 LEU A N 1
ATOM 2578 C CA . LEU A 1 335 ? 16.240 -3.679 15.213 1.00 84.19 335 LEU A CA 1
ATOM 2579 C C . LEU A 1 335 ? 17.436 -3.808 14.264 1.00 84.19 335 LEU A C 1
ATOM 2581 O O . LEU A 1 335 ? 18.238 -4.722 14.430 1.00 84.19 335 LEU A O 1
ATOM 2585 N N . CYS A 1 336 ? 17.635 -2.853 13.351 1.00 85.12 336 CYS A N 1
ATOM 2586 C CA . CYS A 1 336 ? 18.834 -2.839 12.509 1.00 85.12 336 CYS A CA 1
ATOM 2587 C C . CYS A 1 336 ? 20.126 -2.685 13.329 1.00 85.12 336 CYS A C 1
ATOM 2589 O O . CYS A 1 336 ? 21.140 -3.298 13.012 1.00 85.12 336 CYS A O 1
ATOM 2591 N N . GLN A 1 337 ? 20.108 -1.891 14.405 1.00 83.50 337 GLN A N 1
ATOM 2592 C CA . GLN A 1 337 ? 21.257 -1.725 15.307 1.00 83.50 337 GLN A CA 1
ATOM 2593 C C . GLN A 1 337 ? 21.634 -3.033 16.009 1.00 83.50 337 GLN A C 1
ATOM 2595 O O . GLN A 1 337 ? 22.822 -3.332 16.133 1.00 83.50 337 GLN A O 1
ATOM 2600 N N . ALA A 1 338 ? 20.633 -3.810 16.422 1.00 71.31 338 ALA A N 1
ATOM 2601 C CA . ALA A 1 338 ? 20.823 -5.100 17.074 1.00 71.31 338 ALA A CA 1
ATOM 2602 C C . ALA A 1 338 ? 21.233 -6.218 16.098 1.00 71.31 338 ALA A C 1
ATOM 2604 O O . ALA A 1 338 ? 21.970 -7.120 16.485 1.00 71.31 338 ALA A O 1
ATOM 2605 N N . GLU A 1 339 ? 20.797 -6.154 14.837 1.00 79.88 339 GLU A N 1
ATOM 2606 C CA . GLU A 1 339 ? 21.127 -7.153 13.820 1.00 79.88 339 GLU A CA 1
ATOM 2607 C C . GLU A 1 339 ? 22.554 -6.954 13.286 1.00 79.88 339 GLU A C 1
ATOM 2609 O O . GLU A 1 339 ? 22.880 -5.930 12.675 1.00 79.88 339 GLU A O 1
ATOM 2614 N N . ALA A 1 340 ? 23.424 -7.942 13.504 1.00 76.94 340 ALA A N 1
ATOM 2615 C CA . ALA A 1 340 ? 24.834 -7.881 13.130 1.00 76.94 340 ALA A CA 1
ATOM 2616 C C . ALA A 1 340 ? 25.022 -7.679 11.620 1.00 76.94 340 ALA A C 1
ATOM 2618 O O . ALA A 1 340 ? 25.859 -6.867 11.221 1.00 76.94 340 ALA A O 1
ATOM 2619 N N . ALA A 1 341 ? 24.211 -8.352 10.798 1.00 80.31 341 ALA A N 1
ATOM 2620 C CA . ALA A 1 341 ? 24.301 -8.289 9.340 1.00 80.31 341 ALA A CA 1
ATOM 2621 C C . ALA A 1 341 ? 23.620 -7.051 8.720 1.00 80.31 341 ALA A C 1
ATOM 2623 O O . ALA A 1 341 ? 23.787 -6.801 7.526 1.00 80.31 341 ALA A O 1
ATOM 2624 N N . CYS A 1 342 ? 22.860 -6.271 9.498 1.00 85.00 342 CYS A N 1
ATOM 2625 C CA . CYS A 1 342 ? 22.142 -5.102 8.992 1.00 85.00 342 CYS A CA 1
ATOM 2626 C C . CYS A 1 342 ? 23.089 -3.917 8.768 1.00 85.00 342 CYS A C 1
ATOM 2628 O O . CYS A 1 342 ? 23.936 -3.622 9.607 1.00 85.00 342 CYS A O 1
ATOM 2630 N N . PHE A 1 343 ? 22.918 -3.215 7.650 1.00 83.88 343 PHE A N 1
ATOM 2631 C CA . PHE A 1 343 ? 23.605 -1.964 7.306 1.00 83.88 343 PHE A CA 1
ATOM 2632 C C . PHE A 1 343 ? 22.612 -0.826 7.066 1.00 83.88 343 PHE A C 1
ATOM 2634 O O . PHE A 1 343 ? 22.895 0.318 7.425 1.00 83.88 343 PHE A O 1
ATOM 2641 N N . PHE A 1 344 ? 21.444 -1.142 6.504 1.00 89.56 344 PHE A N 1
ATOM 2642 C CA . PHE A 1 344 ? 20.378 -0.191 6.211 1.00 89.56 344 PHE A CA 1
ATOM 2643 C C . PHE A 1 344 ? 19.027 -0.752 6.637 1.00 89.56 344 PHE A C 1
ATOM 2645 O O . PHE A 1 344 ? 18.854 -1.962 6.755 1.00 89.56 344 PHE A O 1
ATOM 2652 N N . PHE A 1 345 ? 18.048 0.120 6.821 1.00 93.75 345 PHE A N 1
ATOM 2653 C CA . PHE A 1 345 ? 16.663 -0.278 7.020 1.00 93.75 345 PHE A CA 1
ATOM 2654 C C . PHE A 1 345 ? 15.746 0.514 6.094 1.00 93.75 345 PHE A C 1
ATOM 2656 O O . PHE A 1 345 ? 16.082 1.625 5.682 1.00 93.75 345 PHE A O 1
ATOM 2663 N N . THR A 1 346 ? 14.575 -0.052 5.820 1.00 93.88 346 THR A N 1
ATOM 2664 C CA . THR A 1 346 ? 13.432 0.682 5.277 1.00 93.88 346 THR A CA 1
ATOM 2665 C C . THR A 1 346 ? 12.219 0.393 6.142 1.00 93.88 346 THR A C 1
ATOM 2667 O O . THR A 1 346 ? 11.851 -0.765 6.326 1.00 93.88 346 THR A O 1
ATOM 2670 N N . TYR A 1 347 ? 11.592 1.447 6.648 1.00 92.44 347 TYR A N 1
ATOM 2671 C CA . TYR A 1 347 ? 10.328 1.390 7.360 1.00 92.44 347 TYR A CA 1
ATOM 2672 C C . TYR A 1 347 ? 9.192 1.908 6.480 1.00 92.44 347 TYR A C 1
ATOM 2674 O O . TYR A 1 347 ? 9.312 2.992 5.924 1.00 92.44 347 TYR A O 1
ATOM 2682 N N . LYS A 1 348 ? 8.093 1.166 6.370 1.00 85.62 348 LYS A N 1
ATOM 2683 C CA . LYS A 1 348 ? 6.928 1.491 5.536 1.00 85.62 348 LYS A CA 1
ATOM 2684 C C . LYS A 1 348 ? 5.724 1.732 6.444 1.00 85.62 348 LYS A C 1
ATOM 2686 O O . LYS A 1 348 ? 5.123 0.780 6.933 1.00 85.62 348 LYS A O 1
ATOM 2691 N N . ALA A 1 349 ? 5.399 2.995 6.717 1.00 76.62 349 ALA A N 1
ATOM 2692 C CA . ALA A 1 349 ? 4.421 3.381 7.740 1.00 76.62 349 ALA A CA 1
ATOM 2693 C C . ALA A 1 349 ? 2.961 3.040 7.382 1.00 76.62 349 ALA A C 1
ATOM 2695 O O . ALA A 1 349 ? 2.121 2.920 8.268 1.00 76.62 349 ALA A O 1
ATOM 2696 N N . ASP A 1 350 ? 2.657 2.859 6.099 1.00 68.88 350 ASP A N 1
ATOM 2697 C CA . ASP A 1 350 ? 1.355 2.432 5.575 1.00 68.88 350 ASP A CA 1
ATOM 2698 C C . ASP A 1 350 ? 1.025 0.970 5.919 1.00 68.88 350 ASP A C 1
ATOM 2700 O O . ASP A 1 350 ? -0.129 0.612 6.170 1.00 68.88 350 ASP A O 1
ATOM 2704 N N . ILE A 1 351 ? 2.051 0.124 5.968 1.00 69.75 351 ILE A N 1
ATOM 2705 C CA . ILE A 1 351 ? 1.915 -1.308 6.256 1.00 69.75 351 ILE A CA 1
ATOM 2706 C C . ILE A 1 351 ? 2.628 -1.746 7.539 1.00 69.75 351 ILE A C 1
ATOM 2708 O O . ILE A 1 351 ? 2.613 -2.925 7.874 1.00 69.75 351 ILE A O 1
ATOM 2712 N N . LEU A 1 352 ? 3.223 -0.795 8.268 1.00 77.12 352 LEU A N 1
ATOM 2713 C CA . LEU A 1 352 ? 4.002 -1.012 9.493 1.00 77.12 352 LEU A CA 1
ATOM 2714 C C . LEU A 1 352 ? 5.117 -2.058 9.321 1.00 77.12 352 LEU A C 1
ATOM 2716 O O . LEU A 1 352 ? 5.469 -2.782 10.250 1.00 77.12 352 LEU A O 1
ATOM 2720 N N . GLU A 1 353 ? 5.683 -2.142 8.118 1.00 85.94 353 GLU A N 1
ATOM 2721 C CA . GLU A 1 353 ? 6.730 -3.107 7.786 1.00 85.94 353 GLU A CA 1
ATOM 2722 C C . GLU A 1 353 ? 8.108 -2.473 7.974 1.00 85.94 353 GLU A C 1
ATOM 2724 O O . GLU A 1 353 ? 8.432 -1.445 7.377 1.00 85.94 353 GLU A O 1
ATOM 2729 N N . CYS A 1 354 ? 8.947 -3.136 8.759 1.00 91.50 354 CYS A N 1
ATOM 2730 C CA . CYS A 1 354 ? 10.369 -2.882 8.882 1.00 91.50 354 CYS A CA 1
ATOM 2731 C C . CYS A 1 354 ? 11.168 -3.930 8.105 1.00 91.50 354 CYS A C 1
ATOM 2733 O O . CYS A 1 354 ? 11.176 -5.110 8.457 1.00 91.50 354 CYS A O 1
ATOM 2735 N N . ALA A 1 355 ? 11.896 -3.495 7.083 1.00 92.31 355 ALA A N 1
ATOM 2736 C CA . ALA A 1 355 ? 12.858 -4.319 6.368 1.00 92.31 355 ALA A CA 1
ATOM 2737 C C . ALA A 1 355 ? 14.282 -3.982 6.833 1.00 92.31 355 ALA A C 1
ATOM 2739 O O . ALA A 1 355 ? 14.769 -2.878 6.585 1.00 92.31 355 ALA A O 1
ATOM 2740 N N . LEU A 1 356 ? 14.958 -4.941 7.470 1.00 90.31 356 LEU A N 1
ATOM 2741 C CA . LEU A 1 356 ? 16.389 -4.890 7.782 1.00 90.31 356 LEU A CA 1
ATOM 2742 C C . LEU A 1 356 ? 17.178 -5.337 6.557 1.00 90.31 356 LEU A C 1
ATOM 2744 O O . LEU A 1 356 ? 16.826 -6.346 5.943 1.00 90.31 356 LEU A O 1
ATOM 2748 N N . LYS A 1 357 ? 18.229 -4.609 6.185 1.00 88.81 357 LYS A N 1
ATOM 2749 C CA . LYS A 1 357 ? 18.892 -4.785 4.891 1.00 88.81 357 LYS A CA 1
ATOM 2750 C C . LYS A 1 357 ? 20.411 -4.802 5.005 1.00 88.81 357 LYS A C 1
ATOM 2752 O O . LYS A 1 357 ? 20.997 -4.106 5.832 1.00 88.81 357 LYS A O 1
ATOM 2757 N N . GLY A 1 358 ? 21.043 -5.607 4.156 1.00 80.62 358 GLY A N 1
ATOM 2758 C CA . GLY A 1 358 ? 22.494 -5.751 4.059 1.00 80.62 358 GLY A CA 1
ATOM 2759 C C . GLY A 1 358 ? 23.166 -4.597 3.310 1.00 80.62 358 GLY A C 1
ATOM 2760 O O . GLY A 1 358 ? 22.536 -3.611 2.934 1.00 80.62 358 GLY A O 1
ATOM 2761 N N . SER A 1 359 ? 24.468 -4.728 3.066 1.00 75.75 359 SER A N 1
ATOM 2762 C CA . SER A 1 359 ? 25.328 -3.655 2.542 1.00 75.75 359 SER A CA 1
ATOM 2763 C C . SER A 1 359 ? 24.998 -3.170 1.122 1.00 75.75 359 SER A C 1
ATOM 2765 O O . SER A 1 359 ? 25.305 -2.028 0.798 1.00 75.75 359 SER A O 1
ATOM 2767 N N . PHE A 1 360 ? 24.356 -3.986 0.279 1.00 72.81 360 PHE A N 1
ATOM 2768 C CA . PHE A 1 360 ? 24.050 -3.640 -1.122 1.00 72.81 360 PHE A CA 1
ATOM 2769 C C . PHE A 1 360 ? 22.689 -2.951 -1.327 1.00 72.81 360 PHE A C 1
ATOM 2771 O O . PHE A 1 360 ? 22.313 -2.646 -2.458 1.00 72.81 360 PHE A O 1
ATOM 2778 N N . ALA A 1 361 ? 21.936 -2.716 -0.250 1.00 72.56 361 ALA A N 1
ATOM 2779 C CA . ALA A 1 361 ? 20.546 -2.268 -0.317 1.00 72.56 361 ALA A CA 1
ATOM 2780 C C . ALA A 1 361 ? 20.359 -0.842 -0.863 1.00 72.56 361 ALA A C 1
ATOM 2782 O O . ALA A 1 361 ? 19.365 -0.553 -1.524 1.00 72.56 361 ALA A O 1
ATOM 2783 N N . ALA A 1 362 ? 21.322 0.050 -0.621 1.00 64.81 362 ALA A N 1
ATOM 2784 C CA . ALA A 1 362 ? 21.233 1.458 -1.009 1.00 64.81 362 ALA A CA 1
ATOM 2785 C C . ALA A 1 362 ? 21.601 1.730 -2.484 1.00 64.81 362 ALA A C 1
ATOM 2787 O O . ALA A 1 362 ? 21.604 2.883 -2.903 1.00 64.81 362 ALA A O 1
ATOM 2788 N N . ASN A 1 363 ? 21.912 0.699 -3.281 1.00 63.72 363 ASN A N 1
ATOM 2789 C CA . ASN A 1 363 ? 22.429 0.872 -4.646 1.00 63.72 363 ASN A CA 1
ATOM 2790 C C . ASN A 1 363 ? 21.361 1.293 -5.677 1.00 63.72 363 ASN A C 1
ATOM 2792 O O . ASN A 1 363 ? 21.719 1.676 -6.787 1.00 63.72 363 ASN A O 1
ATOM 2796 N N . ALA A 1 364 ? 20.070 1.232 -5.330 1.00 69.06 364 ALA A N 1
ATOM 2797 C CA . ALA A 1 364 ? 18.966 1.634 -6.207 1.00 69.06 364 ALA A CA 1
ATOM 2798 C C . ALA A 1 364 ? 17.723 2.077 -5.400 1.00 69.06 364 ALA A C 1
ATOM 2800 O O . ALA A 1 364 ? 16.728 1.351 -5.366 1.00 69.06 364 ALA A O 1
ATOM 2801 N N . PRO A 1 365 ? 17.769 3.225 -4.697 1.00 75.62 365 PRO A N 1
ATOM 2802 C CA . PRO A 1 365 ? 16.621 3.731 -3.951 1.00 75.62 365 PRO A CA 1
ATOM 2803 C C . PRO A 1 365 ? 15.453 4.059 -4.886 1.00 75.62 365 PRO A C 1
ATOM 2805 O O . PRO A 1 365 ? 15.642 4.732 -5.898 1.00 75.62 365 PRO A O 1
ATOM 2808 N N . ILE A 1 366 ? 14.244 3.627 -4.526 1.00 65.75 366 ILE A N 1
ATOM 2809 C CA . ILE A 1 366 ? 13.013 3.962 -5.251 1.00 65.75 366 ILE A CA 1
ATOM 2810 C C . ILE A 1 366 ? 12.144 4.907 -4.413 1.00 65.75 366 ILE A C 1
ATOM 2812 O O . ILE A 1 366 ? 12.055 4.732 -3.193 1.00 65.75 366 ILE A O 1
ATOM 2816 N N . PRO A 1 367 ? 11.479 5.902 -5.021 1.00 63.69 367 PRO A N 1
ATOM 2817 C CA . PRO A 1 367 ? 10.492 6.703 -4.314 1.00 63.69 367 PRO A CA 1
ATOM 2818 C C . PRO A 1 367 ? 9.313 5.834 -3.856 1.00 63.69 367 PRO A C 1
ATOM 2820 O O . PRO A 1 367 ? 8.698 5.134 -4.657 1.00 63.69 367 PRO A O 1
ATOM 2823 N N . ARG A 1 368 ? 8.971 5.897 -2.569 1.00 70.94 368 ARG A N 1
ATOM 2824 C CA . ARG A 1 368 ? 7.793 5.246 -1.985 1.00 70.94 368 ARG A CA 1
ATOM 2825 C C . ARG A 1 368 ? 7.168 6.159 -0.939 1.00 70.94 368 ARG A C 1
ATOM 2827 O O . ARG A 1 368 ? 7.777 6.456 0.089 1.00 70.94 368 ARG A O 1
ATOM 2834 N N . ARG A 1 369 ? 5.917 6.572 -1.161 1.00 52.50 369 ARG A N 1
ATOM 2835 C CA . ARG A 1 369 ? 5.153 7.363 -0.182 1.00 52.50 369 ARG A CA 1
ATOM 2836 C C . ARG A 1 369 ? 5.031 6.569 1.131 1.00 52.50 369 ARG A C 1
ATOM 2838 O O . ARG A 1 369 ? 4.801 5.366 1.097 1.00 52.50 369 ARG A O 1
ATOM 2845 N N . HIS A 1 370 ? 5.198 7.241 2.273 1.00 72.81 370 HIS A N 1
ATOM 2846 C CA . HIS A 1 370 ? 5.211 6.643 3.624 1.00 72.81 370 HIS A CA 1
ATOM 2847 C C . HIS A 1 370 ? 6.382 5.692 3.945 1.00 72.81 370 HIS A C 1
ATOM 2849 O O . HIS A 1 370 ? 6.341 5.024 4.977 1.00 72.81 370 HIS A O 1
ATOM 2855 N N . ALA A 1 371 ? 7.441 5.653 3.127 1.00 80.81 371 ALA A N 1
ATOM 2856 C CA . ALA A 1 371 ? 8.673 4.948 3.477 1.00 80.81 371 ALA A CA 1
ATOM 2857 C C . ALA A 1 371 ? 9.716 5.877 4.119 1.00 80.81 371 ALA A C 1
ATOM 2859 O O . ALA A 1 371 ? 9.872 7.019 3.695 1.00 80.81 371 ALA A O 1
ATOM 2860 N N . LEU A 1 372 ? 10.463 5.377 5.101 1.00 92.56 372 LEU A N 1
ATOM 2861 C CA . LEU A 1 372 ? 11.680 5.989 5.622 1.00 92.56 372 LEU A CA 1
ATOM 2862 C C . LEU A 1 372 ? 12.817 4.983 5.506 1.00 92.56 372 LEU A C 1
ATOM 2864 O O . LEU A 1 372 ? 12.771 3.931 6.143 1.00 92.56 372 LEU A O 1
ATOM 2868 N N . SER A 1 373 ? 13.854 5.324 4.749 1.00 93.75 373 SER A N 1
ATOM 2869 C CA . SER A 1 373 ? 15.080 4.529 4.703 1.00 93.75 373 SER A CA 1
ATOM 2870 C C . SER A 1 373 ? 16.223 5.222 5.430 1.00 93.75 373 SER A C 1
ATOM 2872 O O . SER A 1 373 ? 16.289 6.449 5.485 1.00 93.75 373 SER A O 1
ATOM 2874 N N . GLY A 1 374 ? 17.139 4.447 5.997 1.00 90.62 374 GLY A N 1
ATOM 2875 C CA . GLY A 1 374 ? 18.300 4.997 6.687 1.00 90.62 374 GLY A CA 1
ATOM 2876 C C . GLY A 1 374 ? 19.378 3.961 6.957 1.00 90.62 374 GLY A C 1
ATOM 2877 O O . GLY A 1 374 ? 19.164 2.757 6.815 1.00 90.62 374 GLY A O 1
ATOM 2878 N N . SER A 1 375 ? 20.558 4.430 7.346 1.00 85.69 375 SER A N 1
ATOM 2879 C CA . SER A 1 375 ? 21.646 3.573 7.820 1.00 85.69 375 SER A CA 1
ATOM 2880 C C . SER A 1 375 ? 21.382 3.047 9.236 1.00 85.69 375 SER A C 1
ATOM 2882 O O . SER A 1 375 ? 20.668 3.663 10.034 1.00 85.69 375 SER A O 1
ATOM 2884 N N . LYS A 1 376 ? 22.024 1.920 9.577 1.00 84.75 376 LYS A N 1
ATOM 2885 C CA . LYS A 1 376 ? 22.028 1.310 10.921 1.00 84.75 376 LYS A CA 1
ATOM 2886 C C . LYS A 1 376 ? 22.277 2.343 12.020 1.00 84.75 376 LYS A C 1
ATOM 2888 O O . LYS A 1 376 ? 21.551 2.410 13.012 1.00 84.75 376 LYS A O 1
ATOM 2893 N N . TYR A 1 377 ? 23.287 3.180 11.813 1.00 82.50 377 TYR A N 1
ATOM 2894 C CA . TYR A 1 377 ? 23.600 4.317 12.665 1.00 82.50 377 TYR A CA 1
ATOM 2895 C C . TYR A 1 377 ? 23.412 5.595 11.858 1.00 82.50 377 TYR A C 1
ATOM 2897 O O . TYR A 1 377 ? 24.037 5.762 10.811 1.00 82.50 377 TYR A O 1
ATOM 2905 N N . CYS A 1 378 ? 22.539 6.474 12.336 1.00 84.31 378 CYS A N 1
ATOM 2906 C CA . CYS A 1 378 ? 22.293 7.783 11.749 1.00 84.31 378 CYS A CA 1
ATOM 2907 C C . CYS A 1 378 ? 22.199 8.792 12.897 1.00 84.31 378 CYS A C 1
ATOM 2909 O O . CYS A 1 378 ? 21.406 8.601 13.819 1.00 84.31 378 CYS A O 1
ATOM 2911 N N . ALA A 1 379 ? 23.079 9.795 12.878 1.00 82.06 379 ALA A N 1
ATOM 2912 C CA . ALA A 1 379 ? 23.179 10.815 13.926 1.00 82.06 379 ALA A CA 1
ATOM 2913 C C . ALA A 1 379 ? 22.205 11.985 13.710 1.00 82.06 379 ALA A C 1
ATOM 2915 O O . ALA A 1 379 ? 21.992 12.783 14.624 1.00 82.06 379 ALA A O 1
ATOM 2916 N N . ASP A 1 380 ? 21.609 12.074 12.520 1.00 85.38 380 ASP A N 1
ATOM 2917 C CA . ASP A 1 380 ? 20.601 13.079 12.210 1.00 85.38 380 ASP A CA 1
ATOM 2918 C C . ASP A 1 380 ? 19.303 12.813 12.975 1.00 85.38 380 ASP A C 1
ATOM 2920 O O . ASP A 1 380 ? 19.053 11.720 13.492 1.00 85.38 380 ASP A O 1
ATOM 2924 N N . LYS A 1 381 ? 18.433 13.821 13.033 1.00 85.81 381 LYS A N 1
ATOM 2925 C CA . LYS A 1 381 ? 17.076 13.644 13.554 1.00 85.81 381 LYS A CA 1
ATOM 2926 C C . LYS A 1 381 ? 16.204 13.004 12.478 1.00 85.81 381 LYS A C 1
ATOM 2928 O O . LYS A 1 381 ? 16.247 13.430 11.327 1.00 85.81 381 LYS A O 1
ATOM 2933 N N . MET A 1 382 ? 15.394 12.012 12.860 1.00 86.56 382 MET A N 1
ATOM 2934 C CA . MET A 1 382 ? 14.381 11.462 11.952 1.00 86.56 382 MET A CA 1
ATOM 2935 C C . MET A 1 382 ? 13.441 12.577 11.476 1.00 86.56 382 MET A C 1
ATOM 2937 O O . MET A 1 382 ? 13.168 13.495 12.257 1.00 86.56 382 MET A O 1
ATOM 2941 N N . PRO A 1 383 ? 12.928 12.508 10.238 1.00 84.38 383 PRO A N 1
ATOM 2942 C CA . PRO A 1 383 ? 11.920 13.447 9.764 1.00 84.38 383 PRO A CA 1
ATOM 2943 C C . PRO A 1 383 ? 10.707 13.485 10.712 1.00 84.38 383 PRO A C 1
ATOM 2945 O O . PRO A 1 383 ? 10.332 12.425 11.228 1.00 84.38 383 PRO A O 1
ATOM 2948 N N . PRO A 1 384 ? 10.115 14.664 10.993 1.00 76.38 384 PRO A N 1
ATOM 2949 C CA . PRO A 1 384 ? 9.044 14.825 11.982 1.00 76.38 384 PRO A CA 1
ATOM 2950 C C . PRO A 1 384 ? 7.876 13.845 11.821 1.00 76.38 384 PRO A C 1
ATOM 2952 O O . PRO A 1 384 ? 7.335 13.365 12.810 1.00 76.38 384 PRO A O 1
ATOM 2955 N N . GLU A 1 385 ? 7.527 13.499 10.586 1.00 71.81 385 GLU A N 1
ATOM 2956 C CA . GLU A 1 385 ? 6.443 12.583 10.236 1.00 71.81 385 GLU A CA 1
ATOM 2957 C C . GLU A 1 385 ? 6.721 11.107 10.586 1.00 71.81 385 GLU A C 1
ATOM 2959 O O . GLU A 1 385 ? 5.789 10.307 10.650 1.00 71.81 385 GLU A O 1
ATOM 2964 N N . PHE A 1 386 ? 7.981 10.747 10.855 1.00 76.56 386 PHE A N 1
ATOM 2965 C CA . PHE A 1 386 ? 8.401 9.408 11.288 1.00 76.56 386 PHE A CA 1
ATOM 2966 C C . PHE A 1 386 ? 8.962 9.380 12.714 1.00 76.56 386 PHE A C 1
ATOM 2968 O O . PHE A 1 386 ? 9.392 8.325 13.192 1.00 76.56 386 PHE A O 1
ATOM 2975 N N . GLN A 1 387 ? 8.981 10.522 13.404 1.00 71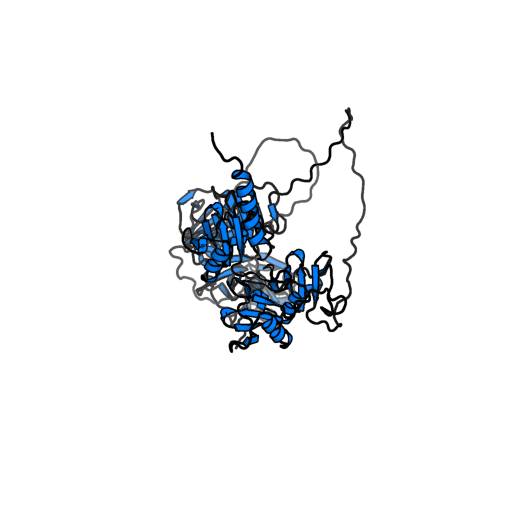.38 387 GLN A N 1
ATOM 2976 C CA . GLN A 1 387 ? 9.338 10.548 14.815 1.00 71.38 387 GLN A CA 1
ATOM 2977 C C . GLN A 1 387 ? 8.234 9.870 15.641 1.00 71.38 387 GLN A C 1
ATOM 2979 O O . GLN A 1 387 ? 7.049 10.019 15.331 1.00 71.38 387 GLN A O 1
ATOM 2984 N N . PRO A 1 388 ? 8.585 9.147 16.720 1.00 58.97 388 PRO A N 1
ATOM 2985 C CA . PRO A 1 388 ? 7.593 8.668 17.671 1.00 58.97 388 PRO A CA 1
ATOM 2986 C C . PRO A 1 388 ? 6.794 9.862 18.201 1.00 58.97 388 PRO A C 1
ATOM 2988 O O . PRO A 1 388 ? 7.398 10.858 18.616 1.00 58.97 388 PRO A O 1
ATOM 2991 N N . LEU A 1 389 ? 5.459 9.764 18.193 1.00 45.91 389 LEU A N 1
ATOM 2992 C CA . LEU A 1 389 ? 4.565 10.751 18.806 1.00 45.91 389 LEU A CA 1
ATOM 2993 C C . LEU A 1 389 ? 4.958 10.912 20.281 1.00 45.91 389 LEU A C 1
ATOM 2995 O O . LEU A 1 389 ? 4.572 10.115 21.134 1.00 45.91 389 LEU A O 1
ATOM 2999 N N . HIS A 1 390 ? 5.758 11.933 20.583 1.00 40.12 390 HIS A N 1
ATOM 3000 C CA . HIS A 1 390 ? 6.092 12.315 21.946 1.00 40.12 390 HIS A CA 1
ATOM 3001 C C . HIS A 1 390 ? 4.856 12.950 22.588 1.00 40.12 390 HIS A C 1
ATOM 3003 O O . HIS A 1 390 ? 4.767 14.166 22.707 1.00 40.12 390 HIS A O 1
ATOM 3009 N N . ASN A 1 391 ? 3.933 12.126 23.079 1.00 36.41 391 ASN A N 1
ATOM 3010 C CA . ASN A 1 391 ? 3.002 12.546 24.129 1.00 36.41 391 ASN A CA 1
ATOM 3011 C C . ASN A 1 391 ? 3.598 12.363 25.534 1.00 36.41 391 ASN A C 1
ATOM 3013 O O . ASN A 1 391 ? 2.871 12.249 26.512 1.00 36.41 391 ASN A O 1
ATOM 3017 N N . HIS A 1 392 ? 4.927 12.407 25.648 1.00 38.53 392 HIS A N 1
ATOM 3018 C CA . HIS A 1 392 ? 5.628 12.540 26.920 1.00 38.53 392 HIS A CA 1
ATOM 3019 C C . HIS A 1 392 ? 6.821 13.489 26.778 1.00 38.53 392 HIS A C 1
ATOM 3021 O O . HIS A 1 392 ? 7.978 13.080 26.784 1.00 38.53 392 HIS A O 1
ATOM 3027 N N . VAL A 1 393 ? 6.531 14.786 26.673 1.00 28.70 393 VAL A N 1
ATOM 3028 C CA . VAL A 1 393 ? 7.444 15.820 27.171 1.00 28.70 393 VAL A CA 1
ATOM 3029 C C . VAL A 1 393 ? 6.836 16.333 28.479 1.00 28.70 393 VAL A C 1
ATOM 3031 O O . VAL A 1 393 ? 5.773 16.952 28.436 1.00 28.70 393 VAL A O 1
ATOM 3034 N N . PRO A 1 394 ? 7.447 16.078 29.652 1.00 30.84 394 PRO A N 1
ATOM 3035 C CA . PRO A 1 394 ? 7.123 16.830 30.856 1.00 30.84 394 PRO A CA 1
ATOM 3036 C C . PRO A 1 394 ? 7.371 18.314 30.572 1.00 30.84 394 PRO A C 1
ATOM 3038 O O . PRO A 1 394 ? 8.443 18.690 30.097 1.00 30.84 394 PRO A O 1
ATOM 3041 N N . THR A 1 395 ? 6.368 19.148 30.829 1.00 28.17 395 THR A N 1
ATOM 3042 C CA . THR A 1 395 ? 6.439 20.611 30.713 1.00 28.17 395 THR A CA 1
ATOM 3043 C C . THR A 1 395 ? 7.729 21.171 31.335 1.00 28.17 395 THR A C 1
ATOM 3045 O O . THR A 1 395 ? 8.001 20.863 32.498 1.00 28.17 395 THR A O 1
ATOM 3048 N N . PRO A 1 396 ? 8.503 22.024 30.634 1.00 32.03 396 PRO A N 1
ATOM 3049 C CA . PRO A 1 396 ? 9.625 22.727 31.247 1.00 32.03 396 PRO A CA 1
ATOM 3050 C C . PRO A 1 396 ? 9.108 23.818 32.203 1.00 32.03 396 PRO A C 1
ATOM 3052 O O . PRO A 1 396 ? 8.188 24.551 31.828 1.00 32.03 396 PRO A O 1
ATOM 3055 N N . PRO A 1 397 ? 9.695 24.004 33.398 1.00 33.06 397 PRO A N 1
ATOM 3056 C CA . PRO A 1 397 ? 9.472 25.213 34.183 1.00 33.06 397 PRO A CA 1
ATOM 3057 C C . PRO A 1 397 ? 10.161 26.422 33.526 1.00 33.06 397 PRO A C 1
ATOM 3059 O O . PRO A 1 397 ? 11.265 26.307 32.991 1.00 33.06 397 PRO A O 1
ATOM 3062 N N . LEU A 1 398 ? 9.515 27.590 33.597 1.00 28.00 398 LEU A N 1
ATOM 3063 C CA . LEU A 1 398 ? 10.081 28.898 33.232 1.00 28.00 398 LEU A CA 1
ATOM 3064 C C . LEU A 1 398 ? 11.342 29.225 34.069 1.00 28.00 398 LEU A C 1
ATOM 3066 O O . LEU A 1 398 ? 11.394 28.856 35.244 1.00 28.00 398 LEU A O 1
ATOM 3070 N N . PRO A 1 399 ? 12.343 29.938 33.507 1.00 37.12 399 PRO A N 1
ATOM 3071 C CA . PRO A 1 399 ? 13.598 30.252 34.193 1.00 37.12 399 PRO A CA 1
ATOM 3072 C C . PRO A 1 399 ? 13.441 31.509 35.069 1.00 37.12 399 PRO A C 1
ATOM 3074 O O . PRO A 1 399 ? 12.530 32.308 34.827 1.00 37.12 399 PRO A O 1
ATOM 3077 N N . PRO A 1 400 ? 14.341 31.749 36.046 1.00 38.91 400 PRO A N 1
ATOM 3078 C CA . PRO A 1 400 ? 15.413 32.688 35.702 1.00 38.91 400 PRO A CA 1
ATOM 3079 C C . PRO A 1 400 ? 16.776 32.541 36.430 1.00 38.91 400 PRO A C 1
ATOM 3081 O O . PRO A 1 400 ? 16.888 32.042 37.543 1.00 38.91 400 PRO A O 1
ATOM 3084 N N . HIS A 1 401 ? 17.772 33.137 35.758 1.00 31.06 401 HIS A N 1
ATOM 3085 C CA . HIS A 1 401 ? 19.033 33.751 36.214 1.00 31.06 401 HIS A CA 1
ATOM 3086 C C . HIS A 1 401 ? 20.261 32.913 36.654 1.00 31.06 401 HIS A C 1
ATOM 3088 O O . HIS A 1 401 ? 20.431 32.530 37.802 1.00 31.06 401 HIS A O 1
ATOM 3094 N N . HIS A 1 402 ? 21.208 32.895 35.702 1.00 36.53 402 HIS A N 1
ATOM 3095 C CA . HIS A 1 402 ? 22.649 33.194 35.805 1.00 36.53 402 HIS A CA 1
ATOM 3096 C C . HIS A 1 402 ? 23.694 32.134 36.219 1.00 36.53 402 HIS A C 1
ATOM 3098 O O . HIS A 1 402 ? 23.769 31.683 37.351 1.00 36.53 402 HIS A O 1
ATOM 3104 N N . ALA A 1 403 ? 24.620 31.977 35.255 1.00 29.28 403 ALA A N 1
ATOM 3105 C CA . ALA A 1 403 ? 26.074 31.782 35.340 1.00 29.28 403 ALA A CA 1
ATOM 3106 C C . ALA A 1 403 ? 26.627 30.397 35.740 1.00 29.28 403 ALA A C 1
ATOM 3108 O O . ALA A 1 403 ? 26.592 29.970 36.886 1.00 29.28 403 ALA A O 1
ATOM 3109 N N . ILE A 1 404 ? 27.232 29.750 34.738 1.00 34.53 404 ILE A N 1
ATOM 3110 C CA . ILE A 1 404 ? 27.995 28.493 34.792 1.00 34.53 404 ILE A CA 1
ATOM 3111 C C . ILE A 1 404 ? 29.382 28.747 35.425 1.00 34.53 404 ILE A C 1
ATOM 3113 O O . ILE A 1 404 ? 29.978 29.797 35.170 1.00 34.53 404 ILE A O 1
ATOM 3117 N N . PRO A 1 405 ? 29.948 27.774 36.164 1.00 28.52 405 PRO A N 1
ATOM 3118 C CA . PRO A 1 405 ? 31.182 27.133 35.693 1.00 28.52 405 PRO A CA 1
ATOM 3119 C C . PRO A 1 405 ? 31.115 25.587 35.713 1.00 28.52 405 PRO A C 1
ATOM 3121 O O . PRO A 1 405 ? 30.227 25.010 36.341 1.00 28.52 405 PRO A O 1
ATOM 3124 N N . PRO A 1 406 ? 32.016 24.905 34.975 1.00 36.56 406 PRO A N 1
ATOM 3125 C CA . PRO A 1 406 ? 31.804 23.536 34.518 1.00 36.56 406 PRO A CA 1
ATOM 3126 C C . PRO A 1 406 ? 32.430 22.443 35.402 1.00 36.56 406 PRO A C 1
ATOM 3128 O O . PRO A 1 406 ? 33.440 22.649 36.066 1.00 36.56 406 PRO A O 1
ATOM 3131 N N . ALA A 1 407 ? 31.838 21.254 35.244 1.00 32.53 407 ALA A N 1
ATOM 3132 C CA . ALA A 1 407 ? 32.398 19.903 35.346 1.00 32.53 407 ALA A CA 1
ATOM 3133 C C . ALA A 1 407 ? 33.016 19.435 36.679 1.00 32.53 407 ALA A C 1
ATOM 3135 O O . ALA A 1 407 ? 34.179 19.695 36.958 1.00 32.53 407 ALA A O 1
ATOM 3136 N N . TYR A 1 408 ? 32.259 18.603 37.411 1.00 24.09 408 TYR A N 1
ATOM 3137 C CA . TYR A 1 408 ? 32.621 17.229 37.829 1.00 24.09 408 TYR A CA 1
ATOM 3138 C C . TYR A 1 408 ? 31.372 16.521 38.432 1.00 24.09 408 TYR A C 1
ATOM 3140 O O . TYR A 1 408 ? 30.331 17.167 38.545 1.00 24.09 408 TYR A O 1
ATOM 3148 N N . PRO A 1 409 ? 31.368 15.191 38.667 1.00 42.47 409 PRO A N 1
ATOM 3149 C CA . PRO A 1 409 ? 30.302 14.301 38.217 1.00 42.47 409 PRO A CA 1
ATOM 3150 C C . PRO A 1 409 ? 29.389 13.796 39.349 1.00 42.47 409 PRO A C 1
ATOM 3152 O O . PRO A 1 409 ? 29.833 13.536 40.464 1.00 42.47 409 PRO A O 1
ATOM 3155 N N . GLY A 1 410 ? 28.122 13.548 39.013 1.00 24.39 410 GLY A N 1
ATOM 3156 C CA . GLY A 1 410 ? 27.192 12.721 39.791 1.00 24.39 410 GLY A CA 1
ATOM 3157 C C . GLY A 1 410 ? 25.777 13.308 39.874 1.00 24.39 410 GLY A C 1
ATOM 3158 O O . GLY A 1 410 ? 25.601 14.491 39.591 1.00 24.39 410 GLY A O 1
ATOM 3159 N N . PRO A 1 411 ? 24.765 12.532 40.303 1.00 36.25 411 PRO A N 1
ATOM 3160 C CA . PRO A 1 411 ? 24.616 11.079 40.264 1.00 36.25 411 PRO A CA 1
ATOM 3161 C C . PRO A 1 411 ? 23.670 10.644 39.122 1.00 36.25 411 PRO A C 1
ATOM 3163 O O . PRO A 1 411 ? 22.909 11.439 38.575 1.00 36.25 411 PRO A O 1
ATOM 3166 N N . ASN A 1 412 ? 23.710 9.356 38.775 1.00 32.88 412 ASN A N 1
ATOM 3167 C CA . ASN A 1 412 ? 22.686 8.711 37.950 1.00 32.88 412 ASN A CA 1
ATOM 3168 C C . ASN A 1 412 ? 21.274 9.080 38.451 1.00 32.88 412 ASN A C 1
ATOM 3170 O O . ASN A 1 412 ? 21.068 9.082 39.670 1.00 32.88 412 ASN A O 1
ATOM 3174 N N . PRO A 1 413 ? 20.283 9.315 37.569 1.00 32.25 413 PRO A N 1
ATOM 3175 C CA . PRO A 1 413 ? 18.895 9.264 37.999 1.00 32.25 413 PRO A CA 1
ATOM 3176 C C . PRO A 1 413 ? 18.646 7.867 38.578 1.00 32.25 413 PRO A C 1
ATOM 3178 O O . PRO A 1 413 ? 18.823 6.852 37.903 1.00 32.25 413 PRO A O 1
ATOM 3181 N N . MET A 1 414 ? 18.324 7.822 39.871 1.00 32.97 414 MET A N 1
ATOM 3182 C CA . MET A 1 414 ? 17.927 6.598 40.556 1.00 32.97 414 MET A CA 1
ATOM 3183 C C . MET A 1 414 ? 16.725 5.975 39.826 1.00 32.97 414 MET A C 1
ATOM 3185 O O . MET A 1 414 ? 15.856 6.718 39.361 1.00 32.97 414 MET A O 1
ATOM 3189 N N . PRO A 1 415 ? 16.643 4.636 39.736 1.00 37.97 415 PRO A N 1
ATOM 3190 C CA . PRO A 1 415 ? 15.481 3.965 39.177 1.00 37.97 415 PRO A CA 1
ATOM 3191 C C . PRO A 1 415 ? 14.254 4.318 40.013 1.00 37.97 415 PRO A C 1
ATOM 3193 O O . PRO A 1 415 ? 14.257 4.150 41.234 1.00 37.97 415 PRO A O 1
ATOM 3196 N N . VAL A 1 416 ? 13.195 4.786 39.359 1.00 36.41 416 VAL A N 1
ATOM 3197 C CA . VAL A 1 416 ? 11.865 4.777 39.965 1.00 36.41 416 VAL A CA 1
ATOM 3198 C C . VAL A 1 416 ? 11.506 3.300 40.175 1.00 36.41 416 VAL A C 1
ATOM 3200 O O . VAL A 1 416 ? 11.541 2.543 39.201 1.00 36.41 416 VAL A O 1
ATOM 3203 N N . PRO A 1 417 ? 11.227 2.839 41.407 1.00 35.97 417 PRO A N 1
ATOM 3204 C CA . PRO A 1 417 ? 10.816 1.459 41.624 1.00 35.97 417 PRO A CA 1
ATOM 3205 C C . PRO A 1 417 ? 9.498 1.187 40.875 1.00 35.97 417 PRO A C 1
ATOM 3207 O O . PRO A 1 417 ? 8.625 2.061 40.858 1.00 35.97 417 PRO A O 1
ATOM 3210 N N . PRO A 1 418 ? 9.337 0.006 40.249 1.00 39.25 418 PRO A N 1
ATOM 3211 C CA . PRO A 1 418 ? 8.107 -0.345 39.554 1.00 39.25 418 PRO A CA 1
ATOM 3212 C C . PRO A 1 418 ? 6.934 -0.332 40.536 1.00 39.25 418 PRO A C 1
ATOM 3214 O O . PRO A 1 418 ? 7.011 -0.861 41.646 1.00 39.25 418 PRO A O 1
ATOM 3217 N N . THR A 1 419 ? 5.846 0.313 40.128 1.00 38.78 419 THR A N 1
ATOM 3218 C CA . THR A 1 419 ? 4.591 0.354 40.877 1.00 38.78 419 THR A CA 1
ATOM 3219 C C . THR A 1 419 ? 4.072 -1.085 41.047 1.00 38.78 419 THR A C 1
ATOM 3221 O O . THR A 1 419 ? 3.898 -1.774 40.038 1.00 38.78 419 THR A O 1
ATOM 3224 N N . PRO A 1 420 ? 3.838 -1.583 42.277 1.00 38.69 420 PRO A N 1
ATOM 3225 C CA . PRO A 1 420 ? 3.412 -2.966 42.487 1.00 38.69 420 PRO A CA 1
ATOM 3226 C C . PRO A 1 420 ? 2.028 -3.217 41.867 1.00 38.69 420 PRO A C 1
ATOM 3228 O O . PRO A 1 420 ? 1.068 -2.543 42.232 1.00 38.69 420 PRO A O 1
ATOM 3231 N N . GLY A 1 421 ? 1.922 -4.185 40.946 1.00 53.03 421 GLY A N 1
ATOM 3232 C CA . GLY A 1 421 ? 0.633 -4.697 40.443 1.00 53.03 421 GLY A CA 1
ATOM 3233 C C . GLY A 1 421 ? 0.437 -4.750 38.921 1.00 53.03 421 GLY A C 1
ATOM 3234 O O . GLY A 1 421 ? -0.601 -5.231 38.479 1.00 53.03 421 GLY A O 1
ATOM 3235 N N . LEU A 1 422 ? 1.397 -4.293 38.107 1.00 62.22 422 LEU A N 1
ATOM 3236 C CA . LEU A 1 422 ? 1.285 -4.271 36.632 1.00 62.22 422 LEU A CA 1
ATOM 3237 C C . LEU A 1 422 ? 2.104 -5.359 35.911 1.00 62.22 422 LEU A C 1
ATOM 3239 O O . LEU A 1 422 ? 2.223 -5.337 34.682 1.00 62.22 422 LEU A O 1
ATOM 3243 N N . GLU A 1 423 ? 2.672 -6.308 36.652 1.00 72.81 423 GLU A N 1
ATOM 3244 C CA . GLU A 1 423 ? 3.492 -7.392 36.106 1.00 72.81 423 GLU A CA 1
ATOM 3245 C C . GLU A 1 423 ? 2.742 -8.728 36.171 1.00 72.81 423 GLU A C 1
ATOM 3247 O O . GLU A 1 423 ? 2.094 -9.009 37.183 1.00 72.81 423 GLU A O 1
ATOM 3252 N N . PRO A 1 424 ? 2.796 -9.570 35.121 1.00 80.44 424 PRO A N 1
ATOM 3253 C CA . PRO A 1 424 ? 2.241 -10.914 35.195 1.00 80.44 424 PRO A CA 1
ATOM 3254 C C . PRO A 1 424 ? 2.897 -11.723 36.315 1.00 80.44 424 PRO A C 1
ATOM 3256 O O . PRO A 1 424 ? 4.114 -11.689 36.479 1.00 80.44 424 PRO A O 1
ATOM 3259 N N . SER A 1 425 ? 2.095 -12.509 37.030 1.00 81.94 425 SER A N 1
ATOM 3260 C CA . SER A 1 425 ? 2.523 -13.339 38.166 1.00 81.94 425 SER A CA 1
ATOM 3261 C C . SER A 1 425 ? 3.682 -14.295 37.843 1.00 81.94 425 SER A C 1
ATOM 3263 O O . SER A 1 425 ? 4.472 -14.636 38.719 1.00 81.94 425 SER A O 1
ATOM 3265 N N . CYS A 1 426 ? 3.798 -14.709 36.580 1.00 85.56 426 CYS A N 1
ATOM 3266 C CA . CYS A 1 426 ? 4.822 -15.619 36.075 1.00 85.56 426 CYS A CA 1
ATOM 3267 C C . CYS A 1 426 ? 5.976 -14.934 35.317 1.00 85.56 426 CYS A C 1
ATOM 3269 O O . CYS A 1 426 ? 6.774 -15.630 34.687 1.00 85.56 426 CYS A O 1
ATOM 3271 N N . ALA A 1 427 ? 6.039 -13.599 35.297 1.00 87.00 427 ALA A N 1
ATOM 3272 C CA . ALA A 1 427 ? 7.064 -12.874 34.553 1.00 87.00 427 ALA A CA 1
ATOM 3273 C C . ALA A 1 427 ? 8.419 -12.855 35.286 1.00 87.00 427 ALA A C 1
ATOM 3275 O O . ALA A 1 427 ? 8.499 -12.722 36.505 1.00 87.00 427 ALA A O 1
ATOM 3276 N N . GLU A 1 428 ? 9.497 -12.975 34.516 1.00 89.88 428 GLU A N 1
ATOM 3277 C CA . GLU A 1 428 ? 10.884 -12.927 34.966 1.00 89.88 428 GLU A CA 1
ATOM 3278 C C . GLU A 1 428 ? 11.405 -11.480 34.899 1.00 89.88 428 GLU A C 1
ATOM 3280 O O . GLU A 1 428 ? 11.527 -10.889 33.822 1.00 89.88 428 GLU A O 1
ATOM 3285 N N . LEU A 1 429 ? 11.723 -10.910 36.063 1.00 88.62 429 LEU A N 1
ATOM 3286 C CA . LEU A 1 429 ? 12.267 -9.560 36.206 1.00 88.62 429 LEU A CA 1
ATOM 3287 C C . LEU A 1 429 ? 13.749 -9.476 35.834 1.00 88.62 429 LEU A C 1
ATOM 3289 O O . LEU A 1 429 ? 14.552 -10.318 36.229 1.00 88.62 429 LEU A O 1
ATOM 3293 N N . ASN A 1 430 ? 14.129 -8.385 35.171 1.00 82.62 430 ASN A N 1
ATOM 3294 C CA . ASN A 1 430 ? 15.476 -8.112 34.664 1.00 82.62 430 ASN A CA 1
ATOM 3295 C C . ASN A 1 430 ? 16.020 -9.204 33.730 1.00 82.62 430 ASN A C 1
ATOM 3297 O O . ASN A 1 430 ? 17.226 -9.481 33.704 1.00 82.62 430 ASN A O 1
ATOM 3301 N N . VAL A 1 431 ? 15.121 -9.820 32.964 1.00 85.12 431 VAL A N 1
ATOM 3302 C CA . VAL A 1 431 ? 15.426 -10.872 31.994 1.00 85.12 431 VAL A CA 1
ATOM 3303 C C . VAL A 1 431 ? 14.899 -10.460 30.624 1.00 85.12 431 VAL A C 1
ATOM 3305 O O . VAL A 1 431 ? 13.779 -9.974 30.490 1.00 85.12 431 VAL A O 1
ATOM 3308 N N . GLU A 1 432 ? 15.718 -10.672 29.597 1.00 86.25 432 GLU A N 1
ATOM 3309 C CA . GLU A 1 432 ? 15.350 -10.570 28.186 1.00 86.25 432 GLU A CA 1
ATOM 3310 C C . GLU A 1 432 ? 15.501 -11.938 27.517 1.00 86.25 432 GLU A C 1
ATOM 3312 O O . GLU A 1 432 ? 16.497 -12.638 27.708 1.00 86.25 432 GLU A O 1
ATOM 3317 N N . TYR A 1 433 ? 14.514 -12.316 26.710 1.00 83.69 433 TYR A N 1
ATOM 3318 C CA . TYR A 1 433 ? 14.553 -13.521 25.890 1.00 83.69 433 TYR A CA 1
ATOM 3319 C C . TYR A 1 433 ? 15.150 -13.210 24.517 1.00 83.69 433 TYR A C 1
ATOM 3321 O O . TYR A 1 433 ? 14.463 -12.744 23.604 1.00 83.69 433 TYR A O 1
ATOM 3329 N N . VAL A 1 434 ? 16.442 -13.497 24.351 1.00 76.75 434 VAL A N 1
ATOM 3330 C CA . VAL A 1 434 ? 17.141 -13.308 23.076 1.00 76.75 434 VAL A CA 1
ATOM 3331 C C . VAL A 1 434 ? 16.701 -14.411 22.115 1.00 76.75 434 VAL A C 1
ATOM 3333 O O . VAL A 1 434 ? 17.066 -15.577 22.266 1.00 76.75 434 VAL A O 1
ATOM 3336 N N . SER A 1 435 ? 15.845 -14.048 21.166 1.00 76.62 435 SER A N 1
ATOM 3337 C CA . SER A 1 435 ? 15.124 -14.966 20.282 1.00 76.62 435 SER A CA 1
ATOM 3338 C C . SER A 1 435 ? 14.839 -14.315 18.929 1.00 76.62 435 SER A C 1
ATOM 3340 O O . SER A 1 435 ? 15.048 -13.113 18.741 1.00 76.62 435 SER A O 1
ATOM 3342 N N . ASP A 1 436 ? 14.316 -15.102 17.988 1.00 73.88 436 ASP A N 1
ATOM 3343 C CA . ASP A 1 436 ? 13.800 -14.567 16.735 1.00 73.88 436 ASP A CA 1
ATOM 3344 C C . ASP A 1 436 ? 12.539 -13.733 16.979 1.00 73.88 436 ASP A C 1
ATOM 3346 O O . ASP A 1 436 ? 11.448 -14.258 17.210 1.00 73.88 436 ASP A O 1
ATOM 3350 N N . ILE A 1 437 ? 12.711 -12.412 16.899 1.00 78.75 437 ILE A N 1
ATOM 3351 C CA . ILE A 1 437 ? 11.624 -11.443 17.047 1.00 78.75 437 ILE A CA 1
ATOM 3352 C C . ILE A 1 437 ? 10.637 -11.574 15.885 1.00 78.75 437 ILE A C 1
ATOM 3354 O O . ILE A 1 437 ? 11.043 -11.475 14.721 1.00 78.75 437 ILE A O 1
ATOM 3358 N N . LEU A 1 438 ? 9.362 -11.765 16.234 1.00 78.56 438 LEU A N 1
ATOM 3359 C CA . LEU A 1 438 ? 8.207 -11.797 15.336 1.00 78.56 438 LEU A CA 1
ATOM 3360 C C . LEU A 1 438 ? 7.677 -10.383 15.064 1.00 78.56 438 LEU A C 1
ATOM 3362 O O . LEU A 1 438 ? 7.414 -10.025 13.921 1.00 78.56 438 LEU A O 1
ATOM 3366 N N . SER A 1 439 ? 7.514 -9.584 16.120 1.00 79.62 439 SER A N 1
ATOM 3367 C CA . SER A 1 439 ? 6.935 -8.238 16.051 1.00 79.62 439 SER A CA 1
ATOM 3368 C C . SER A 1 439 ? 7.455 -7.378 17.197 1.00 79.62 439 SER A C 1
ATOM 3370 O O . SER A 1 439 ? 7.696 -7.890 18.294 1.00 79.62 439 SER A O 1
ATOM 3372 N N . VAL A 1 440 ? 7.590 -6.069 16.964 1.00 77.19 440 VAL A N 1
ATOM 3373 C CA . VAL A 1 440 ? 7.902 -5.092 18.019 1.00 77.19 440 VAL A CA 1
ATOM 3374 C C . VAL A 1 440 ? 6.839 -4.012 18.045 1.00 77.19 440 VAL A C 1
ATOM 3376 O O . VAL A 1 440 ? 6.652 -3.288 17.073 1.00 77.19 440 VAL A O 1
ATOM 3379 N N . LEU A 1 441 ? 6.164 -3.895 19.179 1.00 75.56 441 LEU A N 1
ATOM 3380 C CA . LEU A 1 441 ? 5.079 -2.946 19.396 1.00 75.56 441 LEU A CA 1
ATOM 3381 C C . LEU A 1 441 ? 5.406 -2.105 20.625 1.00 75.56 441 LEU A C 1
ATOM 3383 O O . LEU A 1 441 ? 6.160 -2.538 21.495 1.00 75.56 441 LEU A O 1
ATOM 3387 N N . GLY A 1 442 ? 4.861 -0.903 20.742 1.00 76.06 442 GLY A N 1
ATOM 3388 C CA . GLY A 1 442 ? 4.886 -0.187 22.009 1.00 76.06 442 GLY A CA 1
ATOM 3389 C C . GLY A 1 442 ? 4.198 -1.013 23.101 1.00 76.06 442 GLY A C 1
ATOM 3390 O O . GLY A 1 442 ? 3.335 -1.834 22.809 1.00 76.06 442 GLY A O 1
ATOM 3391 N N . ALA A 1 443 ? 4.459 -0.721 24.371 1.00 75.38 443 ALA A N 1
ATOM 3392 C CA . ALA A 1 443 ? 3.638 -1.111 25.526 1.00 75.38 443 ALA A CA 1
ATOM 3393 C C . ALA A 1 443 ? 3.930 -0.186 26.705 1.00 75.38 443 ALA A C 1
ATOM 3395 O O . ALA A 1 443 ? 5.044 0.308 26.829 1.00 75.38 443 ALA A O 1
ATOM 3396 N N . ASP A 1 444 ? 2.937 0.028 27.560 1.00 77.06 444 ASP A N 1
ATOM 3397 C CA . ASP A 1 444 ? 3.073 0.849 28.761 1.00 77.06 444 ASP A CA 1
ATOM 3398 C C . ASP A 1 444 ? 3.438 -0.015 29.982 1.00 77.06 444 ASP A C 1
ATOM 3400 O O . ASP A 1 444 ? 3.926 0.492 30.992 1.00 77.06 444 ASP A O 1
ATOM 3404 N N . SER A 1 445 ? 3.209 -1.333 29.911 1.00 79.38 445 SER A N 1
ATOM 3405 C CA . SER A 1 445 ? 3.495 -2.267 31.003 1.00 79.38 445 SER A CA 1
ATOM 3406 C C . SER A 1 445 ? 3.806 -3.697 30.532 1.00 79.38 445 SER A C 1
ATOM 3408 O O . SER A 1 445 ? 3.430 -4.090 29.419 1.00 79.38 445 SER A O 1
ATOM 3410 N N . PRO A 1 446 ? 4.429 -4.530 31.393 1.00 79.38 446 PRO A N 1
ATOM 3411 C CA . PRO A 1 446 ? 4.609 -5.953 31.114 1.00 79.38 446 PRO A CA 1
ATOM 3412 C C . PRO A 1 446 ? 3.285 -6.705 30.936 1.00 79.38 446 PRO A C 1
ATOM 3414 O O . PRO A 1 446 ? 3.199 -7.576 30.072 1.00 79.38 446 PRO A O 1
ATOM 3417 N N . LYS A 1 447 ? 2.237 -6.373 31.709 1.00 83.06 447 LYS A N 1
ATOM 3418 C CA . LYS A 1 447 ? 0.924 -7.028 31.573 1.00 83.06 447 LYS A CA 1
ATOM 3419 C C . LYS A 1 447 ? 0.281 -6.740 30.224 1.00 83.06 447 LYS A C 1
ATOM 3421 O O . LYS A 1 447 ? -0.260 -7.643 29.598 1.00 83.06 447 LYS A O 1
ATOM 3426 N N . GLU A 1 448 ? 0.401 -5.514 29.737 1.00 82.69 448 GLU A N 1
ATOM 3427 C CA . GLU A 1 448 ? -0.050 -5.186 28.391 1.00 82.69 448 GLU A CA 1
ATOM 3428 C C . GLU A 1 448 ? 0.784 -5.885 27.315 1.00 82.69 448 GLU A C 1
ATOM 3430 O O . GLU A 1 448 ? 0.236 -6.351 26.319 1.00 82.69 448 GLU A O 1
ATOM 3435 N N . CYS A 1 449 ? 2.100 -5.981 27.501 1.00 85.88 449 CYS A N 1
ATOM 3436 C CA . CYS A 1 449 ? 2.951 -6.723 26.577 1.00 85.88 449 CYS A CA 1
ATOM 3437 C C . CYS A 1 449 ? 2.549 -8.209 26.510 1.00 85.88 449 CYS A C 1
ATOM 3439 O O . CYS A 1 449 ? 2.494 -8.796 25.427 1.00 85.88 449 CYS A O 1
ATOM 3441 N N . GLN A 1 450 ? 2.148 -8.790 27.645 1.00 90.44 450 GLN A N 1
ATOM 3442 C CA . GLN A 1 450 ? 1.517 -10.106 27.682 1.00 90.44 450 GLN A CA 1
ATOM 3443 C C . GLN A 1 450 ? 0.197 -10.128 26.893 1.00 90.44 450 GLN A C 1
ATOM 3445 O O . GLN A 1 450 ? 0.000 -11.044 26.099 1.00 90.44 450 GLN A O 1
ATOM 3450 N N . THR A 1 451 ? -0.677 -9.123 27.034 1.00 85.19 451 THR A N 1
ATOM 3451 C CA . THR A 1 451 ? -1.905 -8.998 26.222 1.00 85.19 451 THR A CA 1
ATOM 3452 C C . THR A 1 451 ? -1.591 -8.934 24.725 1.00 85.19 451 THR A C 1
ATOM 3454 O O . THR A 1 451 ? -2.185 -9.675 23.950 1.00 85.19 451 THR A O 1
ATOM 3457 N N . LEU A 1 452 ? -0.607 -8.144 24.292 1.00 84.00 452 LEU A N 1
ATOM 3458 C CA . LEU A 1 452 ? -0.173 -8.099 22.888 1.00 84.00 452 LEU A CA 1
ATOM 3459 C C . LEU A 1 452 ? 0.313 -9.463 22.380 1.00 84.00 452 LEU A C 1
ATOM 3461 O O . LEU A 1 452 ? 0.020 -9.839 21.244 1.00 84.00 452 LEU A O 1
ATOM 3465 N N . CYS A 1 453 ? 1.012 -10.226 23.225 1.00 87.38 453 CYS A N 1
ATOM 3466 C CA . CYS A 1 453 ? 1.378 -11.603 22.911 1.00 87.38 453 CYS A CA 1
ATOM 3467 C C . CYS A 1 453 ? 0.145 -12.514 22.821 1.00 87.38 453 CYS A C 1
ATOM 3469 O O . CYS A 1 453 ? 0.078 -13.341 21.918 1.00 87.38 453 CYS A O 1
ATOM 3471 N N . LYS A 1 454 ? -0.866 -12.336 23.685 1.00 87.94 454 LYS A N 1
ATOM 3472 C CA . LYS A 1 454 ? -2.147 -13.063 23.605 1.00 87.94 454 LYS A CA 1
ATOM 3473 C C . LYS A 1 454 ? -2.861 -12.831 22.274 1.00 87.94 454 LYS A C 1
ATOM 3475 O O . LYS A 1 454 ? -3.217 -13.794 21.599 1.00 87.94 454 LYS A O 1
ATOM 3480 N N . LEU A 1 455 ? -2.967 -11.566 21.865 1.00 80.00 455 LEU A N 1
ATOM 3481 C CA . LEU A 1 455 ? -3.586 -11.149 20.602 1.00 80.00 455 LEU A CA 1
ATOM 3482 C C . LEU A 1 455 ? -2.787 -11.583 19.363 1.00 80.00 455 LEU A C 1
ATOM 3484 O O . LEU A 1 455 ? -3.328 -11.614 18.260 1.00 80.00 455 LEU A O 1
ATOM 3488 N N . THR A 1 456 ? -1.507 -11.924 19.522 1.00 78.75 456 THR A N 1
ATOM 3489 C CA . THR A 1 456 ? -0.650 -12.351 18.414 1.00 78.75 456 THR A CA 1
ATOM 3490 C C . THR A 1 456 ? -0.611 -13.878 18.324 1.00 78.75 456 THR A C 1
ATOM 3492 O O . THR A 1 456 ? -0.002 -14.546 19.159 1.00 78.75 456 THR A O 1
ATOM 3495 N N . ALA A 1 457 ? -1.232 -14.459 17.296 1.00 78.12 457 ALA A N 1
ATOM 3496 C CA . ALA A 1 457 ? -1.433 -15.904 17.156 1.00 78.12 457 ALA A CA 1
ATOM 3497 C C . ALA A 1 457 ? -0.122 -16.704 17.242 1.00 78.12 457 ALA A C 1
ATOM 3499 O O . ALA A 1 457 ? -0.053 -17.715 17.937 1.00 78.12 457 ALA A O 1
ATOM 3500 N N . SER A 1 458 ? 0.940 -16.207 16.600 1.00 79.75 458 SER A N 1
ATOM 3501 C CA . SER A 1 458 ? 2.260 -16.853 16.578 1.00 79.75 458 SER A CA 1
ATOM 3502 C C . SER A 1 458 ? 3.160 -16.519 17.779 1.00 79.75 458 SER A C 1
ATOM 3504 O O . SER A 1 458 ? 4.285 -17.022 17.844 1.00 79.75 458 SER A O 1
ATOM 3506 N N . CYS A 1 459 ? 2.712 -15.678 18.716 1.00 85.50 459 CYS A N 1
ATOM 3507 C CA . CYS A 1 459 ? 3.485 -15.333 19.906 1.00 85.50 459 CYS A CA 1
ATOM 3508 C C . CYS A 1 459 ? 3.275 -16.367 21.014 1.00 85.50 459 CYS A C 1
ATOM 3510 O O . CYS A 1 459 ? 2.139 -16.689 21.348 1.00 85.50 459 CYS A O 1
ATOM 3512 N N . ASN A 1 460 ? 4.373 -16.840 21.609 1.00 87.06 460 ASN A N 1
ATOM 3513 C CA . ASN A 1 460 ? 4.355 -17.697 22.802 1.00 87.06 460 ASN A CA 1
ATOM 3514 C C . ASN A 1 460 ? 5.086 -17.057 23.989 1.00 87.06 460 ASN A C 1
ATOM 3516 O O . ASN A 1 460 ? 4.822 -17.415 25.137 1.00 87.06 460 ASN A O 1
ATOM 3520 N N . PHE A 1 461 ? 6.003 -16.125 23.721 1.00 90.94 461 PHE A N 1
ATOM 3521 C CA . PHE A 1 461 ? 6.809 -15.446 24.728 1.00 90.94 461 PHE A CA 1
ATOM 3522 C C . PHE A 1 461 ? 6.963 -13.970 24.376 1.00 90.94 461 PHE A C 1
ATOM 3524 O O . PHE A 1 461 ? 7.005 -13.605 23.201 1.00 90.94 461 PHE A O 1
ATOM 3531 N N . PHE A 1 462 ? 7.096 -13.131 25.396 1.00 92.56 462 PHE A N 1
ATOM 3532 C CA . PHE A 1 462 ? 7.345 -11.708 25.232 1.00 92.56 462 PHE A CA 1
ATOM 3533 C C . PHE A 1 462 ? 8.548 -11.258 26.061 1.00 92.56 462 PHE A C 1
ATOM 3535 O O . PHE A 1 462 ? 8.892 -11.871 27.071 1.00 92.56 462 PHE A O 1
ATOM 3542 N N . THR A 1 463 ? 9.170 -10.156 25.649 1.00 88.12 463 THR A N 1
ATOM 3543 C CA . THR A 1 463 ? 10.034 -9.334 26.503 1.00 88.12 463 THR A CA 1
ATOM 3544 C C . THR A 1 463 ? 9.541 -7.897 26.452 1.00 88.12 463 THR A C 1
ATOM 3546 O O . THR A 1 463 ? 9.463 -7.299 25.384 1.00 88.12 463 THR A O 1
ATOM 3549 N N . TYR A 1 464 ? 9.220 -7.325 27.603 1.00 85.56 464 TYR A N 1
ATOM 3550 C CA . TYR A 1 464 ? 8.926 -5.910 27.758 1.00 85.56 464 TYR A CA 1
ATOM 3551 C C . TYR A 1 464 ? 10.172 -5.158 28.218 1.00 85.56 464 TYR A C 1
ATOM 3553 O O . TYR A 1 464 ? 10.872 -5.619 29.114 1.00 85.56 464 TYR A O 1
ATOM 3561 N N . ARG A 1 465 ? 10.428 -3.987 27.640 1.00 79.31 465 ARG A N 1
ATOM 3562 C CA . ARG A 1 465 ? 11.498 -3.078 28.050 1.00 79.31 465 ARG A CA 1
ATOM 3563 C C . ARG A 1 465 ? 10.919 -1.751 28.499 1.00 79.31 465 ARG A C 1
ATOM 3565 O O . ARG A 1 465 ? 10.463 -0.969 27.663 1.00 79.31 465 ARG A O 1
ATOM 3572 N N . SER A 1 466 ? 10.971 -1.491 29.803 1.00 74.44 466 SER A N 1
ATOM 3573 C CA . SER A 1 466 ? 10.415 -0.271 30.400 1.00 74.44 466 SER A CA 1
ATOM 3574 C C . SER A 1 466 ? 11.217 0.980 30.052 1.00 74.44 466 SER A C 1
ATOM 3576 O O . SER A 1 466 ? 10.658 2.068 29.996 1.00 74.44 466 SER A O 1
ATOM 3578 N N . ASP A 1 467 ? 12.506 0.835 29.742 1.00 64.56 467 ASP A N 1
ATOM 3579 C CA . ASP A 1 467 ? 13.361 1.945 29.322 1.00 64.56 467 ASP A CA 1
ATOM 3580 C C . ASP A 1 467 ? 13.056 2.436 27.898 1.00 64.56 467 ASP A C 1
ATOM 3582 O O . ASP A 1 467 ? 13.399 3.563 27.545 1.00 64.56 467 ASP A O 1
ATOM 3586 N N . LEU A 1 468 ? 12.398 1.603 27.086 1.00 61.72 468 LEU A N 1
ATOM 3587 C CA . LEU A 1 468 ? 12.004 1.928 25.714 1.00 61.72 468 LEU A CA 1
ATOM 3588 C C . LEU A 1 468 ? 10.484 1.973 25.507 1.00 61.72 468 LEU A C 1
ATOM 3590 O O . LEU A 1 468 ? 10.052 2.348 24.418 1.00 61.72 468 LEU A O 1
ATOM 3594 N N . TYR A 1 469 ? 9.687 1.565 26.500 1.00 67.94 469 TYR A N 1
ATOM 3595 C CA . TYR A 1 469 ? 8.243 1.325 26.369 1.00 67.94 469 TYR A CA 1
ATOM 3596 C C . TYR A 1 469 ? 7.911 0.397 25.191 1.00 67.94 469 TYR A C 1
ATOM 3598 O O . TYR A 1 469 ? 6.999 0.646 24.399 1.00 67.94 469 TYR A O 1
ATOM 3606 N N . ARG A 1 470 ? 8.702 -0.676 25.030 1.00 78.69 470 ARG A N 1
ATOM 3607 C CA . ARG A 1 470 ? 8.589 -1.625 23.909 1.00 78.69 470 ARG A CA 1
ATOM 3608 C C . ARG A 1 470 ? 8.314 -3.044 24.362 1.00 78.69 470 ARG A C 1
ATOM 3610 O O . ARG A 1 470 ? 8.894 -3.528 25.327 1.00 78.69 470 ARG A O 1
ATOM 3617 N N . CYS A 1 471 ? 7.474 -3.710 23.589 1.00 83.81 471 CYS A N 1
ATOM 3618 C CA . CYS A 1 471 ? 7.109 -5.104 23.692 1.00 83.81 471 CYS A CA 1
ATOM 3619 C C . CYS A 1 471 ? 7.661 -5.878 22.492 1.00 83.81 471 CYS A C 1
ATOM 3621 O O . CYS A 1 471 ? 7.309 -5.610 21.342 1.00 83.81 471 CYS A O 1
ATOM 3623 N N . TYR A 1 472 ? 8.531 -6.837 22.775 1.00 85.62 472 TYR A N 1
ATOM 3624 C CA . TYR A 1 472 ? 9.150 -7.732 21.811 1.00 85.62 472 TYR A CA 1
ATOM 3625 C C . TYR A 1 472 ? 8.418 -9.070 21.865 1.00 85.62 472 TYR A C 1
ATOM 3627 O O . TYR A 1 472 ? 8.417 -9.725 22.907 1.00 85.62 472 TYR A O 1
ATOM 3635 N N . LEU A 1 473 ? 7.772 -9.452 20.765 1.00 87.25 473 LEU A N 1
ATOM 3636 C CA . LEU A 1 473 ? 6.981 -10.676 20.661 1.00 87.25 473 LEU A CA 1
ATOM 3637 C C . LEU A 1 473 ? 7.776 -11.757 19.937 1.00 87.25 473 LEU A C 1
ATOM 3639 O O . LEU A 1 473 ? 8.331 -11.499 18.866 1.00 87.25 473 LEU A O 1
ATOM 3643 N N . SER A 1 474 ? 7.776 -12.969 20.487 1.00 84.69 474 SER A N 1
ATOM 3644 C CA . SER A 1 474 ? 8.575 -14.083 19.980 1.00 84.69 474 SER A CA 1
ATOM 3645 C C . SER A 1 474 ? 7.804 -15.401 19.987 1.00 84.69 474 SER A C 1
ATOM 3647 O O . SER A 1 474 ? 6.979 -15.683 20.862 1.00 84.69 474 SER A O 1
ATOM 3649 N N . LYS A 1 475 ? 8.107 -16.255 19.004 1.00 87.06 475 LYS A N 1
ATOM 3650 C CA . LYS A 1 475 ? 7.527 -17.604 18.900 1.00 87.06 475 LYS A CA 1
ATOM 3651 C C . LYS A 1 475 ? 8.208 -18.613 19.827 1.00 87.06 475 LYS A C 1
ATOM 3653 O O . LYS A 1 475 ? 7.561 -19.547 20.293 1.00 87.06 475 LYS A O 1
ATOM 3658 N N . SER A 1 476 ? 9.502 -18.452 20.093 1.00 86.88 476 SER A N 1
ATOM 3659 C CA . SER A 1 476 ? 10.282 -19.308 20.993 1.00 86.88 476 SER A CA 1
ATOM 3660 C C . SER A 1 476 ? 10.832 -18.492 22.163 1.00 86.88 476 SER A C 1
ATOM 3662 O O . SER A 1 476 ? 11.029 -17.285 22.043 1.00 86.88 476 SER A O 1
ATOM 3664 N N . LYS A 1 477 ? 11.087 -19.150 23.301 1.00 81.81 477 LYS A N 1
ATOM 3665 C CA . LYS A 1 477 ? 11.667 -18.508 24.495 1.00 81.81 477 LYS A CA 1
ATOM 3666 C C . LYS A 1 477 ? 13.092 -17.994 24.244 1.00 81.81 477 LYS A C 1
ATOM 3668 O O . LYS A 1 477 ? 13.543 -17.092 24.933 1.00 81.81 477 LYS A O 1
ATOM 3673 N N . GLY A 1 478 ? 13.804 -18.562 23.268 1.00 82.81 478 GLY A N 1
ATOM 3674 C CA . GLY A 1 478 ? 15.208 -18.239 23.009 1.00 82.81 478 GLY A CA 1
ATOM 3675 C C . GLY A 1 478 ? 16.107 -18.460 24.226 1.00 82.81 478 GLY A C 1
ATOM 3676 O O . GLY A 1 478 ? 15.816 -19.294 25.086 1.00 82.81 478 GLY A O 1
ATOM 3677 N N . THR A 1 479 ? 17.208 -17.712 24.286 1.00 84.50 479 THR A N 1
ATOM 3678 C CA . THR A 1 479 ? 18.150 -17.742 25.410 1.00 84.50 479 THR A CA 1
ATOM 3679 C C . THR A 1 479 ? 17.861 -16.600 26.386 1.00 84.50 479 THR A C 1
ATOM 3681 O O . THR A 1 479 ? 17.954 -15.435 25.985 1.00 84.50 479 THR A O 1
ATOM 3684 N N . PRO A 1 480 ? 17.550 -16.891 27.662 1.00 87.19 480 PRO A N 1
ATOM 3685 C CA . PRO A 1 480 ? 17.429 -15.864 28.688 1.00 87.19 480 PRO A CA 1
ATOM 3686 C C . PRO A 1 480 ? 18.770 -15.164 28.919 1.00 87.19 480 PRO A C 1
ATOM 3688 O O . PRO A 1 480 ? 19.793 -15.815 29.128 1.00 87.19 480 PRO A O 1
ATOM 3691 N N . SER A 1 481 ? 18.755 -13.837 28.908 1.00 83.69 481 SER A N 1
ATOM 3692 C CA . SER A 1 481 ? 19.894 -12.986 29.238 1.00 83.69 481 SER A CA 1
ATOM 3693 C C . SER A 1 481 ? 19.493 -11.999 30.324 1.00 83.69 481 SER A C 1
ATOM 3695 O O . SER A 1 481 ? 18.386 -11.462 30.305 1.00 83.69 481 SER A O 1
ATOM 3697 N N . SER A 1 482 ? 20.398 -11.723 31.264 1.00 87.06 482 SER A N 1
ATOM 3698 C CA . SER A 1 482 ? 20.160 -10.683 32.265 1.00 87.06 482 SER A CA 1
ATOM 3699 C C . SER A 1 482 ? 20.207 -9.308 31.604 1.00 87.06 482 SER A C 1
ATOM 3701 O O . SER A 1 482 ? 21.171 -8.973 30.910 1.00 87.06 482 SER A O 1
ATOM 3703 N N . ARG A 1 483 ? 19.156 -8.513 31.811 1.00 79.00 483 ARG A N 1
ATOM 3704 C CA . ARG A 1 483 ? 19.047 -7.146 31.307 1.00 79.00 483 ARG A CA 1
ATOM 3705 C C . ARG A 1 483 ? 18.203 -6.303 32.251 1.00 79.00 483 ARG A C 1
ATOM 3707 O O . ARG A 1 483 ? 17.020 -6.563 32.439 1.00 79.00 483 ARG A O 1
ATOM 3714 N N . LEU A 1 484 ? 18.807 -5.258 32.809 1.00 74.44 484 LEU A N 1
ATOM 3715 C CA . LEU A 1 484 ? 18.098 -4.282 33.635 1.00 74.44 484 LEU A CA 1
ATOM 3716 C C . LEU A 1 484 ? 16.949 -3.641 32.834 1.00 74.44 484 LEU A C 1
ATOM 3718 O O . LEU A 1 484 ? 17.143 -3.321 31.660 1.00 74.44 484 LEU A O 1
ATOM 3722 N N . ASN A 1 485 ? 15.791 -3.433 33.471 1.00 75.31 485 ASN A N 1
ATOM 3723 C CA . ASN A 1 485 ? 14.569 -2.862 32.870 1.00 75.31 485 ASN A CA 1
ATOM 3724 C C . ASN A 1 485 ? 13.847 -3.769 31.856 1.00 75.31 485 ASN A C 1
ATOM 3726 O O . ASN A 1 485 ? 12.913 -3.319 31.188 1.00 75.31 485 ASN A O 1
ATOM 3730 N N . ALA A 1 486 ? 14.261 -5.035 31.740 1.00 81.25 486 ALA A N 1
ATOM 3731 C CA . ALA A 1 486 ? 13.569 -6.033 30.935 1.00 81.25 486 ALA A CA 1
ATOM 3732 C C . ALA A 1 486 ? 12.674 -6.925 31.806 1.00 81.25 486 ALA A C 1
ATOM 3734 O O . ALA A 1 486 ? 13.067 -7.320 32.901 1.00 81.25 486 ALA A O 1
ATOM 3735 N N . VAL A 1 487 ? 11.480 -7.250 31.321 1.00 88.50 487 VAL A N 1
ATOM 3736 C CA . VAL A 1 487 ? 10.551 -8.193 31.953 1.00 88.50 487 VAL A CA 1
ATOM 3737 C C . VAL A 1 487 ? 10.106 -9.191 30.896 1.00 88.50 487 VAL A C 1
ATOM 3739 O O . VAL A 1 487 ? 9.440 -8.806 29.934 1.00 88.50 487 VAL A O 1
ATOM 3742 N N . ALA A 1 488 ? 10.477 -10.459 31.045 1.00 92.12 488 ALA A N 1
ATOM 3743 C CA . ALA A 1 488 ? 10.182 -11.501 30.064 1.00 92.12 488 ALA A CA 1
ATOM 3744 C C . ALA A 1 488 ? 9.190 -12.524 30.612 1.00 92.12 488 ALA A C 1
ATOM 3746 O O . ALA A 1 488 ? 9.178 -12.815 31.802 1.00 92.12 488 ALA A O 1
ATOM 3747 N N . GLY A 1 489 ? 8.346 -13.095 29.761 1.00 91.56 489 GLY A N 1
ATOM 3748 C CA . GLY A 1 489 ? 7.371 -14.075 30.226 1.00 91.56 489 GLY A CA 1
ATOM 3749 C C . GLY A 1 489 ? 6.638 -14.806 29.108 1.00 91.56 489 GLY A C 1
ATOM 3750 O O . GLY A 1 489 ? 6.783 -14.467 27.930 1.00 91.56 489 GLY A O 1
ATOM 3751 N N . PRO A 1 490 ? 5.865 -15.844 29.459 1.00 92.00 490 PRO A N 1
ATOM 3752 C CA . PRO A 1 490 ? 5.017 -16.559 28.516 1.00 92.00 490 PRO A CA 1
ATOM 3753 C C . PRO A 1 490 ? 3.743 -15.770 28.168 1.00 92.00 490 PRO A C 1
ATOM 3755 O O . PRO A 1 490 ? 3.294 -14.898 28.920 1.00 92.00 490 PRO A O 1
ATOM 3758 N N . LYS A 1 491 ? 3.123 -16.142 27.041 1.00 89.25 491 LYS A N 1
ATOM 3759 C CA . LYS A 1 491 ? 1.801 -15.665 26.589 1.00 89.25 491 LYS A CA 1
ATOM 3760 C C . LYS A 1 491 ? 0.742 -15.748 27.697 1.00 89.25 491 LYS A C 1
ATOM 3762 O O . LYS A 1 491 ? -0.059 -14.830 27.862 1.00 89.25 491 LYS A O 1
ATOM 3767 N N . GLU A 1 492 ? 0.780 -16.816 28.490 1.00 87.19 492 GLU A N 1
ATOM 3768 C CA . GLU A 1 492 ? -0.138 -17.082 29.599 1.00 87.19 492 GLU A CA 1
ATOM 3769 C C . GLU A 1 492 ? 0.606 -17.615 30.823 1.00 87.19 492 GLU A C 1
ATOM 3771 O O . GLU A 1 492 ? 1.580 -18.360 30.696 1.00 87.19 492 GLU A O 1
ATOM 3776 N N . CYS A 1 493 ? 0.131 -17.247 32.015 1.00 84.06 493 CYS A N 1
ATOM 3777 C CA . CYS A 1 493 ? 0.667 -17.754 33.272 1.00 84.06 493 CYS A CA 1
ATOM 3778 C C . CYS A 1 493 ? -0.063 -19.040 33.702 1.00 84.06 493 CYS A C 1
ATOM 3780 O O . CYS A 1 493 ? -1.297 -19.059 33.709 1.00 84.06 493 CYS A O 1
ATOM 3782 N N . PRO A 1 494 ? 0.655 -20.104 34.112 1.00 70.94 494 PRO A N 1
ATOM 3783 C CA . PRO A 1 494 ? 0.031 -21.309 34.653 1.00 70.94 494 PRO A CA 1
ATOM 3784 C C . PRO A 1 494 ? -0.774 -20.988 35.923 1.00 70.94 494 PRO A C 1
ATOM 3786 O O . PRO A 1 494 ? -0.204 -20.512 36.902 1.00 70.94 494 PRO A O 1
ATOM 3789 N N . GLY A 1 495 ? -2.085 -21.257 35.915 1.00 61.19 495 GLY A N 1
ATOM 3790 C CA . GLY A 1 495 ? -2.965 -21.097 37.085 1.00 61.19 495 GLY A CA 1
ATOM 3791 C C . GLY A 1 495 ? -3.947 -19.915 37.052 1.00 61.19 495 GLY A C 1
ATOM 3792 O O . GLY A 1 495 ? -4.786 -19.830 37.940 1.00 61.19 495 GLY A O 1
ATOM 3793 N N . GLU A 1 496 ? -3.923 -19.053 36.029 1.00 51.69 496 GLU A N 1
ATOM 3794 C CA . GLU A 1 496 ? -4.927 -17.982 35.816 1.00 51.69 496 GLU A CA 1
ATOM 3795 C C . GLU A 1 496 ? -6.122 -18.448 34.947 1.00 51.69 496 GLU A C 1
ATOM 3797 O O . GLU A 1 496 ? -6.703 -17.677 34.188 1.00 51.69 496 GLU A O 1
ATOM 3802 N N . GLY A 1 497 ? -6.494 -19.729 35.038 1.00 45.91 497 GLY A N 1
ATOM 3803 C CA . GLY A 1 497 ? -7.683 -20.280 34.387 1.00 45.91 497 GLY A CA 1
ATOM 3804 C C . GLY A 1 497 ? -8.863 -20.334 35.356 1.00 45.91 497 GLY A C 1
ATOM 3805 O O . GLY A 1 497 ? -8.846 -21.134 36.284 1.00 45.91 497 GLY A O 1
ATOM 3806 N N . SER A 1 498 ? -9.901 -19.535 35.093 1.00 38.97 498 SER A N 1
ATOM 3807 C CA . SER A 1 498 ? -11.211 -19.551 35.773 1.00 38.97 498 SER A CA 1
ATOM 3808 C C . SER A 1 498 ? -11.230 -19.179 37.263 1.00 38.97 498 SER A C 1
ATOM 3810 O O . SER A 1 498 ? -11.260 -20.049 38.126 1.00 38.97 498 SER A O 1
ATOM 3812 N N . ALA A 1 499 ? -11.354 -17.881 37.561 1.00 33.53 499 ALA A N 1
ATOM 3813 C CA . ALA A 1 499 ? -12.065 -17.393 38.750 1.00 33.53 499 ALA A CA 1
ATOM 3814 C C . ALA A 1 499 ? -12.334 -15.880 38.652 1.00 33.53 499 ALA A C 1
ATOM 3816 O O . ALA A 1 499 ? -11.691 -15.082 39.328 1.00 33.53 499 ALA A O 1
ATOM 3817 N N . VAL A 1 500 ? -13.315 -15.471 37.844 1.00 32.19 500 VAL A N 1
ATOM 3818 C CA . VAL A 1 500 ? -14.063 -14.242 38.145 1.00 32.19 500 VAL A CA 1
ATOM 3819 C C . VAL A 1 500 ? -15.530 -14.651 38.308 1.00 32.19 500 VAL A C 1
ATOM 3821 O O . VAL A 1 500 ? -16.095 -15.234 37.384 1.00 32.19 500 VAL A O 1
ATOM 3824 N N . PRO A 1 501 ? -16.139 -14.455 39.492 1.00 30.55 501 PRO A N 1
ATOM 3825 C CA . PRO A 1 501 ? -17.546 -14.758 39.699 1.00 30.55 501 PRO A CA 1
ATOM 3826 C C . PRO A 1 501 ? -18.429 -13.803 38.880 1.00 30.55 501 PRO A C 1
ATOM 3828 O O . PRO A 1 501 ? -18.079 -12.632 38.721 1.00 30.55 501 PRO A O 1
ATOM 3831 N N . PRO A 1 502 ? -19.602 -14.255 38.402 1.00 36.19 502 PRO A N 1
ATOM 3832 C CA . PRO A 1 502 ? -20.523 -13.415 37.658 1.00 36.19 502 PRO A CA 1
ATOM 3833 C C . PRO A 1 502 ? -21.258 -12.500 38.639 1.00 36.19 502 PRO A C 1
ATOM 3835 O O . PRO A 1 502 ? -22.292 -12.863 39.197 1.00 36.19 502 PRO A O 1
ATOM 3838 N N . THR A 1 503 ? -20.738 -11.299 38.871 1.00 31.00 503 THR A N 1
ATOM 3839 C CA . THR A 1 503 ? -21.491 -10.239 39.551 1.00 31.00 503 THR A CA 1
ATOM 3840 C C . THR A 1 503 ? -21.545 -9.006 38.662 1.00 31.00 503 THR A C 1
ATOM 3842 O O . THR A 1 503 ? -20.581 -8.255 38.585 1.00 31.00 503 THR A O 1
ATOM 3845 N N . ALA A 1 504 ? -22.686 -8.866 37.979 1.00 36.72 504 ALA A N 1
ATOM 3846 C CA . ALA A 1 504 ? -23.258 -7.668 37.360 1.00 36.72 504 ALA A CA 1
ATOM 3847 C C . ALA A 1 504 ? -22.263 -6.609 36.838 1.00 36.72 504 ALA A C 1
ATOM 3849 O O . ALA A 1 504 ? -21.816 -5.716 37.553 1.00 36.72 504 ALA A O 1
ATOM 3850 N N . SER A 1 505 ? -22.001 -6.692 35.537 1.00 43.84 505 SER A N 1
ATOM 3851 C CA . SER A 1 505 ? -21.291 -5.721 34.711 1.00 43.84 505 SER A CA 1
ATOM 3852 C C . SER A 1 505 ? -21.927 -4.324 34.759 1.00 43.84 505 SER A C 1
ATOM 3854 O O . SER A 1 505 ? -22.958 -4.082 34.131 1.00 43.84 505 SER A O 1
ATOM 3856 N N . THR A 1 506 ? -21.284 -3.370 35.428 1.00 54.78 506 THR A N 1
ATOM 3857 C CA . THR A 1 506 ? -21.527 -1.938 35.195 1.00 54.78 506 THR A CA 1
ATOM 3858 C C . THR A 1 506 ? -20.291 -1.337 34.534 1.00 54.78 506 THR A C 1
ATOM 3860 O O . THR A 1 506 ? -19.189 -1.494 35.050 1.00 54.78 506 THR A O 1
ATOM 3863 N N . CYS A 1 507 ? -20.457 -0.614 33.426 1.00 68.25 507 CYS A N 1
ATOM 3864 C CA . CYS A 1 507 ? -19.408 0.107 32.683 1.00 68.25 507 CYS A CA 1
ATOM 3865 C C . CYS A 1 507 ? -18.803 1.314 33.437 1.00 68.25 507 CYS A C 1
ATOM 3867 O O . CYS A 1 507 ? -18.283 2.254 32.831 1.00 68.25 507 CYS A O 1
ATOM 3869 N N . PHE A 1 508 ? -18.966 1.351 34.755 1.00 76.94 508 PHE A N 1
ATOM 3870 C CA . PHE A 1 508 ? -18.645 2.497 35.579 1.00 76.94 508 PHE A CA 1
ATOM 3871 C C . PHE A 1 508 ? -17.169 2.498 35.961 1.00 76.94 508 PHE A C 1
ATOM 3873 O O . PHE A 1 508 ? -16.600 1.493 36.381 1.00 76.94 508 PHE A O 1
ATOM 3880 N N . LEU A 1 509 ? -16.562 3.672 35.854 1.00 72.44 509 LEU A N 1
ATOM 3881 C CA . LEU A 1 509 ? -15.221 3.965 36.316 1.00 72.44 509 LEU A CA 1
ATOM 3882 C C . LEU A 1 509 ? -15.267 4.214 37.823 1.00 72.44 509 LEU A C 1
ATOM 3884 O O . LEU A 1 509 ? -15.766 5.245 38.281 1.00 72.44 509 LEU A O 1
ATOM 3888 N N . GLN A 1 510 ? -14.733 3.268 38.589 1.00 79.88 510 GLN A N 1
ATOM 3889 C CA . GLN A 1 510 ? -14.606 3.399 40.037 1.00 79.88 510 GLN A CA 1
ATOM 3890 C C . GLN A 1 510 ? -13.456 4.344 40.405 1.00 79.88 510 GLN A C 1
ATOM 3892 O O . GLN A 1 510 ? -12.405 4.341 39.766 1.00 79.88 510 GLN A O 1
ATOM 3897 N N . ASN A 1 511 ? -13.650 5.140 41.455 1.00 76.12 511 ASN A N 1
ATOM 3898 C CA . ASN A 1 511 ? -12.703 6.134 41.981 1.00 76.12 511 ASN A CA 1
ATOM 3899 C C . ASN A 1 511 ? -12.266 7.213 40.976 1.00 76.12 511 ASN A C 1
ATOM 3901 O O . ASN A 1 511 ? -11.213 7.839 41.131 1.00 76.12 511 ASN A O 1
ATOM 3905 N N . LYS A 1 512 ? -13.074 7.448 39.939 1.00 78.62 512 LYS A N 1
ATOM 3906 C CA . LYS A 1 512 ? -12.831 8.478 38.927 1.00 78.62 512 LYS A CA 1
ATOM 3907 C C . LYS A 1 512 ? -13.942 9.512 38.969 1.00 78.62 512 LYS A C 1
ATOM 3909 O O . LYS A 1 512 ? -15.117 9.169 39.091 1.00 78.62 512 LYS A O 1
ATOM 3914 N N . MET A 1 513 ? -13.559 10.772 38.816 1.00 82.75 513 MET A N 1
ATOM 3915 C CA . MET A 1 513 ? -14.452 11.918 38.670 1.00 82.75 513 MET A CA 1
ATOM 3916 C C . MET A 1 513 ? -14.146 12.621 37.350 1.00 82.75 513 MET A C 1
ATOM 3918 O O . MET A 1 513 ? -13.015 13.075 37.153 1.00 82.75 513 MET A O 1
ATOM 3922 N N . PHE A 1 514 ? -15.127 12.753 36.456 1.00 84.25 514 PHE A N 1
ATOM 3923 C CA . PHE A 1 514 ? -14.942 13.573 35.258 1.00 84.25 514 PHE A CA 1
ATOM 3924 C C . PHE A 1 514 ? -14.773 15.058 35.588 1.00 84.25 514 PHE A C 1
ATOM 3926 O O . PHE A 1 514 ? -15.441 15.608 36.464 1.00 84.25 514 PHE A O 1
ATOM 3933 N N . VAL A 1 515 ? -13.865 15.704 34.858 1.00 78.19 515 VAL A N 1
ATOM 3934 C CA . VAL A 1 515 ? -13.541 17.126 34.973 1.00 78.19 515 VAL A CA 1
ATOM 3935 C C . VAL A 1 515 ? -14.176 17.859 33.798 1.00 78.19 515 VAL A C 1
ATOM 3937 O O . VAL A 1 515 ? -13.929 17.532 32.640 1.00 78.19 515 VAL A O 1
ATOM 3940 N N . GLY A 1 516 ? -14.988 18.869 34.086 1.00 80.31 516 GLY A N 1
ATOM 3941 C CA . GLY A 1 516 ? -15.660 19.678 33.076 1.00 80.31 516 GLY A CA 1
ATOM 3942 C C . GLY A 1 516 ? -16.662 20.632 33.713 1.00 80.31 516 GLY A C 1
ATOM 3943 O O . GLY A 1 516 ? -16.854 20.621 34.929 1.00 80.31 516 GLY A O 1
ATOM 3944 N N . THR A 1 517 ? -17.313 21.453 32.893 1.00 85.25 517 THR A N 1
ATOM 3945 C CA . THR A 1 517 ? -18.454 22.258 33.338 1.00 85.25 517 THR A CA 1
ATOM 3946 C C . THR A 1 517 ? -19.701 21.369 33.331 1.00 85.25 517 THR A C 1
ATOM 3948 O O . THR A 1 517 ? -20.117 20.942 32.250 1.00 85.25 517 THR A O 1
ATOM 3951 N N . PRO A 1 518 ? -20.293 21.042 34.496 1.00 87.00 518 PRO A N 1
ATOM 3952 C CA . PRO A 1 518 ? -21.484 20.206 34.531 1.00 87.00 518 PRO A CA 1
ATOM 3953 C C . PRO A 1 518 ? -22.667 20.948 33.898 1.00 87.00 518 PRO A C 1
ATOM 3955 O O . PRO A 1 518 ? -22.881 22.129 34.165 1.00 87.00 518 PRO A O 1
ATOM 3958 N N . LEU A 1 519 ? -23.452 20.241 33.085 1.00 88.44 519 LEU A N 1
ATOM 3959 C CA . LEU A 1 519 ? -24.751 20.703 32.583 1.00 88.44 519 LEU A CA 1
ATOM 3960 C C . LEU A 1 519 ? -25.717 20.958 33.733 1.00 88.44 519 LEU A C 1
ATOM 3962 O O . LEU A 1 519 ? -26.440 21.947 33.757 1.00 88.44 519 LEU A O 1
ATOM 3966 N N . SER A 1 520 ? -25.720 20.027 34.682 1.00 89.38 520 SER A N 1
ATOM 3967 C CA . SER A 1 520 ? -26.521 20.094 35.890 1.00 89.38 520 SER A CA 1
ATOM 3968 C C . SER A 1 520 ? -25.857 19.261 36.975 1.00 89.38 520 SER A C 1
ATOM 3970 O O . SER A 1 520 ? -25.171 18.279 36.681 1.00 89.38 520 SER A O 1
ATOM 3972 N N . SER A 1 521 ? -26.071 19.655 38.224 1.00 92.00 521 SER A N 1
ATOM 3973 C CA . SER A 1 521 ? -25.697 18.865 39.393 1.00 92.00 521 SER A CA 1
ATOM 3974 C C . SER A 1 521 ? -26.967 18.581 40.178 1.00 92.00 521 SER A C 1
ATOM 3976 O O . SER A 1 521 ? -27.663 19.510 40.578 1.00 92.00 521 SER A O 1
ATOM 3978 N N . ILE A 1 522 ? -27.298 17.306 40.331 1.00 92.62 522 ILE A N 1
ATOM 3979 C CA . ILE A 1 522 ? -28.551 16.830 40.918 1.00 92.62 522 ILE A CA 1
ATOM 3980 C C . ILE A 1 522 ? -28.253 15.774 41.976 1.00 92.62 522 ILE A C 1
ATOM 3982 O O . ILE A 1 522 ? -27.194 15.162 41.967 1.00 92.62 522 ILE A O 1
ATOM 3986 N N . GLU A 1 523 ? -29.191 15.520 42.878 1.00 92.62 523 GLU A N 1
ATOM 3987 C CA . GLU A 1 523 ? -29.031 14.466 43.882 1.00 92.62 523 GLU A CA 1
ATOM 3988 C C . GLU A 1 523 ? -29.378 13.092 43.285 1.00 92.62 523 GLU A C 1
ATOM 3990 O O . GLU A 1 523 ? -30.388 12.953 42.589 1.00 92.62 523 GLU A O 1
ATOM 3995 N N . ALA A 1 524 ? -28.574 12.064 43.542 1.00 89.56 524 ALA A N 1
ATOM 3996 C CA . ALA A 1 524 ? -28.867 10.674 43.198 1.00 89.56 524 ALA A CA 1
ATOM 3997 C C . ALA A 1 524 ? -28.457 9.757 44.355 1.00 89.56 524 ALA A C 1
ATOM 3999 O O . ALA A 1 524 ? -27.512 10.042 45.075 1.00 89.56 524 ALA A O 1
ATOM 4000 N N . LYS A 1 525 ? -29.159 8.643 44.545 1.00 86.81 525 LYS A N 1
ATOM 4001 C CA . LYS A 1 525 ? -28.874 7.684 45.623 1.00 86.81 525 LYS A CA 1
ATOM 4002 C C . LYS A 1 525 ? -27.849 6.626 45.221 1.00 86.81 525 LYS A C 1
ATOM 4004 O O . LYS A 1 525 ? -27.377 5.887 46.077 1.00 86.81 525 LYS A O 1
ATOM 4009 N N . SER A 1 526 ? -27.532 6.528 43.931 1.00 86.12 526 SER A N 1
ATOM 4010 C CA . SER A 1 526 ? -26.550 5.588 43.401 1.00 86.12 526 SER A CA 1
ATOM 4011 C C . SER A 1 526 ? -26.032 6.030 42.028 1.00 86.12 526 SER A C 1
ATOM 4013 O O . SER A 1 526 ? -26.618 6.908 41.379 1.00 86.12 526 SER A O 1
ATOM 4015 N N . ALA A 1 527 ? -24.951 5.395 41.569 1.00 83.19 527 ALA A N 1
ATOM 4016 C CA . ALA A 1 527 ? -24.385 5.623 40.241 1.00 83.19 527 ALA A CA 1
ATOM 4017 C C . ALA A 1 527 ? -25.372 5.234 39.127 1.00 83.19 527 ALA A C 1
ATOM 4019 O O . ALA A 1 527 ? -25.494 5.949 38.139 1.00 83.19 527 ALA A O 1
ATOM 4020 N N . GLU A 1 528 ? -26.161 4.177 39.325 1.00 85.00 528 GLU A N 1
ATOM 4021 C CA . GLU A 1 528 ? -27.197 3.718 38.390 1.00 85.00 528 GLU A CA 1
ATOM 4022 C C . GLU A 1 528 ? -28.327 4.747 38.280 1.00 85.00 528 GLU A C 1
ATOM 4024 O O . GLU A 1 528 ? -28.813 5.049 37.191 1.00 85.00 528 GLU A O 1
ATOM 4029 N N . GLN A 1 529 ? -28.727 5.354 39.402 1.00 89.12 529 GLN A N 1
ATOM 4030 C CA . GLN A 1 529 ? -29.733 6.413 39.381 1.00 89.12 529 GLN A CA 1
ATOM 4031 C C . GLN A 1 529 ? -29.192 7.697 38.739 1.00 89.12 529 GLN A C 1
ATOM 4033 O O . GLN A 1 529 ? -29.931 8.406 38.051 1.00 89.12 529 GLN A O 1
ATOM 4038 N N . CYS A 1 530 ? -27.909 7.998 38.945 1.00 91.38 530 CYS A N 1
ATOM 4039 C CA . CYS A 1 530 ? -27.235 9.113 38.290 1.00 91.38 530 CYS A CA 1
ATOM 4040 C C . CYS A 1 530 ? -27.157 8.903 36.768 1.00 91.38 530 CYS A C 1
ATOM 4042 O O . CYS A 1 530 ? -27.493 9.804 35.996 1.00 91.38 530 CYS A O 1
ATOM 4044 N N . GLN A 1 531 ? -26.847 7.681 36.337 1.00 89.88 531 GLN A N 1
ATOM 4045 C CA . GLN A 1 531 ? -26.899 7.279 34.939 1.00 89.88 531 GLN A CA 1
ATOM 4046 C C . GLN A 1 531 ? -28.306 7.415 34.351 1.00 89.88 531 GLN A C 1
ATOM 4048 O O . GLN A 1 531 ? -28.456 8.017 33.295 1.00 89.88 531 GLN A O 1
ATOM 4053 N N . ALA A 1 532 ? -29.346 6.925 35.032 1.00 85.25 532 ALA A N 1
ATOM 4054 C CA . ALA A 1 532 ? -30.728 7.031 34.557 1.00 85.25 532 ALA A CA 1
ATOM 4055 C C . ALA A 1 532 ? -31.171 8.493 34.376 1.00 85.25 532 ALA A C 1
ATOM 4057 O O . ALA A 1 532 ? -31.884 8.830 33.429 1.00 85.25 532 ALA A O 1
ATOM 4058 N N . LYS A 1 533 ? -30.705 9.387 35.255 1.00 89.50 533 LYS A N 1
ATOM 4059 C CA . LYS A 1 533 ? -30.934 10.830 35.124 1.00 89.50 533 LYS A CA 1
ATOM 4060 C C . LYS A 1 533 ? -30.184 11.425 33.929 1.00 89.50 533 LYS A C 1
ATOM 4062 O O . LYS A 1 533 ? -30.770 12.220 33.204 1.00 89.50 533 LYS A O 1
ATOM 4067 N N . CYS A 1 534 ? -28.945 10.997 33.672 1.00 88.00 534 CYS A N 1
ATOM 4068 C CA . CYS A 1 534 ? -28.238 11.348 32.436 1.00 88.00 534 CYS A CA 1
ATOM 4069 C C . CYS A 1 534 ? -28.955 10.803 31.192 1.00 88.00 534 CYS A C 1
ATOM 4071 O O . CYS A 1 534 ? -29.071 11.498 30.187 1.00 88.00 534 CYS A O 1
ATOM 4073 N N . ALA A 1 535 ? -29.483 9.578 31.255 1.00 83.62 535 ALA A N 1
ATOM 4074 C CA . ALA A 1 535 ? -30.228 8.949 30.170 1.00 83.62 535 ALA A CA 1
ATOM 4075 C C . ALA A 1 535 ? -31.478 9.758 29.785 1.00 83.62 535 ALA A C 1
ATOM 4077 O O . ALA A 1 535 ? -31.762 9.913 28.597 1.00 83.62 535 ALA A O 1
ATOM 4078 N N . GLY A 1 536 ? -32.169 10.324 30.780 1.00 83.50 536 GLY A N 1
ATOM 4079 C CA . GLY A 1 536 ? -33.333 11.191 30.589 1.00 83.50 536 GLY A CA 1
ATOM 4080 C C . GLY A 1 536 ? -33.022 12.603 30.078 1.00 83.50 536 GLY A C 1
ATOM 4081 O O . GLY A 1 536 ? -33.937 13.284 29.619 1.00 83.50 536 GLY A O 1
ATOM 4082 N N . ASP A 1 537 ? -31.763 13.048 30.119 1.00 81.94 537 ASP A N 1
ATOM 4083 C CA . ASP A 1 537 ? -31.358 14.361 29.617 1.00 81.94 537 ASP A CA 1
ATOM 4084 C C . ASP A 1 537 ? -30.814 14.237 28.174 1.00 81.94 537 ASP A C 1
ATOM 4086 O O . ASP A 1 537 ? -29.801 13.568 27.933 1.00 81.94 537 ASP A O 1
ATOM 4090 N N . PRO A 1 538 ? -31.454 14.866 27.169 1.00 79.56 538 PRO A N 1
ATOM 4091 C CA . PRO A 1 538 ? -31.031 14.773 25.770 1.00 79.56 538 PRO A CA 1
ATOM 4092 C C . PRO A 1 538 ? -29.655 15.400 25.510 1.00 79.56 538 PRO A C 1
ATOM 4094 O O . PRO A 1 538 ? -29.016 15.081 24.510 1.00 79.56 538 PRO A O 1
ATOM 4097 N N . GLN A 1 539 ? -29.185 16.276 26.395 1.00 77.06 539 GLN A N 1
ATOM 4098 C CA . GLN A 1 539 ? -27.910 16.965 26.275 1.00 77.06 539 GLN A CA 1
ATOM 4099 C C . GLN A 1 539 ? -26.794 16.315 27.102 1.00 77.06 539 GLN A C 1
ATOM 4101 O O . GLN A 1 539 ? -25.638 16.705 26.923 1.00 77.06 539 GLN A O 1
ATOM 4106 N N . CYS A 1 540 ? -27.114 15.340 27.958 1.00 82.56 540 CYS A N 1
ATOM 4107 C CA . CYS A 1 540 ? -26.150 14.585 28.755 1.00 82.56 540 CYS A CA 1
ATOM 4108 C C . CYS A 1 540 ? -25.574 13.390 27.983 1.00 82.56 540 CYS A C 1
ATOM 4110 O O . CYS A 1 540 ? -26.319 12.629 27.363 1.00 82.56 540 CYS A O 1
ATOM 4112 N N . TYR A 1 541 ? -24.252 13.219 28.068 1.00 75.12 541 TYR A N 1
ATOM 4113 C CA . TYR A 1 541 ? -23.494 12.092 27.508 1.00 75.12 541 TYR A CA 1
ATOM 4114 C C . TYR A 1 541 ? -22.668 11.342 28.564 1.00 75.12 541 TYR A C 1
ATOM 4116 O O . TYR A 1 541 ? -22.397 10.154 28.389 1.00 75.12 541 TYR A O 1
ATOM 4124 N N . TYR A 1 542 ? -22.306 11.998 29.670 1.00 84.19 542 TYR A N 1
ATOM 4125 C CA . TYR A 1 542 ? -21.503 11.420 30.750 1.00 84.19 542 TYR A CA 1
ATOM 4126 C C . TYR A 1 542 ? -22.028 11.860 32.115 1.00 84.19 542 TYR A C 1
ATOM 4128 O O . TYR A 1 542 ? -22.639 12.922 32.236 1.00 84.19 542 TYR A O 1
ATOM 4136 N N . PHE A 1 543 ? -21.742 11.085 33.156 1.00 90.88 543 PHE A N 1
ATOM 4137 C CA . PHE A 1 543 ? -22.062 11.436 34.532 1.00 90.88 543 PHE A CA 1
ATOM 4138 C C . PHE A 1 543 ? -20.897 11.141 35.481 1.00 90.88 543 PHE A C 1
ATOM 4140 O O . PHE A 1 543 ? -20.088 10.249 35.223 1.00 90.88 543 PHE A O 1
ATOM 4147 N N . SER A 1 544 ? -20.867 11.851 36.608 1.00 90.81 544 SER A N 1
ATOM 4148 C CA . SER A 1 544 ? -20.026 11.522 37.759 1.00 90.81 544 SER A CA 1
ATOM 4149 C C . SER A 1 544 ? -20.852 11.554 39.038 1.00 90.81 544 SER A C 1
ATOM 4151 O O . SER A 1 544 ? -21.449 12.578 39.371 1.00 90.81 544 SER A O 1
ATOM 4153 N N . PHE A 1 545 ? -20.870 10.445 39.767 1.00 91.81 545 PHE A N 1
ATOM 4154 C CA . PHE A 1 545 ? -21.578 10.273 41.026 1.00 91.81 545 PHE A CA 1
ATOM 4155 C C . PHE A 1 545 ? -20.606 10.267 42.208 1.00 91.81 545 PHE A C 1
ATOM 4157 O O . PHE A 1 545 ? -19.668 9.476 42.249 1.00 91.81 545 PHE A O 1
ATOM 4164 N N . GLN A 1 546 ? -20.837 11.128 43.192 1.00 89.19 546 GLN A N 1
ATOM 4165 C CA . GLN A 1 546 ? -20.092 11.159 44.448 1.00 89.19 546 GLN A CA 1
ATOM 4166 C C . GLN A 1 546 ? -20.839 10.370 45.521 1.00 89.19 546 GLN A C 1
ATOM 4168 O O . GLN A 1 546 ? -21.916 10.777 45.956 1.00 89.19 546 GLN A O 1
ATOM 4173 N N . VAL A 1 547 ? -20.239 9.283 46.006 1.00 80.94 547 VAL A N 1
ATOM 4174 C CA . VAL A 1 547 ? -20.900 8.366 46.947 1.00 80.94 547 VAL A CA 1
ATOM 4175 C C . VAL A 1 547 ? -21.173 9.035 48.299 1.00 80.94 547 VAL A C 1
ATOM 4177 O O . VAL A 1 547 ? -22.246 8.854 48.865 1.00 80.94 547 VAL A O 1
ATOM 4180 N N . MET A 1 548 ? -20.242 9.848 48.813 1.00 79.25 548 MET A N 1
ATOM 4181 C CA . MET A 1 548 ? -20.398 10.474 50.137 1.00 79.25 548 MET A CA 1
ATOM 4182 C C . MET A 1 548 ? -21.385 11.645 50.158 1.00 79.25 548 MET A C 1
ATOM 4184 O O . MET A 1 548 ? -22.032 11.877 51.174 1.00 79.25 548 MET A O 1
ATOM 4188 N N . SER A 1 549 ? -21.492 12.399 49.062 1.00 83.12 549 SER A N 1
ATOM 4189 C CA . SER A 1 549 ? -22.326 13.607 48.993 1.00 83.12 549 SER A CA 1
ATOM 4190 C C . SER A 1 549 ? -23.643 13.394 48.246 1.00 83.12 549 SER A C 1
ATOM 4192 O O . SER A 1 549 ? -24.451 14.313 48.181 1.00 83.12 549 SER A O 1
ATOM 4194 N N . SER A 1 550 ? -23.867 12.199 47.680 1.00 87.44 550 SER A N 1
ATOM 4195 C CA . SER A 1 550 ? -25.014 11.878 46.814 1.00 87.44 550 SER A CA 1
ATOM 4196 C C . SER A 1 550 ? -25.163 12.815 45.602 1.00 87.44 550 SER A C 1
ATOM 4198 O O . SER A 1 550 ? -26.216 12.872 44.965 1.00 87.44 550 SER A O 1
ATOM 4200 N N . ASN A 1 551 ? -24.102 13.547 45.250 1.00 90.94 551 ASN A N 1
ATOM 4201 C CA . ASN A 1 551 ? -24.108 14.481 44.132 1.00 90.94 551 ASN A CA 1
ATOM 4202 C C . ASN A 1 551 ? -23.836 13.754 42.816 1.00 90.94 551 ASN A C 1
ATOM 4204 O O . ASN A 1 551 ? -22.848 13.038 42.667 1.00 90.94 551 ASN A O 1
ATOM 4208 N N . CYS A 1 552 ? -24.708 13.989 41.845 1.00 93.50 552 CYS A N 1
ATOM 4209 C CA . CYS A 1 552 ? -24.647 13.494 40.482 1.00 93.50 552 CYS A CA 1
ATOM 4210 C C . CYS A 1 552 ? -24.416 14.670 39.531 1.00 93.50 552 CYS A C 1
ATOM 4212 O O . CYS A 1 552 ? -25.291 15.516 39.344 1.00 93.50 552 CYS A O 1
ATOM 4214 N N . HIS A 1 553 ? -23.236 14.730 38.928 1.00 93.00 553 HIS A N 1
ATOM 4215 C CA . HIS A 1 553 ? -22.882 15.735 37.933 1.00 93.00 553 HIS A CA 1
ATOM 4216 C C . HIS A 1 553 ? -23.109 15.172 36.534 1.00 93.00 553 HIS A C 1
ATOM 4218 O O . HIS A 1 553 ? -22.547 14.135 36.192 1.00 93.00 553 HIS A O 1
ATOM 4224 N N . LEU A 1 554 ? -23.921 15.855 35.731 1.00 92.56 554 LEU A N 1
ATOM 4225 C CA . LEU A 1 554 ? -24.215 15.493 34.347 1.00 92.56 554 LEU A CA 1
ATOM 4226 C C . LEU A 1 554 ? -23.363 16.331 33.397 1.00 92.56 554 LEU A C 1
ATOM 4228 O O . LEU A 1 554 ? -23.264 17.544 33.569 1.00 92.56 554 LEU A O 1
ATOM 4232 N N . PHE A 1 555 ? -22.789 15.717 32.369 1.00 81.44 555 PHE A N 1
ATOM 4233 C CA . PHE A 1 555 ? -21.888 16.376 31.428 1.00 81.44 555 PHE A CA 1
ATOM 4234 C C . PHE A 1 555 ? -22.298 16.104 29.984 1.00 81.44 555 PHE A C 1
ATOM 4236 O O . PHE A 1 555 ? -22.638 14.980 29.614 1.00 81.44 555 PHE A O 1
ATOM 4243 N N . ARG A 1 556 ? -22.193 17.134 29.138 1.00 83.19 556 ARG A N 1
ATOM 4244 C CA . ARG A 1 556 ? -22.262 16.978 27.676 1.00 83.19 556 ARG A CA 1
ATOM 4245 C C . ARG A 1 556 ? -20.929 16.511 27.111 1.00 83.19 556 ARG A C 1
ATOM 4247 O O . ARG A 1 556 ? -20.889 15.696 26.202 1.00 83.19 556 ARG A O 1
ATOM 4254 N N . GLN A 1 557 ? -19.847 17.065 27.643 1.00 67.81 557 GLN A N 1
ATOM 4255 C CA . GLN A 1 557 ? -18.467 16.798 27.260 1.00 67.81 557 GLN A CA 1
ATOM 4256 C C . GLN A 1 557 ? -17.604 16.814 28.521 1.00 67.81 557 GLN A C 1
ATOM 4258 O O . GLN A 1 557 ? -17.932 17.500 29.492 1.00 67.81 557 GLN A O 1
ATOM 4263 N N . VAL A 1 558 ? -16.516 16.051 28.497 1.00 72.56 558 VAL A N 1
ATOM 4264 C CA . VAL A 1 558 ? -15.572 15.921 29.609 1.00 72.56 558 VAL A CA 1
ATOM 4265 C C . VAL A 1 558 ? -14.175 16.291 29.117 1.00 72.56 558 VAL A C 1
ATOM 4267 O O . VAL A 1 558 ? -13.778 15.903 28.024 1.00 72.56 558 VAL A O 1
ATOM 4270 N N . ASN A 1 559 ? -13.435 17.048 29.924 1.00 67.38 559 ASN A N 1
ATOM 4271 C CA . ASN A 1 559 ? -12.079 17.518 29.617 1.00 67.38 559 ASN A CA 1
ATOM 4272 C C . ASN A 1 559 ? -10.997 16.604 30.224 1.00 67.38 559 ASN A C 1
ATOM 4274 O O . ASN A 1 559 ? -9.811 16.913 30.154 1.00 67.38 559 ASN A O 1
ATOM 4278 N N . GLY A 1 560 ? -11.402 15.506 30.867 1.00 67.69 560 GLY A N 1
ATOM 4279 C CA . GLY A 1 560 ? -10.525 14.543 31.528 1.00 67.69 560 GLY A CA 1
ATOM 4280 C C . GLY A 1 560 ? -11.196 13.884 32.732 1.00 67.69 560 GLY A C 1
ATOM 4281 O O . GLY A 1 560 ? -12.373 14.121 33.013 1.00 67.69 560 GLY A O 1
ATOM 4282 N N . ALA A 1 561 ? -10.436 13.070 33.465 1.00 73.19 561 ALA A N 1
ATOM 4283 C CA . ALA A 1 561 ? -10.862 12.445 34.714 1.00 73.19 561 ALA A CA 1
ATOM 4284 C C . ALA A 1 561 ? -9.769 12.601 35.780 1.00 73.19 561 ALA A C 1
ATOM 4286 O O . ALA A 1 561 ? -8.594 12.376 35.494 1.00 73.19 561 ALA A O 1
ATOM 4287 N N . LYS A 1 562 ? -10.152 12.959 37.008 1.00 75.19 562 LYS A N 1
ATOM 4288 C CA . LYS A 1 562 ? -9.261 12.960 38.177 1.00 75.19 562 LYS A CA 1
ATOM 4289 C C . LYS A 1 562 ? -9.524 11.730 39.045 1.00 75.19 562 LYS A C 1
ATOM 4291 O O . LYS A 1 562 ? -10.653 11.235 39.088 1.00 75.19 562 LYS A O 1
ATOM 4296 N N . GLU A 1 563 ? -8.490 11.240 39.727 1.00 73.56 563 GLU A N 1
ATOM 4297 C CA . GLU A 1 563 ? -8.664 10.227 40.772 1.00 73.56 563 GLU A CA 1
ATOM 4298 C C . GLU A 1 563 ? -9.219 10.875 42.032 1.00 73.56 563 GLU A C 1
ATOM 4300 O O . GLU A 1 563 ? -8.648 11.828 42.559 1.00 73.56 563 GLU A O 1
ATOM 4305 N N . GLU A 1 564 ? -10.355 10.371 42.498 1.00 72.75 564 GLU A N 1
ATOM 4306 C CA . GLU A 1 564 ? -11.017 10.861 43.699 1.00 72.75 564 GLU A CA 1
ATOM 4307 C C . GLU A 1 564 ? -11.701 9.681 44.392 1.00 72.75 564 GLU A C 1
ATOM 4309 O O . GLU A 1 564 ? -12.595 9.042 43.834 1.00 72.75 564 GLU A O 1
ATOM 4314 N N . GLY A 1 565 ? -11.240 9.365 45.605 1.00 60.03 565 GLY A N 1
ATOM 4315 C CA . GLY A 1 565 ? -11.393 8.054 46.252 1.00 60.03 565 GLY A CA 1
ATOM 4316 C C . GLY A 1 565 ? -12.795 7.628 46.700 1.00 60.03 565 GLY A C 1
ATOM 4317 O O . GLY A 1 565 ? -12.896 6.754 47.549 1.00 60.03 565 GLY A O 1
ATOM 4318 N N . THR A 1 566 ? -13.868 8.239 46.191 1.00 76.19 566 THR A N 1
ATOM 4319 C CA . THR A 1 566 ? -15.269 7.855 46.479 1.00 76.19 566 THR A CA 1
ATOM 4320 C C . T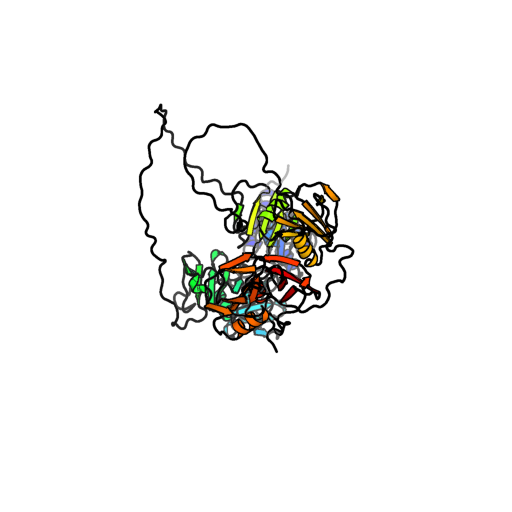HR A 1 566 ? -16.232 8.199 45.330 1.00 76.19 566 THR A C 1
ATOM 4322 O O . THR A 1 566 ? -17.425 8.417 45.549 1.00 76.19 566 THR A O 1
ATOM 4325 N N . CYS A 1 567 ? -15.722 8.302 44.099 1.00 80.06 567 CYS A N 1
ATOM 4326 C CA . CYS A 1 567 ? -16.500 8.756 42.943 1.00 80.06 567 CYS A CA 1
ATOM 4327 C C . CYS A 1 567 ? -16.675 7.653 41.899 1.00 80.06 567 CYS A C 1
ATOM 4329 O O . CYS A 1 567 ? -15.739 6.915 41.612 1.00 80.06 567 CYS A O 1
ATOM 4331 N N . VAL A 1 568 ? -17.868 7.566 41.317 1.00 85.88 568 VAL A N 1
ATOM 4332 C CA . VAL A 1 568 ? -18.235 6.601 40.280 1.00 85.88 568 VAL A CA 1
ATOM 4333 C C . VAL A 1 568 ? -18.657 7.378 39.043 1.00 85.88 568 VAL A C 1
ATOM 4335 O O . VAL A 1 568 ? -19.671 8.070 39.071 1.00 85.88 568 VAL A O 1
ATOM 4338 N N . SER A 1 569 ? -17.888 7.293 37.964 1.00 87.56 569 SER A N 1
ATOM 4339 C CA . SER A 1 569 ? -18.194 8.005 36.716 1.00 87.56 569 SER A CA 1
ATOM 4340 C C . SER A 1 569 ? -18.572 7.042 35.606 1.00 87.56 569 SER A C 1
ATOM 4342 O O . SER A 1 569 ? -18.120 5.902 35.589 1.00 87.56 569 SER A O 1
ATOM 4344 N N . GLY A 1 570 ? -19.380 7.478 34.649 1.00 80.44 570 GLY A N 1
ATOM 4345 C CA . GLY A 1 570 ? -19.789 6.602 33.560 1.00 80.44 570 GLY A CA 1
ATOM 4346 C C . GLY A 1 570 ? -20.470 7.321 32.400 1.00 80.44 570 GLY A C 1
ATOM 4347 O O . GLY A 1 570 ? -20.813 8.500 32.498 1.00 80.44 570 GLY A O 1
ATOM 4348 N N . PRO A 1 571 ? -20.648 6.627 31.269 1.00 76.19 571 PRO A N 1
ATOM 4349 C CA . PRO A 1 571 ? -21.416 7.131 30.138 1.00 76.19 571 PRO A CA 1
ATOM 4350 C C . PRO A 1 571 ? -22.927 7.133 30.425 1.00 76.19 571 PRO A C 1
ATOM 4352 O O . PRO A 1 571 ? -23.416 6.414 31.303 1.00 76.19 571 PRO A O 1
ATOM 4355 N N . LYS A 1 572 ? -23.677 7.902 29.622 1.00 78.12 572 LYS A N 1
ATOM 4356 C CA . LYS A 1 572 ? -25.153 7.985 29.626 1.00 78.12 572 LYS A CA 1
ATOM 4357 C C . LYS A 1 572 ? -25.842 6.620 29.696 1.00 78.12 572 LYS A C 1
ATOM 4359 O O . LYS A 1 572 ? -26.848 6.471 30.380 1.00 78.12 572 LYS A O 1
ATOM 4364 N N . THR A 1 573 ? -25.295 5.636 28.997 1.00 71.88 573 THR A N 1
ATOM 4365 C CA . THR A 1 573 ? -25.748 4.247 28.992 1.00 71.88 573 THR A CA 1
ATOM 4366 C C . THR A 1 573 ? -24.525 3.352 29.025 1.00 71.88 573 THR A C 1
ATOM 4368 O O . THR A 1 573 ? -23.561 3.602 28.297 1.00 71.88 573 THR A O 1
ATOM 4371 N N . CYS A 1 574 ? -24.558 2.303 29.840 1.00 63.94 574 CYS A N 1
ATOM 4372 C CA . CYS A 1 574 ? -23.600 1.228 29.688 1.00 63.94 574 CYS A CA 1
ATOM 4373 C C . CYS A 1 574 ? -23.935 0.497 28.405 1.00 63.94 574 CYS A C 1
ATOM 4375 O O . CYS A 1 574 ? -25.105 0.233 28.142 1.00 63.94 574 CYS A O 1
ATOM 4377 N N . ALA A 1 575 ? -22.923 0.237 27.584 1.00 56.25 575 ALA A N 1
ATOM 4378 C CA . ALA A 1 575 ? -23.088 -0.664 26.463 1.00 56.25 575 ALA A CA 1
ATOM 4379 C C . ALA A 1 575 ? -23.362 -2.059 27.043 1.00 56.25 575 ALA A C 1
ATOM 4381 O O . ALA A 1 575 ? -22.438 -2.802 27.366 1.00 56.25 575 ALA A O 1
ATOM 4382 N N . ASP A 1 576 ? -24.641 -2.370 27.245 1.00 45.53 576 ASP A N 1
ATOM 4383 C CA . ASP A 1 576 ? -25.120 -3.741 27.283 1.00 45.53 576 ASP A CA 1
ATOM 4384 C C . ASP A 1 576 ? -24.697 -4.421 25.974 1.00 45.53 576 ASP A C 1
ATOM 4386 O O . ASP A 1 576 ? -24.666 -3.764 24.933 1.00 45.53 576 ASP A O 1
ATOM 4390 N N . LYS A 1 577 ? -24.333 -5.708 26.084 1.00 45.66 577 LYS A N 1
ATOM 4391 C CA . LYS A 1 577 ? -24.205 -6.765 25.057 1.00 45.66 577 LYS A CA 1
ATOM 4392 C C . LYS A 1 577 ? -24.308 -6.300 23.600 1.00 45.66 577 LYS A C 1
ATOM 4394 O O . LYS A 1 577 ? -25.300 -5.665 23.276 1.00 45.66 577 LYS A O 1
ATOM 4399 N N . PRO A 1 578 ? -23.417 -6.723 22.682 1.00 47.78 578 PRO A N 1
ATOM 4400 C CA . PRO A 1 578 ? -23.417 -6.243 21.303 1.00 47.78 578 PRO A CA 1
ATOM 4401 C C . PRO A 1 578 ? -24.772 -6.489 20.618 1.00 47.78 578 PRO A C 1
ATOM 4403 O O . PRO A 1 578 ? -25.044 -7.553 20.073 1.00 47.78 578 PRO A O 1
ATOM 4406 N N . THR A 1 579 ? -25.650 -5.488 20.667 1.00 49.44 579 THR A N 1
ATOM 4407 C CA . THR A 1 579 ? -26.868 -5.396 19.861 1.00 49.44 579 THR A CA 1
ATOM 4408 C C . THR A 1 579 ? -26.536 -4.878 18.469 1.00 49.44 579 THR A C 1
ATOM 4410 O O . THR A 1 579 ? -27.379 -4.920 17.579 1.00 49.44 579 THR A O 1
ATOM 4413 N N . ASP A 1 580 ? -25.313 -4.373 18.292 1.00 60.06 580 ASP A N 1
ATOM 4414 C CA . ASP A 1 580 ? -24.748 -4.051 16.997 1.00 60.06 580 ASP A CA 1
ATOM 4415 C C . ASP A 1 580 ? -24.158 -5.339 16.389 1.00 60.06 580 ASP A C 1
ATOM 4417 O O . ASP A 1 580 ? -23.147 -5.834 16.902 1.00 60.06 580 ASP A O 1
ATOM 4421 N N . PRO A 1 581 ? -24.745 -5.894 15.307 1.00 64.88 581 PRO A N 1
ATOM 4422 C CA . PRO A 1 581 ? -24.231 -7.095 14.639 1.00 64.88 581 PRO A CA 1
ATOM 4423 C C . PRO A 1 581 ? -22.784 -6.937 14.139 1.00 64.88 581 PRO A C 1
ATOM 4425 O O . PRO A 1 581 ? -22.147 -7.920 13.757 1.00 64.88 581 PRO A O 1
ATOM 4428 N N . CYS A 1 582 ? -22.254 -5.711 14.151 1.00 73.69 582 CYS A N 1
ATOM 4429 C CA . CYS A 1 582 ? -20.876 -5.393 13.821 1.00 73.69 582 CYS A CA 1
ATOM 4430 C C . CYS A 1 582 ? -19.829 -5.872 14.825 1.00 73.69 582 CYS A C 1
ATOM 4432 O O . CYS A 1 582 ? -18.672 -6.090 14.448 1.00 73.69 582 CYS A O 1
ATOM 4434 N N . PHE A 1 583 ? -20.203 -5.949 16.103 1.00 84.94 583 PHE A N 1
ATOM 4435 C CA . PHE A 1 583 ? -19.266 -6.147 17.200 1.00 84.94 583 PHE A CA 1
ATOM 4436 C C . PHE A 1 583 ? -19.535 -7.464 17.902 1.00 84.94 583 PHE A C 1
ATOM 4438 O O . PHE A 1 583 ? -20.672 -7.900 18.055 1.00 84.94 583 PHE A O 1
ATOM 4445 N N . LYS A 1 584 ? -18.461 -8.118 18.322 1.00 79.19 584 LYS A N 1
ATOM 4446 C CA . LYS A 1 584 ? -18.511 -9.396 19.017 1.00 79.19 584 LYS A CA 1
ATOM 4447 C C . LYS A 1 584 ? -17.752 -9.271 20.324 1.00 79.19 584 LYS A C 1
ATOM 4449 O O . LYS A 1 584 ? -16.717 -8.611 20.384 1.00 79.19 584 LYS A O 1
ATOM 4454 N N . GLU A 1 585 ? -18.296 -9.892 21.358 1.00 75.12 585 GLU A N 1
ATOM 4455 C CA . GLU A 1 585 ? -17.608 -10.044 22.634 1.00 75.12 585 GLU A CA 1
ATOM 4456 C C . GLU A 1 585 ? -16.401 -10.967 22.466 1.00 75.12 585 GLU A C 1
ATOM 4458 O O . GLU A 1 585 ? -16.463 -11.953 21.728 1.00 75.12 585 GLU A O 1
ATOM 4463 N N . GLY A 1 586 ? -15.304 -10.626 23.135 1.00 73.12 586 GLY A N 1
ATOM 4464 C CA . GLY A 1 586 ? -14.027 -11.300 22.984 1.00 73.12 586 GLY A CA 1
ATOM 4465 C C . GLY A 1 586 ? -13.017 -10.523 22.154 1.00 73.12 586 GLY A C 1
ATOM 4466 O O . GLY A 1 586 ? -13.246 -9.382 21.749 1.00 73.12 586 GLY A O 1
ATOM 4467 N N . PHE A 1 587 ? -11.865 -11.150 21.942 1.00 81.00 587 PHE A N 1
ATOM 4468 C CA . PHE A 1 587 ? -10.754 -10.569 21.206 1.00 81.00 587 PHE A CA 1
ATOM 4469 C C . PHE A 1 587 ? -10.436 -11.368 19.948 1.00 81.00 587 PHE A C 1
ATOM 4471 O O . PHE A 1 587 ? -10.499 -12.599 19.929 1.00 81.00 587 PHE A O 1
ATOM 4478 N N . TYR A 1 588 ? -10.039 -10.668 18.888 1.00 82.44 588 TYR A N 1
ATOM 4479 C CA . TYR A 1 588 ? -9.392 -11.313 17.757 1.00 82.44 588 TYR A CA 1
ATOM 4480 C C . TYR A 1 588 ? -7.952 -11.667 18.101 1.00 82.44 588 TYR A C 1
ATOM 4482 O O . TYR A 1 588 ? -7.194 -10.815 18.571 1.00 82.44 588 TYR A O 1
ATOM 4490 N N . PHE A 1 589 ? -7.567 -12.905 17.800 1.00 75.56 589 PHE A N 1
ATOM 4491 C CA . PHE A 1 589 ? -6.170 -13.319 17.756 1.00 75.56 589 PHE A CA 1
ATOM 4492 C C . PHE A 1 589 ? -5.705 -13.401 16.297 1.00 75.56 589 PHE A C 1
ATOM 4494 O O . PHE A 1 589 ? -6.475 -13.757 15.406 1.00 75.56 589 PHE A O 1
ATOM 4501 N N . GLY A 1 590 ? -4.460 -13.015 16.031 1.00 80.00 590 GLY A N 1
ATOM 4502 C CA . GLY A 1 590 ? -3.909 -12.937 14.677 1.00 80.00 590 GLY A CA 1
ATOM 4503 C C . GLY A 1 590 ? -2.602 -12.154 14.652 1.00 80.00 590 GLY A C 1
ATOM 4504 O O . GLY A 1 590 ? -1.687 -12.486 15.397 1.00 80.00 590 GLY A O 1
ATOM 4505 N N . GLN A 1 591 ? -2.499 -11.107 13.834 1.00 80.56 591 GLN A N 1
ATOM 4506 C CA . GLN A 1 591 ? -1.319 -10.233 13.812 1.00 80.56 591 GLN A CA 1
ATOM 4507 C C . GLN A 1 591 ? -1.704 -8.795 14.167 1.00 80.56 591 GLN A C 1
ATOM 4509 O O . GLN A 1 591 ? -2.423 -8.126 13.420 1.00 80.56 591 GLN A O 1
ATOM 4514 N N . VAL A 1 592 ? -1.193 -8.304 15.299 1.00 83.56 592 VAL A N 1
ATOM 4515 C CA . VAL A 1 592 ? -1.396 -6.916 15.733 1.00 83.56 592 VAL A CA 1
ATOM 4516 C C . VAL A 1 592 ? -0.519 -5.985 14.889 1.00 83.56 592 VAL A C 1
ATOM 4518 O O . VAL A 1 592 ? 0.676 -6.228 14.721 1.00 83.56 592 VAL A O 1
ATOM 4521 N N . LEU A 1 593 ? -1.127 -4.926 14.357 1.00 81.88 593 LEU A N 1
ATOM 4522 C CA . LEU A 1 593 ? -0.471 -3.845 13.619 1.00 81.88 593 LEU A CA 1
ATOM 4523 C C . LEU A 1 593 ? -0.006 -2.742 14.559 1.00 81.88 593 LEU A C 1
ATOM 4525 O O . LEU A 1 593 ? 1.172 -2.403 14.615 1.00 81.88 593 LEU A O 1
ATOM 4529 N N . LYS A 1 594 ? -0.960 -2.146 15.273 1.00 81.94 594 LYS A N 1
ATOM 4530 C CA . LYS A 1 594 ? -0.738 -0.933 16.054 1.00 81.94 594 LYS A CA 1
ATOM 4531 C C . LYS A 1 594 ? -1.692 -0.869 17.224 1.00 81.94 594 LYS A C 1
ATOM 4533 O O . LYS A 1 594 ? -2.833 -1.318 17.127 1.00 81.94 594 LYS A O 1
ATOM 4538 N N . ARG A 1 595 ? -1.233 -0.244 18.303 1.00 83.69 595 ARG A N 1
ATOM 4539 C CA . ARG A 1 595 ? -2.077 0.133 19.430 1.00 83.69 595 ARG A CA 1
ATOM 4540 C C . ARG A 1 595 ? -2.344 1.636 19.439 1.00 83.69 595 ARG A C 1
ATOM 4542 O O . ARG A 1 595 ? -1.438 2.435 19.215 1.00 83.69 595 ARG A O 1
ATOM 4549 N N . HIS A 1 596 ? -3.573 1.993 19.792 1.00 75.69 596 HIS A N 1
ATOM 4550 C CA . HIS A 1 596 ? -3.975 3.332 20.202 1.00 75.69 596 HIS A CA 1
ATOM 4551 C C . HIS A 1 596 ? -4.418 3.335 21.671 1.00 75.69 596 HIS A C 1
ATOM 4553 O O . HIS A 1 596 ? -5.104 2.417 22.128 1.00 75.69 596 HIS A O 1
ATOM 4559 N N . ASN A 1 597 ? -4.021 4.380 22.395 1.00 73.88 597 ASN A N 1
ATOM 4560 C CA . ASN A 1 597 ? -4.369 4.605 23.797 1.00 73.88 597 ASN A CA 1
ATOM 4561 C C . ASN A 1 597 ? -5.539 5.594 23.900 1.00 73.88 597 ASN A C 1
ATOM 4563 O O . ASN A 1 597 ? -5.746 6.388 22.983 1.00 73.88 597 ASN A O 1
ATOM 4567 N N . ALA A 1 598 ? -6.240 5.583 25.038 1.00 72.06 598 ALA A N 1
ATOM 4568 C CA . ALA A 1 598 ? -7.324 6.520 25.350 1.00 72.06 598 ALA A CA 1
ATOM 4569 C C . ALA A 1 598 ? -8.446 6.548 24.293 1.00 72.06 598 ALA A C 1
ATOM 4571 O O . ALA A 1 598 ? -9.000 7.601 23.989 1.00 72.06 598 ALA A O 1
ATOM 4572 N N . VAL A 1 599 ? -8.775 5.383 23.731 1.00 64.62 599 VAL A N 1
ATOM 4573 C CA . VAL A 1 599 ? -9.866 5.231 22.766 1.00 64.62 599 VAL A CA 1
ATOM 4574 C C . VAL A 1 599 ? -11.170 5.054 23.536 1.00 64.62 599 VAL A C 1
ATOM 4576 O O . VAL A 1 599 ? -11.311 4.140 24.351 1.00 64.62 599 VAL A O 1
ATOM 4579 N N . ALA A 1 600 ? -12.136 5.934 23.302 1.00 68.56 600 ALA A N 1
ATOM 4580 C CA . ALA A 1 600 ? -13.333 6.037 24.126 1.00 68.56 600 ALA A CA 1
ATOM 4581 C C . ALA A 1 600 ? -14.322 4.884 23.900 1.00 68.56 600 ALA A C 1
ATOM 4583 O O . ALA A 1 600 ? -15.169 4.633 24.756 1.00 68.56 600 ALA A O 1
ATOM 4584 N N . SER A 1 601 ? -14.253 4.191 22.755 1.00 73.69 601 SER A N 1
ATOM 4585 C CA . SER A 1 601 ? -15.167 3.084 22.446 1.00 73.69 601 SER A CA 1
ATOM 4586 C C . SER A 1 601 ? -14.651 2.121 21.372 1.00 73.69 601 SER A C 1
ATOM 4588 O O . SER A 1 601 ? -13.813 2.469 20.539 1.00 73.69 601 SER A O 1
ATOM 4590 N N . ALA A 1 602 ? -15.257 0.932 21.305 1.00 80.06 602 ALA A N 1
ATOM 4591 C CA . ALA A 1 602 ? -15.062 -0.015 20.205 1.00 80.06 602 ALA A CA 1
ATOM 4592 C C . ALA A 1 602 ? -15.423 0.587 18.832 1.00 80.06 602 ALA A C 1
ATOM 4594 O O . ALA A 1 602 ? -14.763 0.292 17.839 1.00 80.06 602 ALA A O 1
ATOM 4595 N N . LYS A 1 603 ? -16.417 1.485 18.764 1.00 79.56 603 LYS A N 1
ATOM 4596 C CA . LYS A 1 603 ? -16.777 2.169 17.513 1.00 79.56 603 LYS A CA 1
ATOM 4597 C C . LYS A 1 603 ? -15.680 3.120 17.044 1.00 79.56 603 LYS A C 1
ATOM 4599 O O . LYS A 1 603 ? -15.377 3.171 15.858 1.00 79.56 603 LYS A O 1
ATOM 4604 N N . GLU A 1 604 ? -15.064 3.847 17.967 1.00 79.06 604 GLU A N 1
ATOM 4605 C CA . GLU A 1 604 ? -13.905 4.680 17.652 1.00 79.06 604 GLU A CA 1
ATOM 4606 C C . GLU A 1 604 ? -12.710 3.820 17.226 1.00 79.06 604 GLU A C 1
ATOM 4608 O O . GLU A 1 604 ? -12.045 4.139 16.245 1.00 79.06 604 GLU A O 1
ATOM 4613 N N . CYS A 1 605 ? -12.500 2.675 17.880 1.00 83.50 605 CYS A N 1
ATOM 4614 C CA . CYS A 1 605 ? -11.487 1.704 17.473 1.00 83.50 605 CYS A CA 1
ATOM 4615 C C . CYS A 1 605 ? -11.732 1.160 16.050 1.00 83.50 605 CYS A C 1
ATOM 4617 O O . CYS A 1 605 ? -10.798 1.052 15.253 1.00 83.50 605 CYS A O 1
ATOM 4619 N N . GLN A 1 606 ? -12.996 0.925 15.677 1.00 87.81 606 GLN A N 1
ATOM 4620 C CA . GLN A 1 606 ? -13.381 0.612 14.301 1.00 87.81 606 GLN A CA 1
ATOM 4621 C C . GLN A 1 606 ? -13.030 1.744 13.334 1.00 87.81 606 GLN A C 1
ATOM 4623 O O . GLN A 1 606 ? -12.455 1.482 12.283 1.00 87.81 606 GLN A O 1
ATOM 4628 N N . THR A 1 607 ? -13.347 2.995 13.678 1.00 82.38 607 THR A N 1
ATOM 4629 C CA . THR A 1 607 ? -13.008 4.166 12.854 1.00 82.38 607 THR A CA 1
ATOM 4630 C C . THR A 1 607 ? -11.499 4.304 12.678 1.00 82.38 607 THR A C 1
ATOM 4632 O O . THR A 1 607 ? -11.033 4.574 11.570 1.00 82.38 607 THR A O 1
ATOM 4635 N N . LEU A 1 608 ? -10.716 4.049 13.729 1.00 83.06 608 LEU A N 1
ATOM 4636 C CA . LEU A 1 608 ? -9.258 4.012 13.644 1.00 83.06 608 LEU A CA 1
ATOM 4637 C C . LEU A 1 608 ? -8.798 2.922 12.672 1.00 83.06 608 LEU A C 1
ATOM 4639 O O . LEU A 1 608 ? -8.002 3.214 11.792 1.00 83.06 608 LEU A O 1
ATOM 4643 N N . CYS A 1 609 ? -9.358 1.710 12.733 1.00 86.62 609 CYS A N 1
ATOM 4644 C CA . CYS A 1 609 ? -9.060 0.660 11.751 1.00 86.62 609 CYS A CA 1
ATOM 4645 C C . CYS A 1 609 ? -9.481 1.039 10.319 1.00 86.62 609 CYS A C 1
ATOM 4647 O O . CYS A 1 609 ? -8.758 0.770 9.362 1.00 86.62 609 CYS A O 1
ATOM 4649 N N . ALA A 1 610 ? -10.644 1.676 10.158 1.00 85.38 610 ALA A N 1
ATOM 4650 C CA . ALA A 1 610 ? -11.198 2.073 8.866 1.00 85.38 610 ALA A CA 1
ATOM 4651 C C . ALA A 1 610 ? -10.397 3.190 8.188 1.00 85.38 610 ALA A C 1
ATOM 4653 O O . ALA A 1 610 ? -10.282 3.197 6.962 1.00 85.38 610 ALA A O 1
ATOM 4654 N N . THR A 1 611 ? -9.839 4.102 8.981 1.00 82.00 611 THR A N 1
ATOM 4655 C CA . THR A 1 611 ? -8.984 5.206 8.522 1.00 82.00 611 THR A CA 1
ATOM 4656 C C . THR A 1 611 ? -7.508 4.816 8.436 1.00 82.00 611 THR A C 1
ATOM 4658 O O . THR A 1 611 ? -6.758 5.448 7.695 1.00 82.00 611 THR A O 1
ATOM 4661 N N . PHE A 1 612 ? -7.083 3.753 9.130 1.00 72.75 612 PHE A N 1
ATOM 4662 C CA . PHE A 1 612 ? -5.743 3.191 8.982 1.00 72.75 612 PHE A CA 1
ATOM 4663 C C . PHE A 1 612 ? -5.546 2.705 7.537 1.00 72.75 612 PHE A C 1
ATOM 4665 O O . PHE A 1 612 ? -6.456 2.067 7.007 1.00 72.75 612 PHE A O 1
ATOM 4672 N N . PRO A 1 613 ? -4.405 2.947 6.868 1.00 63.59 613 PRO A N 1
ATOM 4673 C CA . PRO A 1 613 ? -4.155 2.462 5.504 1.00 63.59 613 PRO A CA 1
ATOM 4674 C C . PRO A 1 613 ? -4.439 0.952 5.355 1.00 63.59 613 PRO A C 1
ATOM 4676 O O . PRO A 1 613 ? -4.521 0.250 6.363 1.00 63.59 613 PRO A O 1
ATOM 4679 N N . HIS A 1 614 ? -4.645 0.464 4.122 1.00 59.78 614 HIS A N 1
ATOM 4680 C CA . HIS A 1 614 ? -5.288 -0.817 3.720 1.00 59.78 614 HIS A CA 1
ATOM 4681 C C . HIS A 1 614 ? -4.918 -2.118 4.475 1.00 59.78 614 HIS A C 1
ATOM 4683 O O . HIS A 1 614 ? -5.550 -3.147 4.269 1.00 59.78 614 HIS A O 1
ATOM 4689 N N . SER A 1 615 ? -3.929 -2.076 5.356 1.00 77.31 615 SER A N 1
ATOM 4690 C CA . SER A 1 615 ? -3.412 -3.147 6.200 1.00 77.31 615 SER A CA 1
ATOM 4691 C C . SER A 1 615 ? -4.341 -3.568 7.337 1.00 77.31 615 SER A C 1
ATOM 4693 O O . SER A 1 615 ? -4.306 -4.730 7.717 1.00 77.31 615 SER A O 1
ATOM 4695 N N . CYS A 1 616 ? -5.142 -2.668 7.925 1.00 85.62 616 CYS A N 1
ATOM 4696 C CA . CYS A 1 616 ? -6.048 -3.067 9.014 1.00 85.62 616 CYS A CA 1
ATOM 4697 C C . CYS A 1 616 ? -7.230 -3.859 8.447 1.00 85.62 616 CYS A C 1
ATOM 4699 O O . CYS A 1 616 ? -7.861 -3.374 7.517 1.00 85.62 616 CYS A O 1
ATOM 4701 N N . VAL A 1 617 ? -7.553 -5.030 8.998 1.00 88.69 617 VAL A N 1
ATOM 4702 C CA . VAL A 1 617 ? -8.708 -5.865 8.597 1.00 88.69 617 VAL A CA 1
ATOM 4703 C C . VAL A 1 617 ? -9.770 -5.962 9.698 1.00 88.69 617 VAL A C 1
ATOM 4705 O O . VAL A 1 617 ? -10.949 -6.186 9.424 1.00 88.69 617 VAL A O 1
ATOM 4708 N N . GLY A 1 618 ? -9.377 -5.721 10.947 1.00 87.31 618 GLY A N 1
ATOM 4709 C CA . GLY A 1 618 ? -10.249 -5.742 12.114 1.00 87.31 618 GLY A CA 1
ATOM 4710 C C . GLY A 1 618 ? -9.560 -5.146 13.332 1.00 87.31 618 GLY A C 1
ATOM 4711 O O . GLY A 1 618 ? -8.410 -4.715 13.262 1.00 87.31 618 GLY A O 1
ATOM 4712 N N . PHE A 1 619 ? -10.261 -5.106 14.454 1.00 92.12 619 PHE A N 1
ATOM 4713 C CA . PHE A 1 619 ? -9.744 -4.538 15.689 1.00 92.12 619 PHE A CA 1
ATOM 4714 C C . PHE A 1 619 ? -10.196 -5.332 16.915 1.00 92.12 619 PHE A C 1
ATOM 4716 O O . PHE A 1 619 ? -11.191 -6.060 16.884 1.00 92.12 619 PHE A O 1
ATOM 4723 N N . THR A 1 620 ? -9.470 -5.128 18.007 1.00 89.44 620 THR A N 1
ATOM 4724 C CA . THR A 1 620 ? -9.814 -5.568 19.358 1.00 89.44 620 THR A CA 1
ATOM 4725 C C . THR A 1 620 ? -9.752 -4.356 20.279 1.00 89.44 620 THR A C 1
ATOM 4727 O O . THR A 1 620 ? -8.753 -3.643 20.301 1.00 89.44 620 THR A O 1
ATOM 4730 N N . TYR A 1 621 ? -10.810 -4.109 21.041 1.00 86.44 621 TYR A N 1
ATOM 4731 C CA . TYR A 1 621 ? -10.913 -3.023 22.008 1.00 86.44 621 TYR A CA 1
ATOM 4732 C C . TYR A 1 621 ? -11.003 -3.586 23.428 1.00 86.44 621 TYR A C 1
ATOM 4734 O O . TYR A 1 621 ? -11.887 -4.388 23.715 1.00 86.44 621 TYR A O 1
ATOM 4742 N N . GLU A 1 622 ? -10.106 -3.160 24.314 1.00 82.12 622 GLU A N 1
ATOM 4743 C CA . GLU A 1 622 ? -10.118 -3.515 25.735 1.00 82.12 622 GLU A CA 1
ATOM 4744 C C . GLU A 1 622 ? -10.785 -2.392 26.537 1.00 82.12 622 GLU A C 1
ATOM 4746 O O . GLU A 1 622 ? -10.247 -1.291 26.682 1.00 82.12 622 GLU A O 1
ATOM 4751 N N . SER A 1 623 ? -11.969 -2.676 27.077 1.00 72.50 623 SER A N 1
ATOM 4752 C CA . SER A 1 623 ? -12.829 -1.657 27.692 1.00 72.50 623 SER A CA 1
ATOM 4753 C C . SER A 1 623 ? -12.268 -1.126 29.013 1.00 72.50 623 SER A C 1
ATOM 4755 O O . SER A 1 623 ? -12.416 0.055 29.315 1.00 72.50 623 SER A O 1
ATOM 4757 N N . ALA A 1 624 ? -11.595 -1.980 29.792 1.00 69.06 624 ALA A N 1
ATOM 4758 C CA . ALA A 1 624 ? -11.043 -1.611 31.096 1.00 69.06 624 ALA A CA 1
ATOM 4759 C C . ALA A 1 624 ? -9.875 -0.616 30.990 1.00 69.06 624 ALA A C 1
ATOM 4761 O O . ALA A 1 624 ? -9.711 0.245 31.852 1.00 69.06 624 ALA A O 1
ATOM 4762 N N . SER A 1 625 ? -9.070 -0.730 29.931 1.00 64.50 625 SER A N 1
ATOM 4763 C CA . SER A 1 625 ? -7.870 0.084 29.715 1.00 64.50 625 SER A CA 1
ATOM 4764 C C . SER A 1 625 ? -8.054 1.168 28.647 1.00 64.50 625 SER A C 1
ATOM 4766 O O . SER A 1 625 ? -7.158 1.994 28.464 1.00 64.50 625 SER A O 1
ATOM 4768 N N . GLN A 1 626 ? -9.198 1.179 27.950 1.00 70.12 626 GLN A N 1
ATOM 4769 C CA . GLN A 1 626 ? -9.480 2.055 26.808 1.00 70.12 626 GLN A CA 1
ATOM 4770 C C . GLN A 1 626 ? -8.436 1.925 25.690 1.00 70.12 626 GLN A C 1
ATOM 4772 O O . GLN A 1 626 ? -8.036 2.909 25.058 1.00 70.12 626 GLN A O 1
ATOM 4777 N N . LYS A 1 627 ? -7.964 0.697 25.455 1.00 78.19 627 LYS A N 1
ATOM 4778 C CA . LYS A 1 627 ? -6.932 0.402 24.457 1.00 78.19 627 LYS A CA 1
ATOM 4779 C C . LYS A 1 627 ? -7.538 -0.228 23.221 1.00 78.19 627 LYS A C 1
ATOM 4781 O O . LYS A 1 627 ? -8.365 -1.131 23.298 1.00 78.19 627 LYS A O 1
ATOM 4786 N N . CYS A 1 628 ? -7.100 0.262 22.072 1.00 85.25 628 CYS A N 1
ATOM 4787 C CA . CYS A 1 628 ? -7.518 -0.216 20.768 1.00 85.25 628 CYS A CA 1
ATOM 4788 C C . CYS A 1 628 ? -6.338 -0.877 20.063 1.00 85.25 628 CYS A C 1
ATOM 4790 O O . CYS A 1 628 ? -5.293 -0.252 19.883 1.00 85.25 628 CYS A O 1
ATOM 4792 N N . PHE A 1 629 ? -6.519 -2.119 19.637 1.00 89.31 629 PHE A N 1
ATOM 4793 C CA . PHE A 1 629 ? -5.531 -2.914 18.925 1.00 89.31 629 PHE A CA 1
ATOM 4794 C C . PHE A 1 629 ? -6.022 -3.143 17.497 1.00 89.31 629 PHE A C 1
ATOM 4796 O O . PHE A 1 629 ? -7.040 -3.798 17.276 1.00 89.31 629 PHE A O 1
ATOM 4803 N N . LEU A 1 630 ? -5.311 -2.576 16.527 1.00 90.56 630 LEU A N 1
ATOM 4804 C CA . LEU A 1 630 ? -5.581 -2.757 15.105 1.00 90.56 630 LEU A CA 1
ATOM 4805 C C . LEU A 1 630 ? -4.934 -4.057 14.631 1.00 90.56 630 LEU A C 1
ATOM 4807 O O . LEU A 1 630 ? -3.774 -4.316 14.950 1.00 90.56 630 LEU A O 1
ATOM 4811 N N . MET A 1 631 ? -5.657 -4.850 13.850 1.00 84.31 631 MET A N 1
ATOM 4812 C CA . MET A 1 631 ? -5.235 -6.177 13.402 1.00 84.31 631 MET A CA 1
ATOM 4813 C C . MET A 1 631 ? -5.008 -6.170 11.890 1.00 84.31 631 MET A C 1
ATOM 4815 O O . MET A 1 631 ? -5.851 -5.665 11.152 1.00 84.31 631 MET A O 1
ATOM 4819 N N . SER A 1 632 ? -3.901 -6.753 11.424 1.00 83.00 632 SER A N 1
ATOM 4820 C CA . SER A 1 632 ? -3.657 -7.018 9.987 1.00 83.00 632 SER A CA 1
ATOM 4821 C C . SER A 1 632 ? -4.205 -8.354 9.524 1.00 83.00 632 SER A C 1
ATOM 4823 O O . SER A 1 632 ? -4.495 -8.544 8.348 1.00 83.00 632 SER A O 1
ATOM 4825 N N . GLN A 1 633 ? -4.362 -9.273 10.465 1.00 79.94 633 GLN A N 1
ATOM 4826 C CA . GLN A 1 633 ? -4.882 -10.605 10.242 1.00 79.94 633 GLN A CA 1
ATOM 4827 C C . GLN A 1 633 ? -5.691 -11.004 11.469 1.00 79.94 633 GLN A C 1
ATOM 4829 O O . GLN A 1 633 ? -5.302 -10.693 12.598 1.00 79.94 633 GLN A O 1
ATOM 4834 N N . THR A 1 634 ? -6.810 -11.683 11.242 1.00 81.19 634 THR A N 1
ATOM 4835 C CA . THR A 1 634 ? -7.681 -12.235 12.283 1.00 81.19 634 THR A CA 1
ATOM 4836 C C . THR A 1 634 ? -7.837 -13.729 12.022 1.00 81.19 634 THR A C 1
ATOM 4838 O O . THR A 1 634 ? -8.555 -14.118 11.102 1.00 81.19 634 THR A O 1
ATOM 4841 N N . ASP A 1 635 ? -7.157 -14.552 12.814 1.00 72.88 635 ASP A N 1
ATOM 4842 C CA . ASP A 1 635 ? -7.157 -16.018 12.692 1.00 72.88 635 ASP A CA 1
ATOM 4843 C C . ASP A 1 635 ? -8.358 -16.656 13.398 1.00 72.88 635 ASP A C 1
ATOM 4845 O O . ASP A 1 635 ? -8.714 -17.805 13.143 1.00 72.88 635 ASP A O 1
ATOM 4849 N N . GLY A 1 636 ? -9.006 -15.891 14.274 1.00 70.12 636 GLY A N 1
ATOM 4850 C CA . GLY A 1 636 ? -10.224 -16.277 14.959 1.00 70.12 636 GLY A CA 1
ATOM 4851 C C . GLY A 1 636 ? -10.599 -15.277 16.045 1.00 70.12 636 GLY A C 1
ATOM 4852 O O . GLY A 1 636 ? -9.911 -14.278 16.261 1.00 70.12 636 GLY A O 1
ATOM 4853 N N . LEU A 1 637 ? -11.717 -15.557 16.710 1.00 73.31 637 LEU A N 1
ATOM 4854 C CA . LEU A 1 637 ? -12.232 -14.807 17.852 1.00 73.31 637 LEU A CA 1
ATOM 4855 C C . LEU A 1 637 ? -12.241 -15.728 19.071 1.00 73.31 637 LEU A C 1
ATOM 4857 O O . LEU A 1 637 ? -12.787 -16.829 18.995 1.00 73.31 637 LEU A O 1
ATOM 4861 N N . GLU A 1 638 ? -11.690 -15.260 20.182 1.00 70.94 638 GLU A N 1
ATOM 4862 C CA . GLU A 1 638 ? -11.780 -15.929 21.475 1.00 70.94 638 GLU A CA 1
ATOM 4863 C C . GLU A 1 638 ? -12.673 -15.111 22.408 1.00 70.94 638 GLU A C 1
ATOM 4865 O O . GLU A 1 638 ? -12.473 -13.906 22.571 1.00 70.94 638 GLU A O 1
ATOM 4870 N N . LEU A 1 639 ? -13.688 -15.756 22.989 1.00 67.06 639 LEU A N 1
ATOM 4871 C CA . LEU A 1 639 ? -14.627 -15.100 23.898 1.00 67.06 639 LEU A CA 1
ATOM 4872 C C . LEU A 1 639 ? -13.907 -14.720 25.194 1.00 67.06 639 LEU A C 1
ATOM 4874 O O . LEU A 1 639 ? -13.301 -15.565 25.846 1.00 67.06 639 LEU A O 1
ATOM 4878 N N . SER A 1 640 ? -13.996 -13.449 25.569 1.00 65.50 640 SER A N 1
ATOM 4879 C CA . SER A 1 640 ? -13.411 -12.925 26.798 1.00 65.50 640 SER A CA 1
ATOM 4880 C C . SER A 1 640 ? -14.149 -11.670 27.225 1.00 65.50 640 SER A C 1
ATOM 4882 O O . SER A 1 640 ? -14.225 -10.699 26.465 1.00 65.50 640 SER A O 1
ATOM 4884 N N . ASP A 1 641 ? -14.596 -11.664 28.475 1.00 62.91 641 ASP A N 1
ATOM 4885 C CA . ASP A 1 641 ? -15.210 -10.501 29.102 1.00 62.91 641 ASP A CA 1
ATOM 4886 C C . ASP A 1 641 ? -14.229 -9.315 29.086 1.00 62.91 641 ASP A C 1
ATOM 4888 O O . ASP A 1 641 ? -13.021 -9.468 29.296 1.00 62.91 641 ASP A O 1
ATOM 4892 N N . GLY A 1 642 ? -14.747 -8.116 28.813 1.00 69.69 642 GLY A N 1
ATOM 4893 C CA . GLY A 1 642 ? -13.962 -6.876 28.767 1.00 69.69 642 GLY A CA 1
ATOM 4894 C C . GLY A 1 642 ? -13.316 -6.556 27.413 1.00 69.69 642 GLY A C 1
ATOM 4895 O O . GLY A 1 642 ? -12.866 -5.418 27.229 1.00 69.69 642 GLY A O 1
ATOM 4896 N N . PHE A 1 643 ? -13.338 -7.490 26.456 1.00 78.69 643 PHE A N 1
ATOM 4897 C CA . PHE A 1 643 ? -12.895 -7.265 25.080 1.00 78.69 643 PHE A CA 1
ATOM 4898 C C . PHE A 1 643 ? -14.070 -7.176 24.106 1.00 78.69 643 PHE A C 1
ATOM 4900 O O . PHE A 1 643 ? -15.049 -7.917 24.204 1.00 78.69 643 PHE A O 1
ATOM 4907 N N . VAL A 1 644 ? -13.954 -6.256 23.151 1.00 86.25 644 VAL A N 1
ATOM 4908 C CA . VAL A 1 644 ? -14.904 -6.082 22.052 1.00 86.25 644 VAL A CA 1
ATOM 4909 C C . VAL A 1 644 ? -14.136 -6.032 20.743 1.00 86.25 644 VAL A C 1
ATOM 4911 O O . VAL A 1 644 ? -13.299 -5.153 20.540 1.00 86.25 644 VAL A O 1
ATOM 4914 N N . SER A 1 645 ? -14.456 -6.931 19.825 1.00 88.62 645 SER A N 1
ATOM 4915 C CA . SER A 1 645 ? -13.814 -7.016 18.518 1.00 88.62 645 SER A CA 1
ATOM 4916 C C . SER A 1 645 ? -14.787 -6.751 17.381 1.00 88.62 645 SER A C 1
ATOM 4918 O O . SER A 1 645 ? -15.985 -7.014 17.474 1.00 88.62 645 SER A O 1
ATOM 4920 N N . GLY A 1 646 ? -14.263 -6.236 16.274 1.00 88.75 646 GLY A N 1
ATOM 4921 C CA . GLY A 1 646 ? -15.054 -5.923 15.089 1.00 88.75 646 GLY A CA 1
ATOM 4922 C C . GLY A 1 646 ? -14.201 -5.850 13.833 1.00 88.75 646 GLY A C 1
ATOM 4923 O O . GLY A 1 646 ? -12.987 -5.657 13.889 1.00 88.75 646 GLY A O 1
ATOM 4924 N N . LEU A 1 647 ? -14.828 -6.051 12.677 1.00 87.62 647 LEU A N 1
ATOM 4925 C CA . LEU A 1 647 ? -14.150 -5.895 11.389 1.00 87.62 647 LEU A CA 1
ATOM 4926 C C . LEU A 1 647 ? -13.922 -4.412 11.074 1.00 87.62 647 LEU A C 1
ATOM 4928 O O . LEU A 1 647 ? -14.617 -3.538 11.603 1.00 87.62 647 LEU A O 1
ATOM 4932 N N . ARG A 1 648 ? -12.967 -4.135 10.175 1.00 87.31 648 ARG A N 1
ATOM 4933 C CA . ARG A 1 648 ? -12.663 -2.779 9.684 1.00 87.31 648 ARG A CA 1
ATOM 4934 C C . ARG A 1 648 ? -13.915 -2.034 9.233 1.00 87.31 648 ARG A C 1
ATOM 4936 O O . ARG A 1 648 ? -14.095 -0.864 9.555 1.00 87.31 648 ARG A O 1
ATOM 4943 N N . GLN A 1 649 ? -14.755 -2.715 8.466 1.00 85.12 649 GLN A N 1
ATOM 4944 C CA . GLN A 1 649 ? -16.048 -2.219 8.025 1.00 85.12 649 GLN A CA 1
ATOM 4945 C C . GLN A 1 649 ? -17.129 -3.168 8.504 1.00 85.12 649 GLN A C 1
ATOM 4947 O O . GLN A 1 649 ? -16.928 -4.382 8.578 1.00 85.12 649 GLN A O 1
ATOM 4952 N N . CYS A 1 650 ? -18.283 -2.595 8.812 1.00 78.00 650 CYS A N 1
ATOM 4953 C CA . CYS A 1 650 ? -19.448 -3.391 9.114 1.00 78.00 650 CYS A CA 1
ATOM 4954 C C . CYS A 1 650 ? -19.987 -4.024 7.833 1.00 78.00 650 CYS A C 1
ATOM 4956 O O . CYS A 1 650 ? -20.230 -3.276 6.883 1.00 78.00 650 CYS A O 1
ATOM 4958 N N . PRO A 1 651 ? -20.202 -5.347 7.773 1.00 68.19 651 PRO A N 1
ATOM 4959 C CA . PRO A 1 651 ? -20.963 -5.914 6.672 1.00 68.19 651 PRO A CA 1
ATOM 4960 C C . PRO A 1 651 ? -22.364 -5.286 6.670 1.00 68.19 651 PRO A C 1
ATOM 4962 O O . PRO A 1 651 ? -23.016 -5.221 7.713 1.00 68.19 651 PRO A O 1
ATOM 4965 N N . ALA A 1 652 ? -22.811 -4.794 5.512 1.00 52.56 652 ALA A N 1
ATOM 4966 C CA . ALA A 1 652 ? -24.186 -4.336 5.358 1.00 52.56 652 ALA A CA 1
ATOM 4967 C C . ALA A 1 652 ? -25.125 -5.520 5.637 1.00 52.56 652 ALA A C 1
ATOM 4969 O O . ALA A 1 652 ? -24.924 -6.609 5.095 1.00 52.56 652 ALA A O 1
ATOM 4970 N N . THR A 1 653 ? -26.108 -5.329 6.518 1.00 48.59 653 THR A N 1
ATOM 4971 C CA . THR A 1 653 ? -27.171 -6.318 6.735 1.00 48.59 653 THR A CA 1
ATOM 4972 C C . THR A 1 653 ? -27.844 -6.638 5.395 1.00 48.59 653 THR A C 1
ATOM 4974 O O . THR A 1 653 ? -28.148 -5.686 4.671 1.00 48.59 653 THR A O 1
ATOM 4977 N N . PRO A 1 654 ? -28.029 -7.927 5.054 1.00 42.34 654 PRO A N 1
ATOM 4978 C CA . PRO A 1 654 ? -28.632 -8.342 3.789 1.00 42.34 654 PRO A CA 1
ATOM 4979 C C . PRO A 1 654 ? -30.071 -7.854 3.613 1.00 42.34 654 PRO A C 1
ATOM 4981 O O . PRO A 1 654 ? -30.771 -7.671 4.639 1.00 42.34 654 PRO A O 1
#

pLDDT: mean 73.16, std 19.27, range [24.09, 97.19]

Radius of gyration: 34.9 Å; Cα contacts (8 Å, |Δi|>4): 1403; chains: 1; bounding box: 90×71×105 Å

Nearest PDB structures (foldseek):
  7qox-assembly1_A  TM=2.140E-01  e=1.566E-18  Homo sapiens
  5eok-assembly1_A  TM=2.194E-01  e=1.191E-17  Homo sapiens
  6o1g-assembly1_A  TM=2.142E-01  e=5.838E-18  Homo sapiens
  5i25-assembly1_A  TM=2.202E-01  e=1.748E-17  Homo sapiens
  2yil-assembly1_A  TM=5.363E-01  e=6.896E-08  Sarcocystis muris

Organism: NCBI:txid1130820

Mean predicted aligned error: 22.39 Å

Foldseek 3Di:
DDDDPPPPVVVVVVVVVQQCVCVVPFPKDAQKFLPDQFPDKDQDDQCLCDPVSLLVVLLPDFQFFKWKHQNVRSIITTGGPCSVVSIDGHNRIMMDTNDTDDPPFQKDFQKFLPDQFPDKDQVLPAQDPVSLLVVLLPDPQFFKWKAANVRSIITGGGLCSLVSIDGGRRIMMHTSDRPPDDPPDDQPLWKDAQKFLPDQFPDKDQVLRQQDPSSLLSVLLVDPQFFKKKAANVRSMITGHHPCSLVSIDRHHRMMMGTNDNPPPDDDDDDPPDDDDDDDDDDDDDDPDDDDDDDDDDDDDDDPPDDFQKDAQKFLPDAFPDKAAEQAVVVLLVVLLVDPQFFKWKAANLQSIITGGHDCSPVDIDGHHRIMMGTSDGPDDDDPVRDPPCPDDDDDDDDDDDDDDDDDDDDDDDDDPDDPDQAPPFKDAQKDQPAPFRHKAAACGNNVLLVLLLQAPQFFKWKAANVRSMITTHNDSHDIDGHHRIIMDTNDDPPPPDDDDDDDDDLKDAQKDFADDFPDKDAAQDPVRLLQVLLPDPQFFKWKAANVVSIITTDNDTPDIDGHHRMIMDTSDDPDDCPPPFKDAFHFHHAWNHKDFQAQDLVSLLVVLLPRRPQFFKWKAQSVRRMITTHSDGPDGDHDPRIMMGTNDGDDDD

InterPro domains:
  IPR000177 Apple domain [SM00223] (27-100)
  IPR000177 Apple domain [SM00223] (106-178)
  IPR000177 Apple domain [SM00223] (190-262)
  IPR000177 Apple domain [SM00223] (309-378)
  IPR000177 Apple domain [SM00223] (426-493)
  IPR000177 Apple domain [SM00223] (507-574)
  IPR000177 Apple domain [SM00223] (582-650)
  IPR000177 Apple domain [cd01100] (27-99)
  IPR000177 Apple domain [cd01100] (438-492)
  IPR003609 PAN/Apple domain [PF00024] (47-85)
  IPR003609 PAN/Apple domain [PF00024] (315-360)
  IPR003609 PAN/Apple domain [PF00024] (435-485)
  IPR003609 PAN/Apple domain [PF00024] (509-570)
  IPR003609 PAN/Apple domain [PF00024] (588-636)
  IPR003609 PAN/Apple domain [PF14295] (111-157)
  IPR003609 PAN/Apple domain [PF14295] (195-241)
  IPR003609 PAN/Apple domain [PS50948] (100-178)
  IPR003609 PAN/Apple domain [PS50948] (426-493)
  IPR003609 PAN/Apple domain [PS50948] (507-574)
  IPR003609 PAN/Apple domain [PS50948] (582-650)